Protein AF-A0A8C1W8T4-F1 (afdb_monomer_lite)

Structure (mmCIF, N/CA/C/O backbone):
data_AF-A0A8C1W8T4-F1
#
_entry.id   AF-A0A8C1W8T4-F1
#
loop_
_atom_site.group_PDB
_atom_site.id
_atom_site.type_symbol
_atom_site.label_atom_id
_atom_site.label_alt_id
_atom_site.label_comp_id
_atom_site.label_asym_id
_atom_site.label_entity_id
_atom_site.label_seq_id
_atom_site.pdbx_PDB_ins_code
_atom_site.Cartn_x
_atom_site.Cartn_y
_atom_site.Cartn_z
_atom_site.occupancy
_atom_site.B_iso_or_equiv
_atom_site.auth_seq_id
_atom_site.auth_comp_id
_atom_site.auth_asym_id
_atom_site.auth_atom_id
_atom_site.pdbx_PDB_model_num
ATOM 1 N N . MET A 1 1 ? -32.985 -10.947 -55.799 1.00 46.34 1 MET A N 1
ATOM 2 C CA . MET A 1 1 ? -34.000 -11.661 -55.004 1.00 46.34 1 MET A CA 1
ATOM 3 C C . MET A 1 1 ? -33.885 -11.128 -53.588 1.00 46.34 1 MET A C 1
ATOM 5 O O . MET A 1 1 ? -32.904 -11.414 -52.925 1.00 46.34 1 MET A O 1
ATOM 9 N N . ASP A 1 2 ? -34.834 -10.281 -53.221 1.00 43.06 2 ASP A N 1
ATOM 10 C CA . ASP A 1 2 ? -35.191 -9.809 -51.872 1.00 43.06 2 ASP A CA 1
ATOM 11 C C . ASP A 1 2 ? -36.658 -10.269 -51.664 1.00 43.06 2 ASP A C 1
ATOM 13 O O . ASP A 1 2 ? -37.291 -10.599 -52.678 1.00 43.06 2 ASP A O 1
ATOM 17 N N . PRO A 1 3 ? -37.314 -10.162 -50.489 1.00 59.97 3 PRO A N 1
ATOM 18 C CA . PRO A 1 3 ? -36.844 -10.064 -49.095 1.00 59.97 3 PRO A CA 1
ATOM 19 C C . PRO A 1 3 ? -37.759 -10.844 -48.092 1.00 59.97 3 PRO A C 1
ATOM 21 O O . PRO A 1 3 ? -38.778 -11.418 -48.469 1.00 59.97 3 PRO A O 1
ATOM 24 N N . ALA A 1 4 ? -37.466 -10.788 -46.787 1.00 46.53 4 ALA A N 1
ATOM 25 C CA . ALA A 1 4 ? -38.447 -10.913 -45.685 1.00 46.53 4 ALA A CA 1
ATOM 26 C C . ALA A 1 4 ? -37.853 -10.161 -44.472 1.00 46.53 4 ALA A C 1
ATOM 28 O O . ALA A 1 4 ? -36.770 -10.526 -44.031 1.00 46.53 4 ALA A O 1
ATOM 29 N N . VAL A 1 5 ? -38.303 -8.994 -43.987 1.00 43.84 5 VAL A N 1
ATOM 30 C CA . VAL A 1 5 ? -39.619 -8.401 -43.639 1.00 43.84 5 VAL A CA 1
ATOM 31 C C . VAL A 1 5 ? -40.316 -9.061 -42.446 1.00 43.84 5 VAL A C 1
ATOM 33 O O . VAL A 1 5 ? -40.803 -10.176 -42.573 1.00 43.84 5 VAL A O 1
ATOM 36 N N . LEU A 1 6 ? -40.381 -8.297 -41.341 1.00 46.84 6 LEU A N 1
ATOM 37 C CA . LEU A 1 6 ? -41.438 -8.122 -40.310 1.00 46.84 6 LEU A CA 1
ATOM 38 C C . LEU A 1 6 ? -40.795 -7.205 -39.229 1.00 46.84 6 LEU A C 1
ATOM 40 O O . LEU A 1 6 ? -39.814 -7.616 -38.622 1.00 46.84 6 LEU A O 1
ATOM 44 N N . ARG A 1 7 ? -41.052 -5.889 -39.059 1.00 43.66 7 ARG A N 1
ATOM 45 C CA . ARG A 1 7 ? -42.281 -5.118 -38.716 1.00 43.66 7 ARG A CA 1
ATOM 46 C C . ARG A 1 7 ? -43.106 -5.851 -37.640 1.00 43.66 7 ARG A C 1
ATOM 48 O O . ARG A 1 7 ? -43.425 -7.006 -37.856 1.00 43.66 7 ARG A O 1
ATOM 55 N N . GLU A 1 8 ? -43.395 -5.300 -36.453 1.00 37.44 8 GLU A N 1
ATOM 56 C CA . GLU A 1 8 ? -44.171 -4.074 -36.185 1.00 37.44 8 GLU A CA 1
ATOM 57 C C . GLU A 1 8 ? -43.892 -3.410 -34.799 1.00 37.44 8 GLU A C 1
ATOM 59 O O . GLU A 1 8 ? -43.547 -4.070 -33.826 1.00 37.44 8 GLU A O 1
ATOM 64 N N . SER A 1 9 ? -44.067 -2.080 -34.727 1.00 46.44 9 SER A N 1
ATOM 65 C CA . SER A 1 9 ? -44.488 -1.270 -33.544 1.00 46.44 9 SER A CA 1
ATOM 66 C C . SER A 1 9 ? -46.032 -1.060 -33.638 1.00 46.44 9 SER A C 1
ATOM 68 O O . SER A 1 9 ? -46.541 -1.525 -34.658 1.00 46.44 9 SER A O 1
ATOM 70 N N . PRO A 1 10 ? -46.817 -0.315 -32.798 1.00 57.62 10 PRO A N 1
ATOM 71 C CA . PRO A 1 10 ? -46.488 0.726 -31.793 1.00 57.62 10 PRO A CA 1
ATOM 72 C C . PRO A 1 10 ? -47.501 0.877 -30.595 1.00 57.62 10 PRO A C 1
ATOM 74 O O . PRO A 1 10 ? -48.349 0.022 -30.375 1.00 57.62 10 PRO A O 1
ATOM 77 N N . ALA A 1 11 ? -47.448 2.043 -29.913 1.00 33.28 11 ALA A N 1
ATOM 78 C CA . ALA A 1 11 ? -48.466 2.698 -29.049 1.00 33.28 11 ALA A CA 1
ATOM 79 C C . ALA A 1 11 ? -48.670 2.128 -27.620 1.00 33.28 11 ALA A C 1
ATOM 81 O O . ALA A 1 11 ? -48.612 0.930 -27.411 1.00 33.28 11 ALA A O 1
ATOM 82 N N . GLY A 1 12 ? -48.920 2.908 -26.562 1.00 29.83 12 GLY A N 1
ATOM 83 C CA . GLY A 1 12 ? -49.198 4.335 -26.430 1.00 29.83 12 GLY A CA 1
ATOM 84 C C . GLY A 1 12 ? -49.444 4.727 -24.963 1.00 29.83 12 GLY A C 1
ATOM 85 O O . GLY A 1 12 ? -49.798 3.889 -24.146 1.00 29.83 12 GLY A O 1
ATOM 86 N N . SER A 1 13 ? -49.303 6.030 -24.706 1.00 32.97 13 SER A N 1
ATOM 87 C CA . SER A 1 13 ? -50.244 6.861 -23.935 1.00 32.97 13 SER A CA 1
ATOM 88 C C . SER A 1 13 ? -50.459 6.630 -22.430 1.00 32.97 13 SER A C 1
ATOM 90 O O . SER A 1 13 ? -50.951 5.594 -22.007 1.00 32.97 13 SER A O 1
ATOM 92 N N . GLY A 1 14 ? -50.260 7.696 -21.638 1.00 32.50 14 GLY A N 1
ATOM 93 C CA . GLY A 1 14 ? -50.864 7.804 -20.303 1.00 32.50 14 GLY A CA 1
ATOM 94 C C . GLY A 1 14 ? -50.114 8.657 -19.277 1.00 32.50 14 GLY A C 1
ATOM 95 O O . GLY A 1 14 ? -49.726 8.151 -18.235 1.00 32.50 14 GLY A O 1
ATOM 96 N N . ALA A 1 15 ? -49.937 9.950 -19.542 1.00 35.34 15 ALA A N 1
ATOM 97 C CA . ALA A 1 15 ? -50.142 10.970 -18.501 1.00 35.34 15 ALA A CA 1
ATOM 98 C C . ALA A 1 15 ? -51.658 11.325 -18.528 1.00 35.34 15 ALA A C 1
ATOM 100 O O . ALA A 1 15 ? -52.262 11.018 -19.564 1.00 35.34 15 ALA A O 1
ATOM 101 N N . PRO A 1 16 ? -52.295 11.989 -17.529 1.00 48.47 16 PRO A N 1
ATOM 102 C CA . PRO A 1 16 ? -51.682 13.002 -16.653 1.00 48.47 16 PRO A CA 1
ATOM 103 C C . PRO A 1 16 ? -52.294 13.169 -15.227 1.00 48.47 16 PRO A C 1
ATOM 105 O O . PRO A 1 16 ? -53.235 12.472 -14.868 1.00 48.47 16 PRO A O 1
ATOM 108 N N . SER A 1 17 ? -51.800 14.196 -14.504 1.00 33.75 17 SER A N 1
ATOM 109 C CA . SER A 1 17 ? -52.578 15.108 -13.623 1.00 33.75 17 SER A CA 1
ATOM 110 C C . SER A 1 17 ? -53.066 14.549 -12.255 1.00 33.75 17 SER A C 1
ATOM 112 O O . SER A 1 17 ? -53.464 13.401 -12.176 1.00 33.75 17 SER A O 1
ATOM 114 N N . VAL A 1 18 ? -53.115 15.259 -11.114 1.00 37.44 18 VAL A N 1
ATOM 115 C CA . VAL A 1 18 ? -53.114 16.707 -10.815 1.00 37.44 18 VAL A CA 1
ATOM 116 C C . VAL A 1 18 ? -53.224 16.923 -9.279 1.00 37.44 18 VAL A C 1
ATOM 118 O O . VAL A 1 18 ? -53.833 16.085 -8.621 1.00 37.44 18 VAL A O 1
ATOM 121 N N . GLU A 1 19 ? -52.667 18.048 -8.787 1.00 32.69 19 GLU A N 1
ATOM 122 C CA . GLU A 1 19 ? -53.112 18.901 -7.640 1.00 32.69 19 GLU A CA 1
ATOM 123 C C . GLU A 1 19 ? -53.108 18.350 -6.189 1.00 32.69 19 GLU A C 1
ATOM 125 O O . GLU A 1 19 ? -53.295 17.165 -5.965 1.00 32.69 19 GLU A O 1
ATOM 130 N N . GLU A 1 20 ? -52.931 19.113 -5.099 1.00 32.41 20 GLU A N 1
ATOM 131 C CA . GLU A 1 20 ? -52.580 20.514 -4.767 1.00 32.41 20 GLU A CA 1
ATOM 132 C C . GLU A 1 20 ? -52.575 20.627 -3.214 1.00 32.41 20 GLU A C 1
ATOM 134 O O . GLU A 1 20 ? -53.206 19.802 -2.561 1.00 32.41 20 GLU A O 1
ATOM 139 N N . SER A 1 21 ? -51.964 21.692 -2.661 1.00 30.47 21 SER A N 1
ATOM 140 C CA . SER A 1 21 ? -52.296 22.354 -1.368 1.00 30.47 21 SER A CA 1
ATOM 141 C C . SER A 1 21 ? -52.084 21.577 -0.053 1.00 30.47 21 SER A C 1
ATOM 143 O O . SER A 1 21 ? -52.338 20.390 0.042 1.00 30.47 21 SER A O 1
ATOM 145 N N . GLY A 1 22 ? -51.654 22.137 1.081 1.00 29.22 22 GLY A N 1
ATOM 146 C CA . GLY A 1 22 ? -51.240 23.464 1.555 1.00 29.22 22 GLY A CA 1
ATOM 147 C C . GLY A 1 22 ? -50.515 23.224 2.905 1.00 29.22 22 GLY A C 1
ATOM 148 O O . GLY A 1 22 ? -50.630 22.152 3.487 1.00 29.22 22 GLY A O 1
ATOM 149 N N . GLY A 1 23 ? -49.581 24.061 3.357 1.00 27.12 23 GLY A N 1
ATOM 150 C CA . GLY A 1 23 ? -49.892 25.225 4.190 1.00 27.12 23 GLY A CA 1
ATOM 151 C C . GLY A 1 23 ? -50.035 24.872 5.683 1.00 27.12 23 GLY A C 1
ATOM 152 O O . GLY A 1 23 ? -51.114 24.475 6.095 1.00 27.12 23 GLY A O 1
ATOM 153 N N . ASN A 1 24 ? -48.964 25.020 6.480 1.00 32.16 24 ASN A N 1
ATOM 154 C CA . ASN A 1 24 ? -48.936 25.827 7.718 1.00 32.16 24 ASN A CA 1
ATOM 155 C C . ASN A 1 24 ? -47.624 25.668 8.511 1.00 32.16 24 ASN A C 1
ATOM 157 O O . ASN A 1 24 ? -47.056 24.584 8.614 1.00 32.16 24 ASN A O 1
ATOM 161 N N . GLN A 1 25 ? -47.158 26.807 9.031 1.00 33.59 25 GLN A N 1
ATOM 162 C CA . GLN A 1 25 ? -46.046 26.978 9.970 1.00 33.59 25 GLN A CA 1
ATOM 163 C C . GLN A 1 25 ? -46.561 26.901 11.442 1.00 33.59 25 GLN A C 1
ATOM 165 O O . GLN A 1 25 ? -47.597 26.276 11.655 1.00 33.59 25 GLN A O 1
ATOM 170 N N . PRO A 1 26 ? -45.870 27.466 12.457 1.00 43.88 26 PRO A N 1
ATOM 171 C CA . PRO A 1 26 ? -45.251 26.740 13.565 1.00 43.88 26 PRO A CA 1
ATOM 172 C C . PRO A 1 26 ? -45.996 26.949 14.900 1.00 43.88 26 PRO A C 1
ATOM 174 O O . PRO A 1 26 ? -46.814 27.855 15.016 1.00 43.88 26 PRO A O 1
ATOM 177 N N . GLU A 1 27 ? -45.660 26.181 15.937 1.00 34.34 27 GLU A N 1
ATOM 178 C CA . GLU A 1 27 ? -46.008 26.557 17.314 1.00 34.34 27 GLU A CA 1
ATOM 179 C C . GLU A 1 27 ? -44.753 26.672 18.183 1.00 34.34 27 GLU A C 1
ATOM 181 O O . GLU A 1 27 ? -43.947 25.749 18.299 1.00 34.34 27 GLU A O 1
ATOM 186 N N . GLU A 1 28 ? -44.619 27.861 18.759 1.00 33.81 28 GLU A N 1
ATOM 187 C CA . GLU A 1 28 ? -43.736 28.278 19.838 1.00 33.81 28 GLU A CA 1
ATOM 188 C C . GLU A 1 28 ? -44.673 28.718 20.969 1.00 33.81 28 GLU A C 1
ATOM 190 O O . GLU A 1 28 ? -45.468 29.629 20.745 1.00 33.81 28 GLU A O 1
ATOM 195 N N . VAL A 1 29 ? -44.612 28.097 22.155 1.00 35.44 29 VAL A N 1
ATOM 196 C CA . VAL A 1 29 ? -45.291 28.599 23.366 1.00 35.44 29 VAL A CA 1
ATOM 197 C C . VAL A 1 29 ? -44.501 28.191 24.633 1.00 35.44 29 VAL A C 1
ATOM 199 O O . VAL A 1 29 ?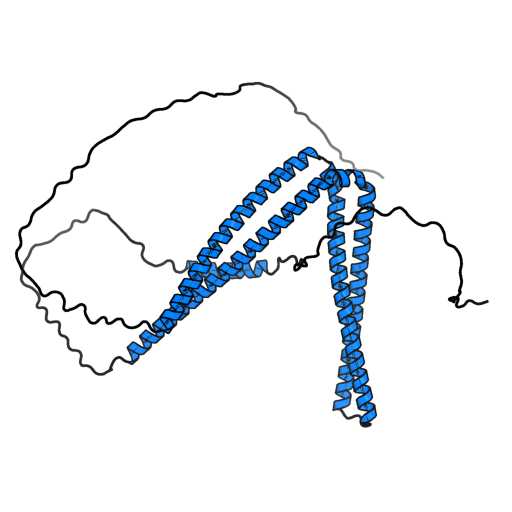 -44.425 27.011 24.958 1.00 35.44 29 VAL A O 1
ATOM 202 N N . THR A 1 30 ? -43.844 29.195 25.240 1.00 33.69 30 THR A N 1
ATOM 203 C CA . THR A 1 30 ? -43.673 29.570 26.680 1.00 33.69 30 THR A CA 1
ATOM 204 C C . THR A 1 30 ? -43.493 28.481 27.761 1.00 33.69 30 THR A C 1
ATOM 206 O O . THR A 1 30 ? -44.261 27.531 27.822 1.00 33.69 30 THR A O 1
ATOM 209 N N . ASP A 1 31 ? -42.449 28.513 28.603 1.00 31.59 31 ASP A N 1
ATOM 210 C CA . ASP A 1 31 ? -42.246 29.327 29.836 1.00 31.59 31 ASP A CA 1
ATOM 211 C C . ASP A 1 31 ? -43.171 28.952 31.025 1.00 31.59 31 ASP A C 1
ATOM 213 O O . ASP A 1 31 ? -44.390 29.045 30.906 1.00 31.59 31 ASP A O 1
ATOM 217 N N . ASP A 1 32 ? -42.554 28.513 32.137 1.00 29.84 32 ASP A N 1
ATOM 218 C CA . ASP A 1 32 ? -42.757 28.975 33.535 1.00 29.84 32 ASP A CA 1
ATOM 219 C C . ASP A 1 32 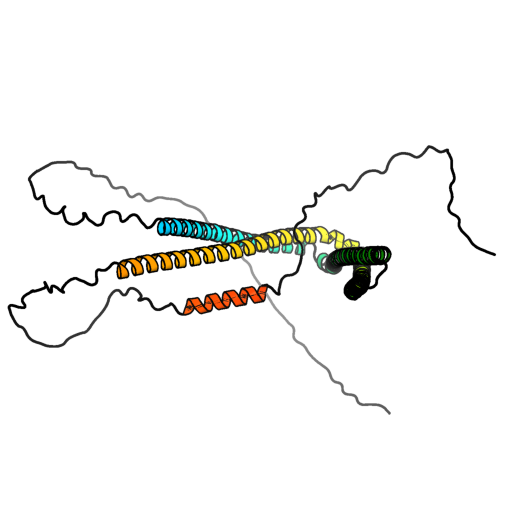? -42.671 27.863 34.619 1.00 29.84 32 ASP A C 1
ATOM 221 O O . ASP A 1 32 ? -43.515 26.980 34.740 1.00 29.84 32 ASP A O 1
ATOM 225 N N . SER A 1 33 ? -41.557 27.919 35.357 1.00 32.81 33 SER A N 1
ATOM 226 C CA . SER A 1 33 ? -41.331 27.909 36.817 1.00 32.81 33 SER A CA 1
ATOM 227 C C . SER A 1 33 ? -42.228 27.184 37.860 1.00 32.81 33 SER A C 1
ATOM 229 O O . SER A 1 33 ? -43.451 27.231 37.823 1.00 32.81 33 SER A O 1
ATOM 231 N N . ARG A 1 34 ? -41.526 26.777 38.945 1.00 36.44 34 ARG A N 1
ATOM 232 C CA . ARG A 1 34 ? -41.894 26.626 40.389 1.00 36.44 34 ARG A CA 1
ATOM 233 C C . ARG A 1 34 ? -42.265 25.230 40.914 1.00 36.44 34 ARG A C 1
ATOM 235 O O . ARG A 1 34 ? -43.229 24.624 40.474 1.00 36.44 34 ARG A O 1
ATOM 242 N N . GLU A 1 35 ? -41.372 24.617 41.703 1.00 33.03 35 GLU A N 1
ATOM 243 C CA . GLU A 1 35 ? -41.177 24.710 43.178 1.00 33.03 35 GLU A CA 1
ATOM 244 C C . GLU A 1 35 ? -42.270 23.977 43.978 1.00 33.03 35 GLU A C 1
ATOM 246 O O . GLU A 1 35 ? -43.438 24.364 43.943 1.00 33.03 35 GLU A O 1
ATOM 251 N N . ALA A 1 36 ? -41.871 22.944 44.728 1.00 36.81 36 ALA A N 1
ATOM 252 C CA . ALA A 1 36 ? -42.649 22.370 45.824 1.00 36.81 36 ALA A CA 1
ATOM 253 C C . ALA A 1 36 ? -41.709 21.745 46.870 1.00 36.81 36 ALA A C 1
ATOM 255 O O . ALA A 1 36 ? -41.039 20.743 46.610 1.00 36.81 36 ALA A O 1
ATOM 256 N N . ASP A 1 37 ? -41.694 22.394 48.032 1.00 32.06 37 ASP A N 1
ATOM 257 C CA . ASP A 1 37 ? -41.006 22.063 49.275 1.00 32.06 37 ASP A CA 1
ATOM 258 C C . ASP A 1 37 ? -41.416 20.712 49.887 1.00 32.06 37 ASP A C 1
ATOM 260 O O . ASP A 1 37 ? -42.531 20.219 49.698 1.00 32.06 37 ASP A O 1
ATOM 264 N N . GLY A 1 38 ? -40.518 20.162 50.708 1.00 35.00 38 GLY A N 1
ATOM 265 C CA . GLY A 1 38 ? -40.764 19.009 51.571 1.00 35.00 38 GLY A CA 1
ATOM 266 C C . GLY A 1 38 ? -39.680 18.866 52.639 1.00 35.00 38 GLY A C 1
ATOM 267 O O . GLY A 1 38 ? -38.783 18.038 52.505 1.00 35.00 38 GLY A O 1
ATOM 268 N N . GLU A 1 39 ? -39.758 19.707 53.671 1.00 31.84 39 GLU A N 1
ATOM 269 C CA . GLU A 1 39 ? -39.018 19.605 54.936 1.00 31.84 39 GLU A CA 1
ATOM 270 C C . GLU A 1 39 ? -39.489 18.403 55.778 1.00 31.84 39 GLU A C 1
ATOM 272 O O . GLU A 1 39 ? -40.686 18.125 55.817 1.00 31.84 39 GLU A O 1
ATOM 277 N N . SER A 1 40 ? -38.562 17.756 56.499 1.00 37.16 40 SER A N 1
ATOM 278 C CA . SER A 1 40 ? -38.702 17.314 57.908 1.00 37.16 40 SER A CA 1
ATOM 279 C C . SER A 1 40 ? -37.498 16.421 58.260 1.00 37.16 40 SER A C 1
ATOM 281 O O . SER A 1 40 ? -37.337 15.362 57.659 1.00 37.16 40 SER A O 1
ATOM 283 N N . GLU A 1 41 ? -36.486 16.892 58.985 1.00 32.84 41 GLU A N 1
ATOM 284 C CA . GLU A 1 41 ? -36.374 17.141 60.436 1.00 32.84 41 GLU A CA 1
ATOM 285 C C . GLU A 1 41 ? -35.641 15.987 61.146 1.00 32.84 41 GLU A C 1
ATOM 287 O O . GLU A 1 41 ? -35.991 14.811 61.063 1.00 32.84 41 GLU A O 1
ATOM 292 N N . GLU A 1 42 ? -34.550 16.382 61.788 1.00 30.11 42 GLU A N 1
ATOM 293 C CA . GLU A 1 42 ? -33.535 15.591 62.466 1.00 30.11 42 GLU A CA 1
ATOM 294 C C . GLU A 1 42 ? -33.995 15.272 63.895 1.00 30.11 42 GLU A C 1
ATOM 296 O O . GLU A 1 42 ? -34.643 16.094 64.537 1.00 30.11 42 GLU A O 1
ATOM 301 N N . THR A 1 43 ? -33.629 14.112 64.444 1.00 33.66 43 THR A N 1
ATOM 302 C CA . THR A 1 43 ? -33.648 13.901 65.902 1.00 33.66 43 THR A CA 1
ATOM 303 C C . THR A 1 43 ? -32.505 12.984 66.332 1.00 33.66 43 THR A C 1
ATOM 305 O O . THR A 1 43 ? -32.511 11.780 66.086 1.00 33.66 43 THR A O 1
ATOM 308 N N . GLU A 1 44 ? -31.518 13.584 66.997 1.00 34.06 44 GLU A N 1
ATOM 309 C CA . GLU A 1 44 ? -30.524 12.919 67.840 1.00 34.06 44 GLU A CA 1
ATOM 310 C C . GLU A 1 44 ? -31.122 12.606 69.224 1.00 34.06 44 GLU A C 1
ATOM 312 O O . GLU A 1 44 ? -31.890 13.400 69.771 1.00 34.06 44 GLU A O 1
ATOM 317 N N . MET A 1 45 ? -30.712 11.494 69.846 1.00 33.47 45 MET A N 1
ATOM 318 C CA . MET A 1 45 ? -30.762 11.344 71.306 1.00 33.47 45 MET A CA 1
ATOM 319 C C . MET A 1 45 ? -29.703 10.347 71.808 1.00 33.47 45 MET A C 1
ATOM 321 O O . MET A 1 45 ? -29.650 9.196 71.376 1.00 33.47 45 MET A O 1
ATOM 325 N N . GLU A 1 46 ? -28.864 10.815 72.735 1.00 32.59 46 GLU A N 1
ATOM 326 C CA . GLU A 1 46 ? -27.808 10.079 73.442 1.00 32.59 46 GLU A CA 1
ATOM 327 C C . GLU A 1 46 ? -28.319 9.180 74.597 1.00 32.59 46 GLU A C 1
ATOM 329 O O . GLU A 1 46 ? -29.201 9.573 75.356 1.00 32.59 46 GLU A O 1
ATOM 334 N N . GLY A 1 47 ? -27.637 8.038 74.801 1.00 31.39 47 GLY A N 1
ATOM 335 C CA . GLY A 1 47 ? -26.913 7.691 76.047 1.00 31.39 47 GLY A CA 1
ATOM 336 C C . GLY A 1 47 ? -27.619 6.995 77.236 1.00 31.39 47 GLY A C 1
ATOM 337 O O . GLY A 1 47 ? -28.328 7.652 77.992 1.00 31.39 47 GLY A O 1
ATOM 338 N N . LYS A 1 48 ? -27.268 5.716 77.518 1.00 32.94 48 LYS A N 1
ATOM 339 C CA . LYS A 1 48 ? -26.444 5.241 78.680 1.00 32.94 48 LYS A CA 1
ATOM 340 C C . LYS A 1 48 ? -26.616 3.749 79.070 1.00 32.94 48 LYS A C 1
ATOM 342 O O . LYS A 1 48 ? -27.705 3.305 79.411 1.00 32.94 48 LYS A O 1
ATOM 347 N N . ASP A 1 49 ? -25.471 3.057 79.076 1.00 29.69 49 ASP A N 1
ATOM 348 C CA . ASP A 1 49 ? -24.911 1.978 79.924 1.00 29.69 49 ASP A CA 1
ATOM 349 C C . ASP A 1 49 ? -25.773 1.007 80.766 1.00 29.69 49 ASP A C 1
ATOM 351 O O . ASP A 1 49 ? -26.483 1.398 81.692 1.00 29.69 49 ASP A O 1
ATOM 355 N N . SER A 1 50 ? -25.488 -0.299 80.603 1.00 32.78 50 SER A N 1
ATOM 356 C CA . SER A 1 50 ? -25.416 -1.279 81.706 1.00 32.78 50 SER A CA 1
ATOM 357 C C . SER A 1 50 ? -24.561 -2.504 81.319 1.00 32.78 50 SER A C 1
ATOM 359 O O . SER A 1 50 ? -24.870 -3.223 80.371 1.00 32.78 50 SER A O 1
ATOM 361 N N . GLU A 1 51 ? -23.461 -2.726 82.044 1.00 32.75 51 GLU A N 1
ATOM 362 C CA . GLU A 1 51 ? -22.543 -3.871 81.932 1.00 32.75 51 GLU A CA 1
ATOM 363 C C . GLU A 1 51 ? -23.178 -5.190 82.431 1.00 32.75 51 GLU A C 1
ATOM 365 O O . GLU A 1 51 ? -23.968 -5.146 83.372 1.00 32.75 51 GLU A O 1
ATOM 370 N N . ARG A 1 52 ? -22.753 -6.364 81.903 1.00 30.00 52 ARG A N 1
ATOM 371 C CA . ARG A 1 52 ? -22.150 -7.487 82.685 1.00 30.00 52 ARG A CA 1
ATOM 372 C C . ARG A 1 52 ? -21.911 -8.796 81.881 1.00 30.00 52 ARG A C 1
ATOM 374 O O . ARG A 1 52 ? -22.820 -9.579 81.659 1.00 30.00 52 ARG A O 1
ATOM 381 N N . SER A 1 53 ? -20.621 -9.059 81.625 1.00 30.38 53 SER A N 1
ATOM 382 C CA . SER A 1 53 ? -19.856 -10.330 81.742 1.00 30.38 53 SER A CA 1
ATOM 383 C C . SER A 1 53 ? -20.083 -11.579 80.852 1.00 30.38 53 SER A C 1
ATOM 385 O O . SER A 1 53 ? -21.053 -12.307 81.004 1.00 30.38 53 SER A O 1
ATOM 387 N N . LYS A 1 54 ? -18.970 -11.936 80.177 1.00 30.16 54 LYS A N 1
ATOM 388 C CA . LYS A 1 54 ? -18.325 -13.263 79.991 1.00 30.16 54 LYS A CA 1
ATOM 389 C C . LYS A 1 54 ? -19.067 -14.392 79.251 1.00 30.16 54 LYS A C 1
ATOM 391 O O . LYS A 1 54 ? -19.822 -15.147 79.849 1.00 30.16 54 LYS A O 1
ATOM 396 N N . SER A 1 55 ? -18.583 -14.683 78.045 1.00 30.66 55 SER A N 1
ATOM 397 C CA . SER A 1 55 ? -17.977 -15.989 77.733 1.00 30.66 55 SER A CA 1
ATOM 398 C C . SER A 1 55 ? -16.863 -15.781 76.699 1.00 30.66 55 SER A C 1
ATOM 400 O O . SER A 1 55 ? -17.088 -15.266 75.612 1.00 30.66 55 SER A O 1
ATOM 402 N N . GLN A 1 56 ? -15.637 -16.055 77.139 1.00 37.53 56 GLN A N 1
ATOM 403 C CA . GLN A 1 56 ? -14.497 -16.378 76.284 1.00 37.53 56 GLN A CA 1
ATOM 404 C C . GLN A 1 56 ? -14.662 -17.854 75.879 1.00 37.53 56 GLN A C 1
ATOM 406 O O . GLN A 1 56 ? -15.383 -18.565 76.579 1.00 37.53 56 GLN A O 1
ATOM 411 N N . ASP A 1 57 ? -13.986 -18.273 74.808 1.00 37.16 57 ASP A N 1
ATOM 412 C CA . ASP A 1 57 ? -13.860 -19.655 74.295 1.00 37.16 57 ASP A CA 1
ATOM 413 C C . ASP A 1 57 ? -14.660 -19.975 73.014 1.00 37.16 57 ASP A C 1
ATOM 415 O O . ASP A 1 57 ? -15.407 -20.939 72.975 1.00 37.16 57 ASP A O 1
ATOM 419 N N . GLU A 1 58 ? -14.451 -19.209 71.938 1.00 40.47 58 GLU A N 1
ATOM 420 C CA . GLU A 1 58 ? -14.683 -19.654 70.542 1.00 40.47 58 GLU A CA 1
ATOM 421 C C . GLU A 1 58 ? -13.615 -19.028 69.609 1.00 40.47 58 GLU A C 1
ATOM 423 O O . GLU A 1 58 ? -13.912 -18.563 68.514 1.00 40.47 58 GLU A O 1
ATOM 428 N N . ASP A 1 59 ? -12.358 -18.951 70.066 1.00 37.53 59 ASP A N 1
ATOM 429 C CA . ASP A 1 59 ? -11.239 -18.358 69.304 1.00 37.53 59 ASP A CA 1
ATOM 430 C C . ASP A 1 59 ? -10.058 -19.333 69.156 1.00 37.53 59 ASP A C 1
ATOM 432 O O . ASP A 1 59 ? -8.896 -18.969 69.273 1.00 37.53 59 ASP A O 1
ATOM 436 N N . SER A 1 60 ? -10.334 -20.633 68.996 1.00 46.44 60 SER A N 1
ATOM 437 C CA . SER A 1 60 ? -9.259 -21.639 68.957 1.00 46.44 60 SER A CA 1
ATOM 438 C C . SER A 1 60 ? -9.521 -22.820 68.023 1.00 46.44 60 SER A C 1
ATOM 440 O O . SER A 1 60 ? -9.170 -23.948 68.343 1.00 46.44 60 SER A O 1
ATOM 442 N N . LEU A 1 61 ? -10.132 -22.584 66.855 1.00 42.00 61 LEU A N 1
ATOM 443 C CA . LEU A 1 61 ? -10.145 -23.562 65.749 1.00 42.00 61 LEU A CA 1
ATOM 444 C C . LEU A 1 61 ? -10.085 -22.919 64.350 1.00 42.00 61 LEU A C 1
ATOM 446 O O . LEU A 1 61 ? -10.440 -23.558 63.362 1.00 42.00 61 LEU A O 1
ATOM 450 N N . HIS A 1 62 ? -9.611 -21.675 64.242 1.00 39.62 62 HIS A N 1
ATOM 451 C CA . HIS A 1 62 ? -9.357 -21.029 62.948 1.00 39.62 62 HIS A CA 1
ATOM 452 C C . HIS A 1 62 ? -7.902 -20.577 62.782 1.00 39.62 62 HIS A C 1
ATOM 454 O O . HIS A 1 62 ? -7.611 -19.668 62.013 1.00 39.62 62 HIS A O 1
ATOM 460 N N . GLU A 1 63 ? -6.982 -21.244 63.476 1.00 48.06 63 GLU A N 1
ATOM 461 C CA . GLU A 1 63 ? -5.557 -20.928 63.452 1.00 48.06 63 GLU A CA 1
ATOM 462 C C . GLU A 1 63 ? -4.733 -22.180 63.141 1.00 48.06 63 GLU A C 1
ATOM 464 O O . GLU A 1 63 ? -4.005 -22.681 63.983 1.00 48.06 63 GLU A O 1
ATOM 469 N N . GLU A 1 64 ? -4.921 -22.722 61.931 1.00 40.84 64 GLU A N 1
ATOM 470 C CA . GLU A 1 64 ? -3.870 -23.419 61.162 1.00 40.84 64 GLU A CA 1
ATOM 471 C C . GLU A 1 64 ? -4.292 -23.635 59.691 1.00 40.84 64 GLU A C 1
ATOM 473 O O . GLU A 1 64 ? -4.112 -24.692 59.098 1.00 40.84 64 GLU A O 1
ATOM 478 N N . LEU A 1 65 ? -4.881 -22.613 59.066 1.00 40.41 65 LEU A N 1
ATOM 479 C CA . LEU A 1 65 ? -4.623 -22.372 57.646 1.00 40.41 65 LEU A CA 1
ATOM 480 C C . LEU A 1 65 ? -3.621 -21.232 57.637 1.00 40.41 65 LEU A C 1
ATOM 482 O O . LEU A 1 65 ? -3.964 -20.082 57.373 1.00 40.41 65 LEU A O 1
ATOM 486 N N . THR A 1 66 ? -2.400 -21.562 58.062 1.00 34.28 66 THR A N 1
ATOM 487 C CA . THR A 1 66 ? -1.233 -20.723 57.816 1.00 34.28 66 THR A CA 1
ATOM 488 C C . THR A 1 66 ? -1.329 -20.236 56.386 1.00 34.28 66 THR A C 1
ATOM 490 O O . THR A 1 66 ? -1.639 -21.043 55.510 1.00 34.28 66 THR A O 1
ATOM 493 N N . GLU A 1 67 ? -1.105 -18.942 56.192 1.00 43.31 67 GLU A N 1
ATOM 494 C CA . GLU A 1 67 ? -0.723 -18.320 54.933 1.00 43.31 67 GLU A CA 1
ATOM 495 C C . GLU A 1 67 ? 0.214 -19.272 54.171 1.00 43.31 67 GLU A C 1
ATOM 497 O O . GLU A 1 67 ? 1.428 -19.250 54.359 1.00 43.31 67 GLU A O 1
ATOM 502 N N . GLU A 1 68 ? -0.351 -20.203 53.394 1.00 54.09 68 GLU A N 1
ATOM 503 C CA . GLU A 1 68 ? 0.416 -21.111 52.558 1.00 54.09 68 GLU A CA 1
ATOM 504 C C . GLU A 1 68 ? 0.894 -20.189 51.449 1.00 54.09 68 GLU A C 1
ATOM 506 O O . GLU A 1 68 ? 0.134 -19.852 50.540 1.00 54.09 68 GLU A O 1
ATOM 511 N N . GLU A 1 69 ? 2.089 -19.640 51.668 1.00 60.06 69 GLU A N 1
ATOM 512 C CA . GLU A 1 69 ? 2.793 -18.728 50.783 1.00 60.06 69 GLU A CA 1
ATOM 513 C C . GLU A 1 69 ? 2.578 -19.230 49.356 1.00 60.06 69 GLU A C 1
ATOM 515 O O . GLU A 1 69 ? 3.003 -20.338 49.013 1.00 60.06 69 GLU A O 1
ATOM 520 N N . LEU A 1 70 ? 1.790 -18.476 48.575 1.00 62.75 70 LEU A N 1
ATOM 521 C CA . LEU A 1 70 ? 1.439 -18.848 47.207 1.00 62.75 70 LEU A CA 1
ATOM 522 C C . LEU A 1 70 ? 2.735 -19.220 46.491 1.00 62.75 70 LEU A C 1
ATOM 524 O O . LEU A 1 70 ? 3.705 -18.464 46.579 1.00 62.75 70 LEU A O 1
ATOM 528 N N . ASP A 1 71 ? 2.755 -20.371 45.803 1.00 75.56 71 ASP A N 1
ATOM 529 C CA . ASP A 1 71 ? 3.920 -20.779 45.011 1.00 75.56 71 ASP A CA 1
ATOM 530 C C . ASP A 1 71 ? 4.375 -19.553 44.197 1.00 75.56 71 ASP A C 1
ATOM 532 O O . ASP A 1 71 ? 3.548 -18.961 43.492 1.00 75.56 71 ASP A O 1
ATOM 536 N N . PRO A 1 72 ? 5.645 -19.118 44.304 1.00 83.38 72 PRO A N 1
ATOM 537 C CA . PRO A 1 72 ? 6.108 -17.881 43.676 1.00 83.38 72 PRO A CA 1
ATOM 538 C C . PRO A 1 72 ? 5.855 -17.859 42.160 1.00 83.38 72 PRO A C 1
ATOM 540 O O . PRO A 1 72 ? 5.717 -16.789 41.571 1.00 83.38 72 PRO A O 1
ATOM 543 N N . ARG A 1 73 ? 5.719 -19.034 41.528 1.00 86.31 73 ARG A N 1
ATOM 544 C CA . ARG A 1 73 ? 5.328 -19.177 40.119 1.00 86.31 73 ARG A CA 1
ATOM 545 C C . ARG A 1 73 ? 3.860 -18.818 39.869 1.00 86.31 73 ARG A C 1
ATOM 547 O O . ARG A 1 73 ? 3.548 -18.244 38.833 1.00 86.31 73 ARG A O 1
ATOM 554 N N . ILE A 1 74 ? 2.955 -19.129 40.801 1.00 89.44 74 ILE A N 1
ATOM 555 C CA . ILE A 1 74 ? 1.540 -18.727 40.726 1.00 89.44 74 ILE A CA 1
ATOM 556 C C . ILE A 1 74 ? 1.434 -17.209 40.830 1.00 89.44 74 ILE A C 1
ATOM 558 O O . ILE A 1 74 ? 0.711 -16.600 40.047 1.00 89.44 74 ILE A O 1
ATOM 562 N N . GLN A 1 75 ? 2.174 -16.602 41.760 1.00 90.12 75 GLN A N 1
ATOM 563 C CA . GLN A 1 75 ? 2.180 -15.151 41.936 1.00 90.12 75 GLN A CA 1
ATOM 564 C C . GLN A 1 75 ? 2.619 -14.433 40.648 1.00 90.12 75 GLN A C 1
ATOM 566 O O . GLN A 1 75 ? 1.932 -13.523 40.187 1.00 90.12 75 GLN A O 1
ATOM 571 N N . GLU A 1 76 ? 3.703 -14.895 40.017 1.00 89.88 76 GLU A N 1
ATOM 572 C CA . GLU A 1 76 ? 4.191 -14.329 38.754 1.00 89.88 76 GLU A CA 1
ATOM 573 C C . GLU A 1 76 ? 3.172 -14.479 37.607 1.00 89.88 76 GLU A C 1
ATOM 575 O O . GLU A 1 76 ? 2.931 -13.535 36.852 1.00 89.88 76 GLU A O 1
ATOM 580 N N . GLU A 1 77 ? 2.535 -15.645 37.462 1.00 93.06 77 GLU A N 1
ATOM 581 C CA . GLU A 1 77 ? 1.529 -15.839 36.411 1.00 93.06 77 GLU A CA 1
ATOM 582 C C . GLU A 1 77 ? 0.232 -15.051 36.685 1.00 93.06 77 GLU A C 1
ATOM 584 O O . GLU A 1 77 ? -0.405 -14.584 35.741 1.00 93.06 77 GLU A O 1
ATOM 589 N N . LEU A 1 78 ? -0.151 -14.823 37.947 1.00 94.31 78 LEU A N 1
ATOM 590 C CA . LEU A 1 78 ? -1.282 -13.952 38.299 1.00 94.31 78 LEU A CA 1
ATOM 591 C C . LEU A 1 78 ? -0.998 -12.477 37.993 1.00 94.31 78 LEU A C 1
ATOM 593 O O . LEU A 1 78 ? -1.882 -11.774 37.499 1.00 94.31 78 LEU A O 1
ATOM 597 N N . GLU A 1 79 ? 0.225 -12.007 38.233 1.00 94.00 79 GLU A N 1
ATOM 598 C CA . GLU A 1 79 ? 0.648 -10.658 37.842 1.00 94.00 79 GLU A CA 1
ATOM 599 C C . GLU A 1 79 ? 0.569 -10.485 36.321 1.00 94.00 79 GLU A C 1
ATOM 601 O O . GLU A 1 79 ? -0.092 -9.563 35.841 1.00 94.00 79 GLU A O 1
ATOM 606 N N . ARG A 1 80 ? 1.104 -11.442 35.549 1.00 93.31 80 ARG A N 1
ATOM 607 C CA . ARG A 1 80 ? 0.992 -11.444 34.078 1.00 93.31 80 ARG A CA 1
ATOM 608 C C . ARG A 1 80 ? -0.457 -11.495 33.590 1.00 93.31 80 ARG A C 1
ATOM 610 O O . ARG A 1 80 ? -0.792 -10.882 32.575 1.00 93.31 80 ARG A O 1
ATOM 617 N N . LEU A 1 81 ? -1.327 -12.231 34.283 1.00 96.44 81 LEU A N 1
ATOM 618 C CA . LEU A 1 81 ? -2.754 -12.308 33.969 1.00 96.44 81 LEU A CA 1
ATOM 619 C C . LEU A 1 81 ? -3.434 -10.945 34.160 1.00 96.44 81 LEU A C 1
ATOM 621 O O . LEU A 1 81 ? -4.199 -10.509 33.294 1.00 96.44 81 LEU A O 1
ATOM 625 N N . ASN A 1 82 ? -3.151 -10.280 35.281 1.00 95.81 82 ASN A N 1
ATOM 626 C CA . ASN A 1 82 ? -3.689 -8.961 35.598 1.00 95.81 82 ASN A CA 1
ATOM 627 C C . ASN A 1 82 ? -3.202 -7.915 34.592 1.00 95.81 82 ASN A C 1
ATOM 629 O O . ASN A 1 82 ? -4.027 -7.196 34.032 1.00 95.81 82 ASN A O 1
ATOM 633 N N . GLU A 1 83 ? -1.906 -7.906 34.269 1.00 95.25 83 GLU A N 1
ATOM 634 C CA . GLU A 1 83 ? -1.338 -7.044 33.227 1.00 95.25 83 GLU A CA 1
ATOM 635 C C . GLU A 1 83 ? -2.032 -7.260 31.875 1.00 95.25 83 GLU A C 1
ATOM 637 O O . GLU A 1 83 ? -2.503 -6.307 31.252 1.00 95.25 83 GLU A O 1
ATOM 642 N N . ALA A 1 84 ? -2.175 -8.514 31.432 1.00 95.56 84 ALA A N 1
ATOM 643 C CA . ALA A 1 84 ? -2.854 -8.827 30.176 1.00 95.56 84 ALA A CA 1
ATOM 644 C C . ALA A 1 84 ? -4.333 -8.393 30.187 1.00 95.56 84 ALA A C 1
ATOM 646 O O . ALA A 1 84 ? -4.844 -7.920 29.171 1.00 95.56 84 ALA A O 1
ATOM 647 N N . SER A 1 85 ? -5.021 -8.521 31.324 1.00 97.38 85 SER A N 1
ATOM 648 C CA . SER A 1 85 ? -6.410 -8.079 31.504 1.00 97.38 85 SER A CA 1
ATOM 649 C C . SER A 1 85 ? -6.544 -6.554 31.421 1.00 97.38 85 SER A C 1
ATOM 651 O O . SER A 1 85 ? -7.389 -6.036 30.685 1.00 97.38 85 SER A O 1
ATOM 653 N N . GLU A 1 86 ? -5.675 -5.814 32.113 1.00 96.94 86 GLU A N 1
ATOM 654 C CA . GLU A 1 86 ? -5.620 -4.351 32.047 1.00 96.94 86 GLU A CA 1
ATOM 655 C C . GLU A 1 86 ? -5.310 -3.860 30.629 1.00 96.94 86 GLU A C 1
ATOM 657 O O . GLU A 1 86 ? -5.965 -2.939 30.126 1.00 96.94 86 GLU A O 1
ATOM 662 N N . GLU A 1 87 ? -4.360 -4.506 29.949 1.00 96.25 87 GLU A N 1
ATOM 663 C CA . GLU A 1 87 ? -4.028 -4.217 28.557 1.00 96.25 87 GLU A CA 1
ATOM 664 C C . GLU A 1 87 ? -5.223 -4.442 27.622 1.00 96.25 87 GLU A C 1
ATOM 666 O O . GLU A 1 87 ? -5.495 -3.589 26.770 1.00 96.25 87 GLU A O 1
ATOM 671 N N . ILE A 1 88 ? -5.958 -5.550 27.779 1.00 97.81 88 ILE A N 1
ATOM 672 C CA . ILE A 1 88 ? -7.174 -5.827 27.001 1.00 97.81 88 ILE A CA 1
ATOM 673 C C . ILE A 1 88 ? -8.200 -4.716 27.226 1.00 97.81 88 ILE A C 1
ATOM 675 O O . ILE A 1 88 ? -8.637 -4.103 26.253 1.00 97.81 88 ILE A O 1
ATOM 679 N N . ASN A 1 89 ? -8.527 -4.402 28.481 1.00 97.88 89 ASN A N 1
ATOM 680 C CA . ASN A 1 89 ? -9.531 -3.390 28.820 1.00 97.88 89 ASN A CA 1
ATOM 681 C C . ASN A 1 89 ? -9.173 -2.015 28.240 1.00 97.88 89 ASN A C 1
ATOM 683 O O . ASN A 1 89 ? -10.010 -1.342 27.630 1.00 97.88 89 ASN A O 1
ATOM 687 N N . LYS A 1 90 ? -7.905 -1.609 28.375 1.00 98.00 90 LYS A N 1
ATOM 688 C CA . LYS A 1 90 ? -7.404 -0.344 27.833 1.00 98.00 90 LYS A CA 1
ATOM 689 C C . LYS A 1 90 ? -7.521 -0.293 26.312 1.00 98.00 90 LYS A C 1
ATOM 691 O O . LYS A 1 90 ? -8.022 0.692 25.767 1.00 98.00 90 LYS A O 1
ATOM 696 N N . MET A 1 91 ? -7.056 -1.333 25.621 1.00 98.06 91 MET A N 1
ATOM 697 C CA . MET A 1 91 ? -7.086 -1.364 24.159 1.00 98.06 91 MET A CA 1
ATOM 698 C C . MET A 1 91 ? -8.511 -1.483 23.613 1.00 98.06 91 MET A C 1
ATOM 700 O O . MET A 1 91 ? -8.803 -0.904 22.570 1.00 98.06 91 MET A O 1
ATOM 704 N N . GLU A 1 92 ? -9.411 -2.192 24.296 1.00 98.06 92 GLU A N 1
ATOM 705 C CA . GLU A 1 92 ? -10.823 -2.289 23.909 1.00 98.06 92 GLU A CA 1
ATOM 706 C C . GLU A 1 92 ? -11.547 -0.945 24.035 1.00 98.06 92 GLU A C 1
ATOM 708 O O . GLU A 1 92 ? -12.303 -0.567 23.131 1.00 98.06 92 GLU A O 1
ATOM 713 N N . LEU A 1 93 ? -11.267 -0.188 25.100 1.00 98.25 93 LEU A N 1
ATOM 714 C CA . LEU A 1 93 ? -11.780 1.170 25.263 1.00 98.25 93 LEU A CA 1
ATOM 715 C C . LEU A 1 93 ? -11.280 2.090 24.137 1.00 98.25 93 LEU A C 1
ATOM 717 O O . LEU A 1 93 ? -12.085 2.754 23.479 1.00 98.25 93 LEU A O 1
ATOM 721 N N . GLU A 1 94 ? -9.971 2.073 23.863 1.00 98.06 94 GLU A N 1
ATOM 722 C CA . GLU A 1 94 ? -9.363 2.849 22.774 1.00 98.06 94 GLU A CA 1
ATOM 723 C C . GLU A 1 94 ? -9.950 2.449 21.409 1.00 98.06 94 GLU A C 1
ATOM 725 O O . GLU A 1 94 ? -10.314 3.303 20.599 1.00 98.06 94 GLU A O 1
ATOM 730 N N . LEU A 1 95 ? -10.127 1.150 21.153 1.00 98.50 95 LEU A N 1
ATOM 731 C CA . LEU A 1 95 ? -10.730 0.644 19.921 1.00 98.50 95 LEU A CA 1
ATOM 732 C C . LEU A 1 95 ? -12.150 1.185 19.731 1.00 98.50 95 LEU A C 1
ATOM 734 O O . LEU A 1 95 ? -12.518 1.586 18.621 1.00 98.50 95 LEU A O 1
ATOM 738 N N . GLN A 1 96 ? -12.953 1.216 20.794 1.00 98.31 96 GLN A N 1
ATOM 739 C CA . GLN A 1 96 ? -14.307 1.747 20.718 1.00 98.31 96 GLN A CA 1
ATOM 740 C C . GLN A 1 96 ? -14.317 3.260 20.469 1.00 98.31 96 GLN A C 1
ATOM 742 O O . GLN A 1 96 ? -15.107 3.739 19.644 1.00 98.31 96 GLN A O 1
ATOM 747 N N . GLU A 1 97 ? -13.411 4.008 21.101 1.00 98.25 97 GLU A N 1
ATOM 748 C CA . GLU A 1 97 ? -13.229 5.436 20.841 1.00 98.25 97 GLU A CA 1
ATOM 749 C C . GLU A 1 97 ? -12.852 5.683 19.372 1.00 98.25 97 GLU A C 1
ATOM 751 O O . GLU A 1 97 ? -13.541 6.434 18.671 1.00 98.25 97 GLU A O 1
ATOM 756 N N . VAL A 1 98 ? -11.832 4.991 18.851 1.00 98.19 98 VAL A N 1
ATOM 757 C CA . VAL A 1 98 ? -11.377 5.140 17.460 1.00 98.19 98 VAL A CA 1
ATOM 758 C C . VAL A 1 98 ? -12.482 4.756 16.472 1.00 98.19 98 VAL A C 1
ATOM 760 O O . VAL A 1 98 ? -12.692 5.475 15.490 1.00 98.19 98 VAL A O 1
ATOM 763 N N . ARG A 1 99 ? -13.242 3.682 16.733 1.00 98.25 99 ARG A N 1
ATOM 764 C CA . ARG A 1 99 ? -14.405 3.282 15.918 1.00 98.25 99 ARG A CA 1
ATOM 765 C C . ARG A 1 99 ? -15.503 4.342 15.930 1.00 98.25 99 ARG A C 1
ATOM 767 O O . ARG A 1 99 ? -16.080 4.636 14.880 1.00 98.25 99 ARG A O 1
ATOM 774 N N . SER A 1 100 ? -15.798 4.930 17.090 1.00 98.44 100 SER A N 1
ATOM 775 C CA . SER A 1 100 ? -16.781 6.014 17.202 1.00 98.44 100 SER A CA 1
ATOM 776 C C . SER A 1 100 ? -16.340 7.254 16.416 1.00 98.44 100 SER A C 1
ATOM 778 O O . SER A 1 100 ? -17.124 7.810 15.642 1.00 98.44 100 SER A O 1
ATOM 780 N N . SER A 1 101 ? -15.058 7.614 16.515 1.00 98.06 101 SER A N 1
ATOM 781 C CA . SER A 1 101 ? -14.462 8.734 15.792 1.00 98.06 101 SER A CA 1
ATOM 782 C C . SER A 1 101 ? -14.467 8.492 14.280 1.00 98.06 101 SER A C 1
ATOM 784 O O . SER A 1 101 ? -14.896 9.365 13.528 1.00 98.06 101 SER A O 1
ATOM 786 N N . HIS A 1 102 ? -14.120 7.282 13.824 1.00 98.19 102 HIS A N 1
ATOM 787 C CA . HIS A 1 102 ? -14.200 6.889 12.413 1.00 98.19 102 HIS A CA 1
ATOM 788 C C . HIS A 1 102 ? -15.625 7.041 11.860 1.00 98.19 102 HIS A C 1
ATOM 790 O O . HIS A 1 102 ? -15.813 7.641 10.803 1.00 98.19 102 HIS A O 1
ATOM 796 N N . ARG A 1 103 ? -16.652 6.567 12.588 1.00 98.44 103 ARG A N 1
ATOM 797 C CA . ARG A 1 103 ? -18.062 6.754 12.188 1.00 98.44 103 ARG A CA 1
ATOM 798 C C . ARG A 1 103 ? -18.442 8.234 12.102 1.00 98.44 103 ARG A C 1
ATOM 800 O O . ARG A 1 103 ? -19.092 8.639 11.139 1.00 98.44 103 ARG A O 1
ATOM 807 N N . ARG A 1 104 ? -18.020 9.050 13.074 1.00 98.31 104 ARG A N 1
ATOM 808 C CA . ARG A 1 104 ? -18.270 10.500 13.080 1.00 98.31 104 ARG A CA 1
ATOM 809 C C . ARG A 1 104 ? -17.636 11.185 11.867 1.00 98.31 104 ARG A C 1
ATOM 811 O O . ARG A 1 104 ? -18.334 11.900 11.152 1.00 98.31 104 ARG A O 1
ATOM 818 N N . ILE A 1 105 ? -16.355 10.922 11.606 1.00 97.75 105 ILE A N 1
ATOM 819 C CA . ILE A 1 105 ? -15.610 11.488 10.470 1.00 97.75 105 ILE A CA 1
ATOM 820 C C . ILE A 1 105 ? -16.223 11.030 9.145 1.00 97.75 105 ILE A C 1
ATOM 822 O O . ILE A 1 105 ? -16.364 11.831 8.223 1.00 97.75 105 ILE A O 1
ATOM 826 N N . MET A 1 106 ? -16.647 9.767 9.048 1.00 97.44 106 MET A N 1
ATOM 827 C CA . MET A 1 106 ? -17.324 9.245 7.862 1.00 97.44 106 MET A CA 1
ATOM 828 C C . MET A 1 106 ? -18.598 10.044 7.565 1.00 97.44 106 MET A C 1
ATOM 830 O O . MET A 1 106 ? -18.754 10.559 6.457 1.00 97.44 106 MET A O 1
ATOM 834 N N . ASN A 1 107 ? -19.466 10.230 8.560 1.00 98.31 107 ASN A N 1
ATOM 835 C CA . ASN A 1 107 ? -20.699 11.006 8.403 1.00 98.31 107 ASN A CA 1
ATOM 836 C C . ASN A 1 107 ? -20.415 12.468 8.035 1.00 98.31 107 ASN A C 1
ATOM 838 O O . 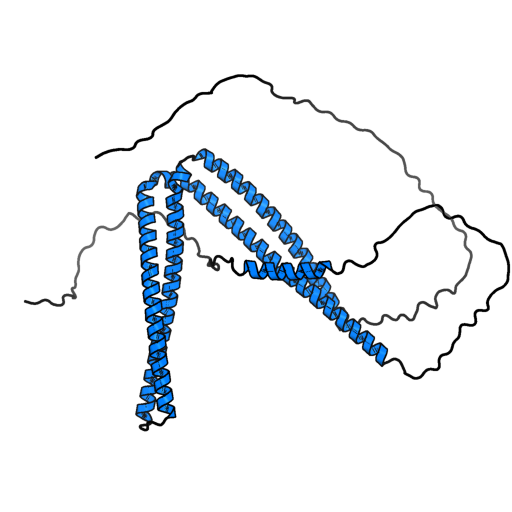ASN A 1 107 ? -21.012 13.010 7.103 1.00 98.31 107 ASN A O 1
ATOM 842 N N . GLU A 1 108 ? -19.462 13.095 8.723 1.00 97.69 108 GLU A N 1
ATOM 843 C CA . GLU A 1 108 ? -19.031 14.464 8.443 1.00 97.69 108 GLU A CA 1
ATOM 844 C C . GLU A 1 108 ? -18.509 14.616 7.004 1.00 97.69 108 GLU A C 1
ATOM 846 O O . GLU A 1 108 ? -18.868 15.570 6.306 1.00 97.69 108 GLU A O 1
ATOM 851 N N . SER A 1 109 ? -17.711 13.651 6.533 1.00 97.94 109 SER A N 1
ATOM 852 C CA . SER A 1 109 ? -17.152 13.648 5.181 1.00 97.94 109 SER A CA 1
ATOM 853 C C . SER A 1 109 ? -18.247 13.587 4.118 1.00 97.94 109 SER A C 1
ATOM 855 O O . SER A 1 109 ? -18.218 14.363 3.162 1.00 97.94 109 SER A O 1
ATOM 857 N N . VAL A 1 110 ? -19.261 12.736 4.309 1.00 97.69 110 VAL A N 1
ATOM 858 C CA . VAL A 1 110 ? -20.391 12.601 3.384 1.00 97.69 110 VAL A CA 1
ATOM 859 C C . VAL A 1 110 ? -21.168 13.913 3.301 1.00 97.69 110 VAL A C 1
ATOM 861 O O . VAL A 1 110 ? -21.454 14.381 2.197 1.00 97.69 110 VAL A O 1
ATOM 864 N N . LEU A 1 111 ? -21.461 14.549 4.440 1.00 97.62 111 LEU A N 1
ATOM 865 C CA . LEU A 1 111 ? -22.186 15.823 4.483 1.00 97.62 111 LEU A CA 1
ATOM 866 C C . LEU A 1 111 ? -21.405 16.951 3.797 1.00 97.62 111 LEU A C 1
ATOM 868 O O . LEU A 1 111 ? -21.939 17.630 2.914 1.00 97.62 111 LEU A O 1
ATOM 872 N N . LYS A 1 112 ? -20.124 17.125 4.143 1.00 97.44 112 LYS A N 1
ATOM 873 C CA . LYS A 1 112 ? -19.272 18.174 3.563 1.00 97.44 112 LYS A CA 1
ATOM 874 C C . LYS A 1 112 ? -19.034 17.966 2.066 1.00 97.44 112 LYS A C 1
ATOM 876 O O . LYS A 1 112 ? -19.089 18.927 1.296 1.00 97.44 112 LYS A O 1
ATOM 881 N N . LEU A 1 113 ? -18.823 16.724 1.627 1.00 96.94 113 LEU A N 1
ATOM 882 C CA . LEU A 1 113 ? -18.683 16.405 0.205 1.00 96.94 113 LEU A CA 1
ATOM 883 C C . LEU A 1 113 ? -19.995 16.599 -0.555 1.00 96.94 113 LEU A C 1
ATOM 885 O O . LEU A 1 113 ? -19.955 17.076 -1.688 1.00 96.94 113 LEU A O 1
ATOM 889 N N . LYS A 1 114 ? -21.152 16.295 0.045 1.00 97.00 114 LYS A N 1
ATOM 890 C CA . LYS A 1 114 ? -22.466 16.551 -0.564 1.00 97.00 114 LYS A CA 1
ATOM 891 C C . LYS A 1 114 ? -22.713 18.048 -0.754 1.00 97.00 114 LYS A C 1
ATOM 893 O O . LYS A 1 114 ? -23.103 18.444 -1.848 1.00 97.00 114 LYS A O 1
ATOM 898 N N . ALA A 1 115 ? -22.401 18.871 0.248 1.00 96.62 115 ALA A N 1
ATOM 899 C CA . ALA A 1 115 ? -22.501 20.329 0.150 1.00 96.62 115 ALA A CA 1
ATOM 900 C C . ALA A 1 115 ? -21.591 20.902 -0.955 1.00 96.62 115 ALA A C 1
ATOM 902 O O . ALA A 1 115 ? -22.017 21.723 -1.768 1.00 96.62 115 ALA A O 1
ATOM 903 N N . LYS A 1 116 ? -20.344 20.417 -1.052 1.00 94.81 116 LYS A N 1
ATOM 904 C CA . LYS A 1 116 ? -19.443 20.805 -2.150 1.00 94.81 116 LYS A CA 1
ATOM 905 C C . LYS A 1 116 ? -19.900 20.280 -3.510 1.00 94.81 116 LYS A C 1
ATOM 907 O O . LYS A 1 116 ? -19.722 20.960 -4.516 1.00 94.81 116 LYS A O 1
ATOM 912 N N . SER A 1 117 ? -20.514 19.100 -3.549 1.00 96.31 117 SER A N 1
ATOM 913 C CA . SER A 1 117 ? -21.077 18.529 -4.771 1.00 96.31 117 SER A CA 1
ATOM 914 C C . SER A 1 117 ? -22.223 19.378 -5.321 1.00 96.31 117 SER A C 1
ATOM 916 O O . SER A 1 117 ? -22.235 19.686 -6.513 1.00 96.31 117 SER A O 1
ATOM 918 N N . SER A 1 118 ? -23.131 19.848 -4.458 1.00 96.00 118 SER A N 1
ATOM 919 C CA . SER A 1 118 ? -24.225 20.732 -4.873 1.00 96.00 118 SER A CA 1
ATOM 920 C C . SER A 1 118 ? -23.744 22.110 -5.344 1.00 96.00 118 SER A C 1
ATOM 922 O O . SER A 1 118 ? -24.317 22.653 -6.282 1.00 96.00 118 SER A O 1
ATOM 924 N N . GLU A 1 119 ? -22.672 22.658 -4.757 1.00 95.19 119 GLU A N 1
ATOM 925 C CA . GLU A 1 119 ? -22.061 23.934 -5.184 1.00 95.19 119 GLU A CA 1
ATOM 926 C C . GLU A 1 119 ? -21.440 23.844 -6.593 1.00 95.19 119 GLU A C 1
ATOM 928 O O . GLU A 1 119 ? -21.508 24.774 -7.401 1.00 95.19 119 GLU A O 1
ATOM 933 N N . LEU A 1 120 ? -20.805 22.713 -6.902 1.00 94.00 120 LEU A N 1
ATOM 934 C CA . LEU A 1 120 ? -19.977 22.548 -8.097 1.00 94.00 120 LEU A CA 1
ATOM 935 C C . LEU A 1 120 ? -20.736 21.925 -9.282 1.00 94.00 120 LEU A C 1
ATOM 937 O O . LEU A 1 120 ? -20.458 22.263 -10.442 1.00 94.00 120 LEU A O 1
ATOM 941 N N . GLY A 1 121 ? -21.711 21.057 -9.008 1.00 93.12 121 GLY A N 1
ATOM 942 C CA . GLY A 1 121 ? -22.546 20.398 -10.007 1.00 93.12 121 GLY A CA 1
ATOM 943 C C . GLY A 1 121 ? -21.750 19.493 -10.955 1.00 93.12 121 GLY A C 1
ATOM 944 O O . GLY A 1 121 ? -20.855 18.750 -10.553 1.00 93.12 121 GLY A O 1
ATOM 945 N N . SER A 1 122 ? -22.050 19.565 -12.256 1.00 94.06 122 SER A N 1
ATOM 946 C CA . SER A 1 122 ? -21.511 18.634 -13.266 1.00 94.06 122 SER A CA 1
ATOM 947 C C . SER A 1 122 ? -20.000 18.734 -13.531 1.00 94.06 122 SER A C 1
ATOM 949 O O . SER A 1 122 ? -19.455 17.893 -14.250 1.00 94.06 122 SER A O 1
ATOM 951 N N . CYS A 1 123 ? -19.289 19.735 -12.992 1.00 95.06 123 CYS A N 1
ATOM 952 C CA . CYS A 1 123 ? -17.843 19.837 -13.214 1.00 95.06 123 CYS A CA 1
ATOM 953 C C . CYS A 1 123 ? -17.049 18.729 -12.505 1.00 95.06 123 CYS A C 1
ATOM 955 O O . CYS A 1 123 ? -15.992 18.357 -13.010 1.00 95.06 123 CYS A O 1
ATOM 957 N N . ILE A 1 124 ? -17.570 18.166 -11.406 1.00 96.19 124 ILE A N 1
ATOM 958 C CA . ILE A 1 124 ? -16.944 17.043 -10.690 1.00 96.19 124 ILE A CA 1
ATOM 959 C C . ILE A 1 124 ? -16.919 15.800 -11.585 1.00 96.19 124 ILE A C 1
ATOM 961 O O . ILE A 1 124 ? -15.857 15.216 -11.800 1.00 96.19 124 ILE A O 1
ATOM 965 N N . GLU A 1 125 ? -18.061 15.450 -12.180 1.00 95.88 125 GLU A N 1
ATOM 966 C CA . GLU A 1 125 ? -18.174 14.297 -13.081 1.00 95.88 125 GLU A CA 1
ATOM 967 C C . GLU A 1 125 ? -17.312 14.460 -14.331 1.00 95.88 125 GLU A C 1
ATOM 969 O O . GLU A 1 125 ? -16.590 13.545 -14.722 1.00 95.88 125 GLU A O 1
ATOM 974 N N . LYS A 1 126 ? -17.291 15.666 -14.909 1.00 96.62 126 LYS A N 1
ATOM 975 C CA . LYS A 1 126 ? -16.448 15.967 -16.073 1.00 96.62 126 LYS A CA 1
ATOM 976 C C . LYS A 1 126 ? -14.953 15.890 -15.764 1.00 96.62 126 LYS A C 1
ATOM 978 O O . LYS A 1 126 ? -14.180 15.585 -16.662 1.00 96.62 126 LYS A O 1
ATOM 983 N N . ALA A 1 127 ? -14.530 16.186 -14.535 1.00 97.25 127 ALA A N 1
ATOM 984 C CA . ALA A 1 127 ? -13.125 16.126 -14.134 1.00 97.25 127 ALA A CA 1
ATOM 985 C C . ALA A 1 127 ? -12.683 14.730 -13.656 1.00 97.25 127 ALA A C 1
ATOM 987 O O . ALA A 1 127 ? -11.481 14.462 -13.601 1.00 97.25 127 ALA A O 1
ATOM 988 N N . ARG A 1 128 ? -13.619 13.825 -13.338 1.00 96.38 128 ARG A N 1
ATOM 989 C CA . ARG A 1 128 ? -13.337 12.481 -12.808 1.00 96.38 128 ARG A CA 1
ATOM 990 C C . ARG A 1 128 ? -12.336 11.673 -13.657 1.00 96.38 128 ARG A C 1
ATOM 992 O O . ARG A 1 128 ? -11.369 11.186 -13.066 1.00 96.38 128 ARG A O 1
ATOM 999 N N . PRO A 1 129 ? -12.447 11.602 -15.004 1.00 97.88 129 PRO A N 1
ATOM 1000 C CA . PRO A 1 129 ? -11.496 10.843 -15.821 1.00 97.88 129 PRO A CA 1
ATOM 1001 C C . PRO A 1 129 ? -10.046 11.312 -15.659 1.00 97.88 129 PRO A C 1
ATOM 1003 O O . PRO A 1 129 ? -9.128 10.494 -15.684 1.00 97.88 129 PRO A O 1
ATOM 1006 N N . TYR A 1 130 ? -9.825 12.616 -15.453 1.00 98.19 130 TYR A N 1
ATOM 1007 C CA . TYR A 1 130 ? -8.491 13.172 -15.223 1.00 98.19 130 TYR A CA 1
ATOM 1008 C C . TYR A 1 130 ? -7.896 12.694 -13.892 1.00 98.19 130 TYR A C 1
ATOM 1010 O O . TYR A 1 130 ? -6.754 12.239 -13.863 1.00 98.19 130 TYR A O 1
ATOM 1018 N N . TYR A 1 131 ? -8.656 12.760 -12.794 1.00 97.62 131 TYR A N 1
ATOM 1019 C CA . TYR A 1 131 ? -8.166 12.322 -11.482 1.00 97.62 131 TYR A CA 1
ATOM 1020 C C . TYR A 1 131 ? -7.946 10.805 -11.424 1.00 97.62 131 TYR A C 1
ATOM 1022 O O . TYR A 1 131 ? -6.968 10.353 -10.828 1.00 97.62 131 TYR A O 1
ATOM 1030 N N . GLU A 1 132 ? -8.791 10.019 -12.093 1.00 97.12 132 GLU A N 1
ATOM 1031 C CA . GLU A 1 132 ? -8.594 8.574 -12.234 1.00 97.12 132 GLU A CA 1
ATOM 1032 C C . GLU A 1 132 ? -7.353 8.234 -13.063 1.00 97.12 132 GLU A C 1
ATOM 1034 O O . GLU A 1 132 ? -6.547 7.403 -12.642 1.00 97.12 132 GLU A O 1
ATOM 1039 N N . ALA A 1 133 ? -7.158 8.892 -14.211 1.00 97.88 133 ALA A N 1
ATOM 1040 C CA . ALA A 1 133 ? -5.955 8.719 -15.022 1.00 97.88 133 ALA A CA 1
ATOM 1041 C C . ALA A 1 133 ? -4.697 9.125 -14.243 1.00 97.88 133 ALA A C 1
ATOM 1043 O O . ALA A 1 133 ? -3.693 8.421 -14.291 1.00 97.88 133 ALA A O 1
ATOM 1044 N N . ARG A 1 134 ? -4.764 10.210 -13.459 1.00 97.88 134 ARG A N 1
ATOM 1045 C CA . ARG A 1 134 ? -3.654 10.669 -12.614 1.00 97.88 134 ARG A CA 1
ATOM 1046 C C . ARG A 1 134 ? -3.306 9.661 -11.519 1.00 97.88 134 ARG A C 1
ATOM 1048 O O . ARG A 1 134 ? -2.125 9.452 -11.255 1.00 97.88 134 ARG A O 1
ATOM 1055 N N . ARG A 1 135 ? -4.305 9.018 -10.902 1.00 96.88 135 ARG A N 1
ATOM 1056 C CA . ARG A 1 135 ? -4.084 7.916 -9.951 1.00 96.88 135 ARG A CA 1
ATOM 1057 C C . ARG A 1 135 ? -3.397 6.730 -10.636 1.00 96.88 135 ARG A C 1
ATOM 1059 O O . ARG A 1 135 ? -2.371 6.276 -10.143 1.00 96.88 135 ARG A O 1
ATOM 1066 N N . LYS A 1 136 ? -3.902 6.292 -11.795 1.00 97.31 136 LYS A N 1
ATOM 1067 C CA . LYS A 1 136 ? -3.316 5.184 -12.574 1.00 97.31 136 LYS A CA 1
ATOM 1068 C C . LYS A 1 136 ? -1.880 5.468 -13.024 1.00 97.31 136 LYS A C 1
ATOM 1070 O O . LYS A 1 136 ? -1.041 4.581 -12.952 1.00 97.31 136 LYS A O 1
ATOM 1075 N N . ALA A 1 137 ? -1.578 6.698 -13.443 1.00 98.31 137 ALA A N 1
ATOM 1076 C CA . ALA A 1 137 ? -0.216 7.098 -13.795 1.00 98.31 137 ALA A CA 1
ATOM 1077 C C . ALA A 1 137 ? 0.728 7.019 -12.585 1.00 98.31 137 ALA A C 1
ATOM 1079 O O . ALA A 1 137 ? 1.831 6.500 -12.703 1.00 98.31 137 ALA A O 1
ATOM 1080 N N . LYS A 1 138 ? 0.273 7.450 -11.398 1.00 97.88 138 LYS A N 1
ATOM 1081 C CA . LYS A 1 138 ? 1.053 7.320 -10.157 1.00 97.88 138 LYS A CA 1
ATOM 1082 C C . LYS A 1 138 ? 1.311 5.853 -9.787 1.00 97.88 138 LYS A C 1
ATOM 1084 O O . LYS A 1 138 ? 2.413 5.527 -9.360 1.00 97.88 138 LYS A O 1
ATOM 1089 N N . GLU A 1 139 ? 0.325 4.976 -9.963 1.00 97.31 139 GLU A N 1
ATOM 1090 C CA . GLU A 1 139 ? 0.478 3.527 -9.748 1.00 97.31 139 GLU A CA 1
ATOM 1091 C C . GLU A 1 139 ? 1.480 2.911 -10.733 1.00 97.31 139 GLU A C 1
ATOM 1093 O O . GLU A 1 139 ? 2.410 2.228 -10.310 1.00 97.31 139 GLU A O 1
ATOM 1098 N N . ALA A 1 140 ? 1.363 3.227 -12.026 1.00 97.56 140 ALA A N 1
ATOM 1099 C CA . ALA A 1 140 ? 2.303 2.769 -13.050 1.00 97.56 140 ALA A CA 1
ATOM 1100 C C . ALA A 1 140 ? 3.734 3.288 -12.805 1.00 97.56 140 ALA A C 1
ATOM 1102 O O . ALA A 1 140 ? 4.706 2.564 -13.026 1.00 97.56 140 ALA A O 1
ATOM 1103 N N . GLN A 1 141 ? 3.879 4.512 -12.289 1.00 98.12 141 GLN A N 1
ATOM 1104 C CA . GLN A 1 141 ? 5.172 5.070 -11.892 1.00 98.12 141 GLN A CA 1
ATOM 1105 C C . GLN A 1 141 ? 5.789 4.292 -10.722 1.00 98.12 141 GLN A C 1
ATOM 1107 O O . GLN A 1 141 ? 6.982 3.996 -10.741 1.00 98.12 141 GLN A O 1
ATOM 1112 N N . GLN A 1 142 ? 4.992 3.931 -9.712 1.00 98.31 142 GLN A N 1
ATOM 1113 C CA . GLN A 1 142 ? 5.454 3.123 -8.577 1.00 98.31 142 GLN A CA 1
ATOM 1114 C C . GLN A 1 142 ? 5.839 1.702 -9.005 1.00 98.31 142 GLN A C 1
ATOM 1116 O O . GLN A 1 142 ? 6.867 1.188 -8.565 1.00 98.31 142 GLN A O 1
ATOM 1121 N N . GLU A 1 143 ? 5.059 1.082 -9.894 1.00 97.69 143 GLU A N 1
ATOM 1122 C CA . GLU A 1 143 ? 5.388 -0.214 -10.499 1.00 97.69 143 GLU A CA 1
ATOM 1123 C C . GLU A 1 143 ? 6.707 -0.133 -11.282 1.00 97.69 143 GLU A C 1
ATOM 1125 O O . GLU A 1 143 ? 7.575 -0.990 -11.122 1.00 97.69 143 GLU A O 1
ATOM 1130 N N . THR A 1 144 ? 6.903 0.948 -12.042 1.00 98.19 144 THR A N 1
ATOM 1131 C CA . THR A 1 144 ? 8.145 1.206 -12.783 1.00 98.19 144 THR A CA 1
ATOM 1132 C C . THR A 1 144 ? 9.341 1.350 -11.852 1.00 98.19 144 THR A C 1
ATOM 1134 O O . THR A 1 144 ? 10.352 0.690 -12.064 1.00 98.19 144 THR A O 1
ATOM 1137 N N . GLN A 1 145 ? 9.222 2.130 -10.773 1.00 98.25 145 GLN A N 1
ATOM 1138 C CA . GLN A 1 145 ? 10.281 2.253 -9.764 1.00 98.25 145 GLN A CA 1
ATOM 1139 C C . GLN A 1 145 ? 10.611 0.901 -9.119 1.00 98.25 145 GLN A C 1
ATOM 1141 O O . GLN A 1 145 ? 11.780 0.566 -8.943 1.00 98.25 145 GLN A O 1
ATOM 1146 N N . LYS A 1 146 ? 9.598 0.089 -8.796 1.00 98.12 146 LYS A N 1
ATOM 1147 C CA . LYS A 1 146 ? 9.801 -1.252 -8.233 1.00 98.12 146 LYS A CA 1
ATOM 1148 C C . LYS A 1 146 ? 10.515 -2.186 -9.217 1.00 98.12 146 LYS A C 1
ATOM 1150 O O . LYS A 1 146 ? 11.420 -2.920 -8.811 1.00 98.12 146 LYS A O 1
ATOM 1155 N N . ALA A 1 147 ? 10.124 -2.169 -10.490 1.00 97.94 147 ALA A N 1
ATOM 1156 C CA . ALA A 1 147 ? 10.768 -2.966 -11.530 1.00 97.94 147 ALA A CA 1
ATOM 1157 C C . ALA A 1 147 ? 12.205 -2.497 -11.795 1.00 97.94 147 ALA A C 1
ATOM 1159 O O . ALA A 1 147 ? 13.091 -3.336 -11.923 1.00 97.94 147 ALA A O 1
ATOM 1160 N N . ALA A 1 148 ? 12.456 -1.183 -11.781 1.00 98.31 148 ALA A N 1
ATOM 1161 C CA . ALA A 1 148 ? 13.793 -0.606 -11.902 1.00 98.31 148 ALA A CA 1
ATOM 1162 C C . ALA A 1 148 ? 14.718 -1.094 -10.778 1.00 98.31 148 ALA A C 1
ATOM 1164 O O . ALA A 1 148 ? 15.778 -1.641 -11.058 1.00 98.31 148 ALA A O 1
ATOM 1165 N N . LEU A 1 149 ? 14.276 -1.019 -9.515 1.00 98.31 149 LEU A N 1
ATOM 1166 C CA . LEU A 1 149 ? 15.042 -1.538 -8.371 1.00 98.31 149 LEU A CA 1
ATOM 1167 C C . LEU A 1 149 ? 15.296 -3.052 -8.467 1.00 98.31 149 LEU A C 1
ATOM 1169 O O . LEU A 1 149 ? 16.335 -3.548 -8.031 1.00 98.31 149 LEU A O 1
ATOM 1173 N N . SER A 1 150 ? 14.344 -3.802 -9.026 1.00 97.69 150 SER A N 1
ATOM 1174 C CA . SER A 1 150 ? 14.492 -5.248 -9.235 1.00 97.69 150 SER A CA 1
ATOM 1175 C C . SER A 1 150 ? 15.520 -5.549 -10.330 1.00 97.69 150 SER A C 1
ATOM 1177 O O . SER A 1 150 ? 16.365 -6.423 -10.145 1.00 97.69 150 SER A O 1
ATOM 1179 N N . PHE A 1 151 ? 15.499 -4.787 -11.426 1.00 98.38 151 PHE A N 1
ATOM 1180 C CA . PHE A 1 151 ? 16.497 -4.859 -12.491 1.00 98.38 151 PHE A CA 1
ATOM 1181 C C . PHE A 1 151 ? 17.892 -4.465 -11.991 1.00 98.38 151 PHE A C 1
ATOM 1183 O O . PHE A 1 151 ? 18.842 -5.205 -12.216 1.00 98.38 151 PHE A O 1
ATOM 1190 N N . GLU A 1 152 ? 18.025 -3.374 -11.232 1.00 98.19 152 GLU A N 1
ATOM 1191 C CA . GLU A 1 152 ? 19.293 -2.969 -10.607 1.00 98.19 152 GLU A CA 1
ATOM 1192 C C . GLU A 1 152 ? 19.867 -4.078 -9.716 1.00 98.19 152 GLU A C 1
ATOM 1194 O O . GLU A 1 152 ? 21.058 -4.396 -9.791 1.00 98.19 152 GLU A O 1
ATOM 1199 N N . ARG A 1 153 ? 19.013 -4.729 -8.916 1.00 98.19 153 ARG A N 1
ATOM 1200 C CA . ARG A 1 153 ? 19.415 -5.889 -8.114 1.00 98.19 153 ARG A CA 1
ATOM 1201 C C . ARG A 1 153 ? 19.888 -7.046 -8.998 1.00 98.19 153 ARG A C 1
ATOM 1203 O O . ARG A 1 153 ? 20.926 -7.629 -8.700 1.00 98.19 153 ARG A O 1
ATOM 1210 N N . ALA A 1 154 ? 19.171 -7.373 -10.073 1.00 97.94 154 ALA A N 1
ATOM 1211 C CA . ALA A 1 154 ? 19.558 -8.438 -11.001 1.00 97.94 154 ALA A CA 1
ATOM 1212 C C . ALA A 1 154 ? 20.887 -8.143 -11.717 1.00 97.94 154 ALA A C 1
ATOM 1214 O O . ALA A 1 154 ? 21.737 -9.024 -11.824 1.00 97.94 154 ALA A O 1
ATOM 1215 N N . VAL A 1 155 ? 21.117 -6.891 -12.121 1.00 98.25 155 VAL A N 1
ATOM 1216 C CA . VAL A 1 155 ? 22.395 -6.428 -12.685 1.00 98.25 155 VAL A CA 1
ATOM 1217 C C . VAL A 1 155 ? 23.530 -6.593 -11.673 1.00 98.25 155 VAL A C 1
ATOM 1219 O O . VAL A 1 155 ? 24.585 -7.124 -12.018 1.00 98.25 155 VAL A O 1
ATOM 1222 N N . SER A 1 156 ? 23.314 -6.189 -10.418 1.00 98.06 156 SER A N 1
ATOM 1223 C CA . SER A 1 156 ? 24.304 -6.353 -9.347 1.00 98.06 156 SER A CA 1
ATOM 1224 C C . SER A 1 156 ? 24.632 -7.830 -9.095 1.00 98.06 156 SER A C 1
ATOM 1226 O O . SER A 1 156 ? 25.808 -8.189 -9.019 1.00 98.06 156 SER A O 1
ATOM 1228 N N . MET A 1 157 ? 23.618 -8.703 -9.056 1.00 96.81 157 MET A N 1
ATOM 1229 C CA . MET A 1 157 ? 23.804 -10.153 -8.914 1.00 96.81 157 MET A CA 1
ATOM 1230 C C . MET A 1 157 ? 24.572 -10.758 -10.095 1.00 96.81 157 MET A C 1
ATOM 1232 O O . MET A 1 157 ? 25.478 -11.561 -9.879 1.00 96.81 157 MET A O 1
ATOM 1236 N N . HIS A 1 158 ? 24.264 -10.354 -11.330 1.00 97.62 158 HIS A N 1
ATOM 1237 C CA . HIS A 1 158 ? 25.006 -10.794 -12.511 1.00 97.62 158 HIS A CA 1
ATOM 1238 C C . HIS A 1 158 ? 26.475 -10.351 -12.456 1.00 97.62 158 HIS A C 1
ATOM 1240 O O . HIS A 1 158 ? 27.367 -11.162 -12.695 1.00 97.62 158 HIS A O 1
ATOM 1246 N N . SER A 1 159 ? 26.748 -9.101 -12.064 1.00 97.25 159 SER A N 1
ATOM 1247 C CA . SER A 1 159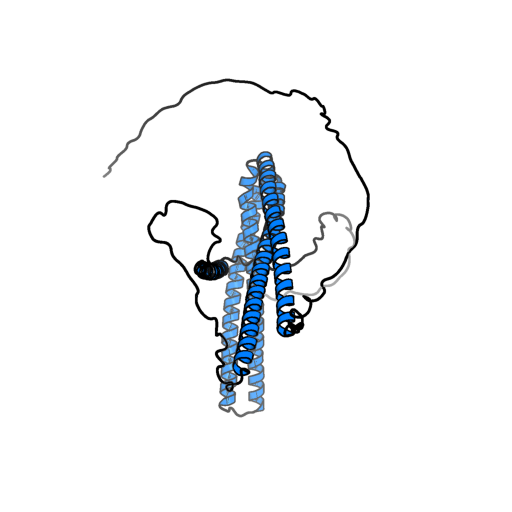 ? 28.121 -8.607 -11.892 1.00 97.25 159 SER A CA 1
ATOM 1248 C C . SER A 1 159 ? 28.896 -9.412 -10.846 1.00 97.25 159 SER A C 1
ATOM 1250 O O . SER A 1 159 ? 30.045 -9.771 -11.090 1.00 97.25 159 SER A O 1
ATOM 1252 N N . ALA A 1 160 ? 28.273 -9.735 -9.709 1.00 96.50 160 ALA A N 1
ATOM 1253 C CA . ALA A 1 160 ? 28.886 -10.576 -8.684 1.00 96.50 160 ALA A CA 1
ATOM 1254 C C . ALA A 1 160 ? 29.157 -12.000 -9.198 1.00 96.50 160 ALA A C 1
ATOM 1256 O O . ALA A 1 160 ? 30.222 -12.557 -8.945 1.00 96.50 160 ALA A O 1
ATOM 1257 N N . ALA A 1 161 ? 28.231 -12.577 -9.972 1.00 95.50 161 ALA A N 1
ATOM 1258 C CA . ALA A 1 161 ? 28.429 -13.885 -10.589 1.00 95.50 161 ALA A CA 1
ATOM 1259 C C . ALA A 1 161 ? 29.599 -13.895 -11.582 1.00 95.50 161 ALA A C 1
ATOM 1261 O O . ALA A 1 161 ? 30.380 -14.845 -11.595 1.00 95.50 161 ALA A O 1
ATOM 1262 N N . ARG A 1 162 ? 29.764 -12.830 -12.378 1.00 95.62 162 ARG A N 1
ATOM 1263 C CA . ARG A 1 162 ? 30.917 -12.694 -13.280 1.00 95.62 162 ARG A CA 1
ATOM 1264 C C . ARG A 1 162 ? 32.238 -12.628 -12.522 1.00 95.62 162 ARG A C 1
ATOM 1266 O O . ARG A 1 162 ? 33.202 -13.247 -12.959 1.00 95.62 162 ARG A O 1
ATOM 1273 N N . GLU A 1 163 ? 32.270 -11.930 -11.390 1.00 94.62 163 GLU A N 1
ATOM 1274 C CA . GLU A 1 163 ? 33.466 -11.872 -10.545 1.00 94.62 163 GLU A CA 1
ATOM 1275 C C . GLU A 1 163 ? 33.816 -13.252 -9.966 1.00 94.62 163 GLU A C 1
ATOM 1277 O O . GLU A 1 163 ? 34.984 -13.626 -9.933 1.00 94.62 163 GLU A O 1
ATOM 1282 N N . MET A 1 164 ? 32.817 -14.067 -9.597 1.00 89.69 164 MET A N 1
ATOM 1283 C CA . MET A 1 164 ? 33.063 -15.449 -9.157 1.00 89.69 164 MET A CA 1
ATOM 1284 C C . MET A 1 164 ? 33.740 -16.297 -10.242 1.00 89.69 164 MET A C 1
ATOM 1286 O O . MET A 1 164 ? 34.660 -17.053 -9.932 1.00 89.69 164 MET A O 1
ATOM 1290 N N . VAL A 1 165 ? 33.321 -16.162 -11.507 1.00 90.06 165 VAL A N 1
ATOM 1291 C CA . VAL A 1 165 ? 34.001 -16.826 -12.633 1.00 90.06 165 VAL A CA 1
ATOM 1292 C C . VAL A 1 165 ? 35.423 -16.295 -12.786 1.00 90.06 165 VAL A C 1
ATOM 1294 O O . VAL A 1 165 ? 36.348 -17.092 -12.898 1.00 90.06 165 VAL A O 1
ATOM 1297 N N . HIS A 1 166 ? 35.617 -14.977 -12.710 1.00 91.06 166 HIS A N 1
ATOM 1298 C CA . HIS A 1 166 ? 36.941 -14.371 -12.828 1.00 91.06 166 HIS A CA 1
ATOM 1299 C C . HIS A 1 166 ? 37.924 -14.892 -11.766 1.00 91.06 166 HIS A C 1
ATOM 1301 O O . HIS A 1 166 ? 39.050 -15.272 -12.089 1.00 91.06 166 HIS A O 1
ATOM 1307 N N . VAL A 1 167 ? 37.491 -14.983 -10.505 1.00 90.25 167 VAL A N 1
ATOM 1308 C CA . VAL A 1 167 ? 38.298 -15.542 -9.409 1.00 90.25 167 VAL A CA 1
ATOM 1309 C C . VAL A 1 167 ? 38.575 -17.035 -9.622 1.00 90.25 167 VAL A C 1
ATOM 1311 O O . VAL A 1 167 ? 39.704 -17.484 -9.409 1.00 90.25 167 VAL A O 1
ATOM 1314 N N . ALA A 1 168 ? 37.585 -17.808 -10.079 1.00 86.56 168 ALA A N 1
ATOM 1315 C CA . ALA A 1 168 ? 37.770 -19.227 -10.389 1.00 86.56 168 ALA A CA 1
ATOM 1316 C C . ALA A 1 168 ? 38.790 -19.444 -11.526 1.00 86.56 168 ALA A C 1
ATOM 1318 O O . ALA A 1 168 ? 39.651 -20.320 -11.428 1.00 86.56 168 ALA A O 1
ATOM 1319 N N . GLU A 1 169 ? 38.751 -18.613 -12.571 1.00 84.88 169 GLU A N 1
ATOM 1320 C CA . GLU A 1 169 ? 39.714 -18.628 -13.679 1.00 84.88 169 GLU A CA 1
ATOM 1321 C C . GLU A 1 169 ? 41.134 -18.283 -13.207 1.00 84.88 169 GLU A C 1
ATOM 1323 O O . GLU A 1 169 ? 42.090 -18.984 -13.552 1.00 84.88 169 GLU A O 1
ATOM 1328 N N . GLN A 1 170 ? 41.289 -17.254 -12.368 1.00 87.00 170 GLN A N 1
ATOM 1329 C CA . GLN A 1 170 ? 42.582 -16.914 -11.766 1.00 87.00 170 GLN A CA 1
ATOM 1330 C C . GLN A 1 170 ? 43.141 -18.081 -10.937 1.00 87.00 170 GLN A C 1
ATOM 1332 O O . GLN A 1 170 ? 44.311 -18.444 -11.094 1.00 87.00 170 GLN A O 1
ATOM 1337 N N . GLY A 1 171 ? 42.306 -18.722 -10.112 1.00 82.38 171 GLY A N 1
ATOM 1338 C CA . GLY A 1 171 ? 42.686 -19.906 -9.337 1.00 82.38 171 GLY A CA 1
ATOM 1339 C C . GLY A 1 171 ? 43.189 -21.055 -10.217 1.00 82.38 171 GLY A C 1
ATOM 1340 O O . GLY A 1 171 ? 44.238 -21.641 -9.937 1.00 82.38 171 GLY A O 1
ATOM 1341 N N . LEU A 1 172 ? 42.516 -21.314 -11.342 1.00 78.69 172 LEU A N 1
ATOM 1342 C CA . LEU A 1 172 ? 42.922 -22.342 -12.303 1.00 78.69 172 LEU A CA 1
ATOM 1343 C C . LEU A 1 172 ? 44.279 -22.031 -12.960 1.00 78.69 172 LEU A C 1
ATOM 1345 O O . LEU A 1 172 ? 45.120 -22.924 -13.103 1.00 78.69 172 LEU A O 1
ATOM 1349 N N . THR A 1 173 ? 44.537 -20.765 -13.312 1.00 78.31 173 THR A N 1
ATOM 1350 C CA . THR A 1 173 ? 45.839 -20.356 -13.877 1.00 78.31 173 THR A CA 1
ATOM 1351 C C . THR A 1 173 ? 47.002 -20.502 -12.889 1.00 78.31 173 THR A C 1
ATOM 1353 O O . THR A 1 173 ? 48.139 -20.731 -13.313 1.00 78.31 173 THR A O 1
ATOM 1356 N N . ALA A 1 174 ? 46.727 -20.425 -11.582 1.00 78.50 174 ALA A N 1
ATOM 1357 C CA . ALA A 1 174 ? 47.719 -20.601 -10.525 1.00 78.50 174 ALA A CA 1
ATOM 1358 C C . ALA A 1 174 ? 48.031 -22.082 -10.238 1.00 78.50 174 ALA A C 1
ATOM 1360 O O . ALA A 1 174 ? 49.198 -22.433 -10.060 1.00 78.50 174 ALA A O 1
ATOM 1361 N N . VAL A 1 175 ? 47.013 -22.951 -10.220 1.00 75.06 175 VAL A N 1
ATOM 1362 C CA . VAL A 1 175 ? 47.150 -24.378 -9.863 1.00 75.06 175 VAL A CA 1
ATOM 1363 C C . VAL A 1 175 ? 47.666 -25.231 -11.037 1.00 75.06 175 VAL A C 1
ATOM 1365 O O . VAL A 1 175 ? 48.336 -26.235 -10.807 1.00 75.06 175 VAL A O 1
ATOM 1368 N N . LYS A 1 176 ? 47.441 -24.816 -12.299 1.00 69.69 176 LYS A N 1
ATOM 1369 C CA . LYS A 1 176 ? 47.922 -25.467 -13.548 1.00 69.69 176 LYS A CA 1
ATOM 1370 C C . LYS A 1 176 ? 47.538 -26.949 -13.733 1.00 69.69 176 LYS A C 1
ATOM 1372 O O . LYS A 1 176 ? 47.957 -27.559 -14.717 1.00 69.69 176 LYS A O 1
ATOM 1377 N N . THR A 1 177 ? 46.724 -27.520 -12.847 1.00 71.44 177 THR A N 1
ATOM 1378 C CA . THR A 1 177 ? 46.149 -28.865 -12.954 1.00 71.44 177 THR A CA 1
ATOM 1379 C C . THR A 1 177 ? 44.628 -28.779 -12.871 1.00 71.44 177 THR A C 1
ATOM 1381 O O . THR A 1 177 ? 44.074 -28.131 -11.985 1.00 71.44 177 THR A O 1
ATOM 1384 N N . LEU A 1 178 ? 43.940 -29.413 -13.822 1.00 75.12 178 LEU A N 1
ATOM 1385 C CA . LEU A 1 178 ? 42.480 -29.473 -13.850 1.00 75.12 178 LEU A CA 1
ATOM 1386 C C . LEU A 1 178 ? 42.024 -30.757 -13.143 1.00 75.12 178 LEU A C 1
ATOM 1388 O O . LEU A 1 178 ? 41.873 -31.801 -13.772 1.00 75.12 178 LEU A O 1
ATOM 1392 N N . ASP A 1 179 ? 41.878 -30.685 -11.823 1.00 83.31 179 ASP A N 1
ATOM 1393 C CA . ASP A 1 179 ? 41.293 -31.758 -11.010 1.00 83.31 179 ASP A CA 1
ATOM 1394 C C . ASP A 1 179 ? 39.747 -31.742 -11.118 1.00 83.31 179 ASP A C 1
ATOM 1396 O O . ASP A 1 179 ? 39.175 -30.660 -11.305 1.00 83.31 179 ASP A O 1
ATOM 1400 N N . PRO A 1 180 ? 39.032 -32.882 -10.993 1.00 87.75 180 PRO A N 1
ATOM 1401 C CA . PRO A 1 180 ? 37.573 -32.930 -11.128 1.00 87.75 180 PRO A CA 1
ATOM 1402 C C . PRO A 1 180 ? 36.819 -31.964 -10.202 1.00 87.75 180 PRO A C 1
ATOM 1404 O O . PRO A 1 180 ? 35.819 -31.380 -10.614 1.00 87.75 180 PRO A O 1
ATOM 1407 N N . THR A 1 181 ? 37.336 -31.710 -8.997 1.00 85.50 181 THR A N 1
ATOM 1408 C CA . THR A 1 181 ? 36.735 -30.764 -8.037 1.00 85.50 181 THR A CA 1
ATOM 1409 C C . THR A 1 181 ? 36.761 -29.311 -8.533 1.00 85.50 181 THR A C 1
ATOM 1411 O O . THR A 1 181 ? 35.802 -28.556 -8.355 1.00 85.50 181 THR A O 1
ATOM 1414 N N . TRP A 1 182 ? 37.831 -28.913 -9.224 1.00 83.00 182 TRP A N 1
ATOM 1415 C CA . TRP A 1 182 ? 37.968 -27.584 -9.825 1.00 83.00 182 TRP A CA 1
ATOM 1416 C C . TRP A 1 182 ? 37.116 -27.428 -11.084 1.00 83.00 182 TRP A C 1
ATOM 1418 O O . TRP A 1 182 ? 36.543 -26.363 -11.319 1.00 83.00 182 TRP A O 1
ATOM 1428 N N . GLN A 1 183 ? 36.985 -28.496 -11.872 1.00 86.69 183 GLN A N 1
ATOM 1429 C CA . GLN A 1 183 ? 36.079 -28.525 -13.018 1.00 86.69 183 GLN A CA 1
ATOM 1430 C C . GLN A 1 183 ? 34.620 -28.326 -12.576 1.00 86.69 183 GLN A C 1
ATOM 1432 O O . GLN A 1 183 ? 33.888 -27.552 -13.193 1.00 86.69 183 GLN A O 1
ATOM 1437 N N . GLU A 1 184 ? 34.199 -28.972 -11.487 1.00 88.75 184 GLU A N 1
ATOM 1438 C CA . GLU A 1 184 ? 32.870 -28.778 -10.898 1.00 88.75 184 GLU A CA 1
ATOM 1439 C C . GLU A 1 184 ? 32.653 -27.337 -10.407 1.00 88.75 184 GLU A C 1
ATOM 1441 O O . GLU A 1 184 ? 31.605 -26.750 -10.690 1.00 88.75 184 GLU A O 1
ATOM 1446 N N . MET A 1 185 ? 33.652 -26.728 -9.756 1.00 87.62 185 MET A N 1
ATOM 1447 C CA . MET A 1 185 ? 33.592 -25.330 -9.307 1.00 87.62 185 MET A CA 1
ATOM 1448 C C . MET A 1 185 ? 33.396 -24.351 -10.473 1.00 87.62 185 MET A C 1
ATOM 1450 O O . MET A 1 185 ? 32.533 -23.473 -10.409 1.00 87.62 185 MET A O 1
ATOM 1454 N N . LEU A 1 186 ? 34.158 -24.512 -11.559 1.00 87.44 186 LEU A N 1
ATOM 1455 C CA . LEU A 1 186 ? 34.050 -23.649 -12.737 1.00 87.44 186 LEU A CA 1
ATOM 1456 C C . LEU A 1 186 ? 32.712 -23.843 -13.461 1.00 87.44 186 LEU A C 1
ATOM 1458 O O . LEU A 1 186 ? 32.082 -22.868 -13.878 1.00 87.44 186 LEU A O 1
ATOM 1462 N N . ASN A 1 187 ? 32.243 -25.088 -13.564 1.00 91.06 187 ASN A N 1
ATOM 1463 C CA . ASN A 1 187 ? 30.931 -25.400 -14.127 1.00 91.06 187 ASN A CA 1
ATOM 1464 C C . ASN A 1 187 ? 29.805 -24.758 -13.306 1.00 91.06 187 ASN A C 1
ATOM 1466 O O . ASN A 1 187 ? 28.885 -24.174 -13.881 1.00 91.06 187 ASN A O 1
ATOM 1470 N N . HIS A 1 188 ? 29.895 -24.800 -11.973 1.00 91.62 188 HIS A N 1
ATOM 1471 C CA . HIS A 1 188 ? 28.932 -24.148 -11.090 1.00 91.62 188 HIS A CA 1
ATOM 1472 C C . HIS A 1 188 ? 28.946 -22.621 -11.250 1.00 91.62 188 HIS A C 1
ATOM 1474 O O . HIS A 1 188 ? 27.889 -22.019 -11.444 1.00 91.62 188 HIS A O 1
ATOM 1480 N N . ALA A 1 189 ? 30.128 -21.997 -11.244 1.00 91.06 189 ALA A N 1
ATOM 1481 C CA . ALA A 1 189 ? 30.269 -20.555 -11.451 1.00 91.06 189 ALA A CA 1
ATOM 1482 C C . ALA A 1 189 ? 29.712 -20.118 -12.820 1.00 91.06 189 ALA A C 1
ATOM 1484 O O . ALA A 1 189 ? 28.951 -19.153 -12.907 1.00 91.06 189 ALA A O 1
ATOM 1485 N N . THR A 1 190 ? 30.000 -20.882 -13.878 1.00 92.38 190 THR A N 1
ATOM 1486 C CA . THR A 1 190 ? 29.489 -20.637 -15.239 1.00 92.38 190 THR A CA 1
ATOM 1487 C C . THR A 1 190 ? 27.969 -20.786 -15.308 1.00 92.38 190 THR A C 1
ATOM 1489 O O . THR A 1 190 ? 27.280 -19.927 -15.860 1.00 92.38 190 THR A O 1
ATOM 1492 N N . SER A 1 191 ? 27.418 -21.839 -14.694 1.00 94.69 191 SER A N 1
ATOM 1493 C CA . SER A 1 191 ? 25.968 -22.025 -14.586 1.00 94.69 191 SER A CA 1
ATOM 1494 C C . SER A 1 191 ? 25.310 -20.859 -13.844 1.00 94.69 191 SER A C 1
ATOM 1496 O O . SER A 1 191 ? 24.252 -20.390 -14.263 1.00 94.69 191 SER A O 1
ATOM 1498 N N . LYS A 1 192 ? 25.944 -20.351 -12.777 1.00 95.00 192 LYS A N 1
ATOM 1499 C CA . LYS A 1 192 ? 25.426 -19.229 -11.986 1.00 95.00 192 LYS A CA 1
ATOM 1500 C C . LYS A 1 192 ? 25.438 -17.910 -12.757 1.00 95.00 192 LYS A C 1
ATOM 1502 O O . LYS A 1 192 ? 24.500 -17.127 -12.624 1.00 95.00 192 LYS A O 1
ATOM 1507 N N . VAL A 1 193 ? 26.455 -17.671 -13.587 1.00 96.88 193 VAL A N 1
ATOM 1508 C CA . VAL A 1 193 ? 26.490 -16.508 -14.490 1.00 96.88 193 VAL A CA 1
ATOM 1509 C C . VAL A 1 193 ? 25.360 -16.571 -15.511 1.00 96.88 193 VAL A C 1
ATOM 1511 O O . VAL A 1 193 ? 24.693 -15.558 -15.716 1.00 96.88 193 VAL A O 1
ATOM 1514 N N . ASN A 1 194 ? 25.112 -17.741 -16.104 1.00 96.44 194 ASN A N 1
ATOM 1515 C CA . ASN A 1 194 ? 24.022 -17.922 -17.065 1.00 96.44 194 ASN A CA 1
ATOM 1516 C C . ASN A 1 194 ? 22.645 -17.693 -16.420 1.00 96.44 194 ASN A C 1
ATOM 1518 O O . ASN A 1 194 ? 21.829 -16.965 -16.980 1.00 96.44 194 ASN A O 1
ATOM 1522 N N . GLU A 1 195 ? 22.405 -18.246 -15.227 1.00 96.62 195 GLU A N 1
ATOM 1523 C CA . GLU A 1 195 ? 21.167 -18.026 -14.462 1.00 96.62 195 GLU A CA 1
ATOM 1524 C C . GLU A 1 195 ? 20.969 -16.538 -14.125 1.00 96.62 195 GLU A C 1
ATOM 1526 O O . GLU A 1 195 ? 19.895 -15.974 -14.345 1.00 96.62 195 GLU A O 1
ATOM 1531 N N . ALA A 1 196 ? 22.018 -15.873 -13.629 1.00 97.19 196 ALA A N 1
ATOM 1532 C CA . ALA A 1 196 ? 21.957 -14.458 -13.278 1.00 97.19 196 ALA A CA 1
ATOM 1533 C C . ALA A 1 196 ? 21.761 -13.555 -14.509 1.00 97.19 196 ALA A C 1
ATOM 1535 O O . ALA A 1 196 ? 21.066 -12.544 -14.423 1.00 97.19 196 ALA A O 1
ATOM 1536 N N . GLU A 1 197 ? 22.342 -13.917 -15.656 1.00 97.44 197 GLU A N 1
ATOM 1537 C CA . GLU A 1 197 ? 22.126 -13.216 -16.925 1.00 97.44 197 GLU A CA 1
ATOM 1538 C C . GLU A 1 197 ? 20.690 -13.386 -17.429 1.00 97.44 197 GLU A C 1
ATOM 1540 O O . GLU A 1 197 ? 20.064 -12.419 -17.864 1.00 97.44 197 GLU A O 1
ATOM 1545 N N . GLU A 1 198 ? 20.127 -14.591 -17.332 1.00 97.62 198 GLU A N 1
ATOM 1546 C CA . GLU A 1 198 ? 18.736 -14.828 -17.709 1.00 97.62 198 GLU A CA 1
ATOM 1547 C C . GLU A 1 198 ? 17.777 -13.978 -16.859 1.00 97.62 198 GLU A C 1
ATOM 1549 O O . GLU A 1 198 ? 16.867 -13.338 -17.398 1.00 97.62 198 GLU A O 1
ATOM 1554 N N . GLU A 1 199 ? 18.010 -13.906 -15.546 1.00 96.94 199 GLU A N 1
ATOM 1555 C CA . GLU A 1 199 ? 17.215 -13.086 -14.629 1.00 96.94 199 GLU A CA 1
ATOM 1556 C C . GLU A 1 199 ? 17.398 -11.578 -14.879 1.00 96.94 199 GLU A C 1
ATOM 1558 O O . GLU A 1 199 ? 16.427 -10.813 -14.858 1.00 96.94 199 GLU A O 1
ATOM 1563 N N . ARG A 1 200 ? 18.616 -11.133 -15.217 1.00 98.25 200 ARG A N 1
ATOM 1564 C CA . ARG A 1 200 ? 18.882 -9.758 -15.672 1.00 98.25 200 ARG A CA 1
ATOM 1565 C C . ARG A 1 200 ? 18.059 -9.424 -16.917 1.00 98.25 200 ARG A C 1
ATOM 1567 O O . ARG A 1 200 ? 17.380 -8.402 -16.948 1.00 98.25 200 ARG A O 1
ATOM 1574 N N . MET A 1 201 ? 18.051 -10.304 -17.917 1.00 98.12 201 MET A N 1
ATOM 1575 C CA . MET A 1 201 ? 17.287 -10.099 -19.152 1.00 98.12 201 MET A CA 1
ATOM 1576 C C . MET A 1 201 ? 15.768 -10.143 -18.919 1.00 98.12 201 MET A C 1
ATOM 1578 O O . MET A 1 201 ? 15.013 -9.435 -19.587 1.00 98.12 201 MET A O 1
ATOM 1582 N N . LYS A 1 202 ? 15.272 -10.983 -18.002 1.00 97.94 202 LYS A N 1
ATOM 1583 C CA . LYS A 1 202 ? 13.845 -11.016 -17.622 1.00 97.94 202 LYS A CA 1
ATOM 1584 C C . LYS A 1 202 ? 13.424 -9.714 -16.942 1.00 97.94 202 LYS A C 1
ATOM 1586 O O . LYS A 1 202 ? 12.453 -9.091 -17.374 1.00 97.94 202 LYS A O 1
ATOM 1591 N N . SER A 1 203 ? 14.179 -9.285 -15.934 1.00 97.69 203 SER A N 1
ATOM 1592 C CA . SER A 1 203 ? 13.909 -8.047 -15.196 1.00 97.69 203 SER A CA 1
ATOM 1593 C C . SER A 1 203 ? 14.044 -6.794 -16.071 1.00 97.69 203 SER A C 1
ATOM 1595 O O . SER A 1 203 ? 13.239 -5.876 -15.932 1.00 97.69 203 SER A O 1
ATOM 1597 N N . GLU A 1 204 ? 14.965 -6.778 -17.040 1.00 98.25 204 GLU A N 1
ATOM 1598 C CA . GLU A 1 204 ? 15.088 -5.701 -18.032 1.00 98.25 204 GLU A CA 1
ATOM 1599 C C . GLU A 1 204 ? 13.840 -5.575 -18.914 1.00 98.25 204 GLU A C 1
ATOM 1601 O O . GLU A 1 204 ? 13.283 -4.484 -19.062 1.00 98.25 204 GLU A O 1
ATOM 1606 N N . ARG A 1 205 ? 13.372 -6.695 -19.484 1.00 98.31 205 ARG A N 1
ATOM 1607 C CA . ARG A 1 205 ? 12.162 -6.705 -20.321 1.00 98.31 205 ARG A CA 1
ATOM 1608 C C . ARG A 1 205 ? 10.948 -6.231 -19.536 1.00 98.31 205 ARG A C 1
ATOM 1610 O O . ARG A 1 205 ? 10.153 -5.453 -20.060 1.00 98.31 205 ARG A O 1
ATOM 1617 N N . GLU A 1 206 ? 10.817 -6.673 -18.288 1.00 97.75 206 GLU A N 1
ATOM 1618 C CA . GLU A 1 206 ? 9.719 -6.252 -17.425 1.00 97.75 206 GLU A CA 1
ATOM 1619 C C . GLU A 1 206 ? 9.801 -4.758 -17.099 1.00 97.75 206 GLU A C 1
ATOM 1621 O O . GLU A 1 206 ? 8.807 -4.052 -17.269 1.00 97.75 206 GLU A O 1
ATOM 1626 N N . HIS A 1 207 ? 10.983 -4.250 -16.731 1.00 98.56 207 HIS A N 1
ATOM 1627 C CA . HIS A 1 207 ? 11.217 -2.823 -16.504 1.00 98.56 207 HIS A CA 1
ATOM 1628 C C . HIS A 1 207 ? 10.857 -1.978 -17.738 1.00 98.56 207 HIS A C 1
ATOM 1630 O O . HIS A 1 207 ? 10.144 -0.979 -17.616 1.00 98.56 207 HIS A O 1
ATOM 1636 N N . MET A 1 208 ? 11.266 -2.403 -18.936 1.00 98.25 208 MET A N 1
ATOM 1637 C CA . MET A 1 208 ? 10.906 -1.735 -20.191 1.00 98.25 208 MET A CA 1
ATOM 1638 C C . MET A 1 208 ? 9.387 -1.728 -20.411 1.00 98.25 208 MET A C 1
ATOM 1640 O O . MET A 1 208 ? 8.791 -0.690 -20.708 1.00 98.25 208 MET A O 1
ATOM 1644 N N . ARG A 1 209 ? 8.736 -2.878 -20.201 1.00 98.38 209 ARG A N 1
ATOM 1645 C CA . ARG A 1 209 ? 7.290 -3.044 -20.369 1.00 98.38 209 ARG A CA 1
ATOM 1646 C C . ARG A 1 209 ? 6.494 -2.150 -19.417 1.00 98.38 209 ARG A C 1
ATOM 1648 O O . ARG A 1 209 ? 5.479 -1.586 -19.824 1.00 98.38 209 ARG A O 1
ATOM 1655 N N . VAL A 1 210 ? 6.877 -2.054 -18.141 1.00 98.19 210 VAL A N 1
ATOM 1656 C CA . VAL A 1 210 ? 6.177 -1.182 -17.175 1.00 98.19 210 VAL A CA 1
ATOM 1657 C C . VAL A 1 210 ? 6.460 0.293 -17.437 1.00 98.19 210 VAL A C 1
ATOM 1659 O O . VAL A 1 210 ? 5.537 1.100 -17.354 1.00 98.19 210 VAL A O 1
ATOM 1662 N N . THR A 1 211 ? 7.679 0.630 -17.868 1.00 98.44 211 THR A N 1
ATOM 1663 C CA . THR A 1 211 ? 8.048 1.998 -18.257 1.00 98.44 211 THR A CA 1
ATOM 1664 C C . THR A 1 211 ? 7.175 2.493 -19.404 1.00 98.44 211 THR A C 1
ATOM 1666 O O . THR A 1 211 ? 6.643 3.600 -19.335 1.00 98.44 211 THR A O 1
ATOM 1669 N N . GLN A 1 212 ? 6.951 1.662 -20.426 1.00 98.50 212 GLN A N 1
ATOM 1670 C CA . GLN A 1 212 ? 6.053 2.004 -21.527 1.00 98.50 212 GLN A CA 1
ATOM 1671 C C . GLN A 1 212 ? 4.623 2.277 -21.030 1.00 98.50 212 GLN A C 1
ATOM 1673 O O . GLN A 1 212 ? 4.037 3.304 -21.369 1.00 98.50 212 GLN A O 1
ATOM 1678 N N . ARG A 1 213 ? 4.074 1.413 -20.164 1.00 98.12 213 ARG A N 1
ATOM 1679 C CA . ARG A 1 213 ? 2.738 1.631 -19.575 1.00 98.12 213 ARG A CA 1
ATOM 1680 C C . ARG A 1 213 ? 2.668 2.921 -18.755 1.00 98.12 213 ARG A C 1
ATOM 1682 O O . ARG A 1 213 ? 1.645 3.604 -18.782 1.00 98.12 213 ARG A O 1
ATOM 1689 N N . CYS A 1 214 ? 3.740 3.270 -18.043 1.00 98.31 214 CYS A N 1
ATOM 1690 C CA . CYS A 1 214 ? 3.841 4.534 -17.317 1.00 98.31 214 CYS A CA 1
ATOM 1691 C C . CYS A 1 214 ? 3.786 5.731 -18.274 1.00 98.31 214 CYS A C 1
ATOM 1693 O O . CYS A 1 214 ? 2.983 6.638 -18.066 1.00 98.31 214 CYS A O 1
ATOM 1695 N N . GLN A 1 215 ? 4.566 5.701 -19.359 1.00 98.44 215 GLN A N 1
ATOM 1696 C CA . GLN A 1 215 ? 4.569 6.754 -20.381 1.00 98.44 215 GLN A CA 1
ATOM 1697 C C . GLN A 1 215 ? 3.187 6.929 -21.029 1.00 98.44 215 GLN A C 1
ATOM 1699 O O . GLN A 1 215 ? 2.706 8.053 -21.172 1.00 98.44 215 GLN A O 1
ATOM 1704 N N . GLU A 1 216 ? 2.512 5.831 -21.372 1.00 98.38 216 GLU A N 1
ATOM 1705 C CA . GLU A 1 216 ? 1.151 5.852 -21.925 1.00 98.38 216 GLU A CA 1
ATOM 1706 C C . GLU A 1 216 ? 0.137 6.449 -20.932 1.00 98.38 216 GLU A C 1
ATOM 1708 O O . GLU A 1 216 ? -0.699 7.283 -21.300 1.00 98.38 216 GLU A O 1
ATOM 1713 N N . ALA A 1 217 ? 0.223 6.069 -19.653 1.00 98.06 217 ALA A N 1
ATOM 1714 C CA . ALA A 1 217 ? -0.639 6.607 -18.606 1.00 98.06 217 ALA A CA 1
ATOM 1715 C C . ALA A 1 217 ? -0.402 8.112 -18.381 1.00 98.06 217 ALA A C 1
ATOM 1717 O O . ALA A 1 217 ? -1.365 8.875 -18.270 1.00 98.06 217 ALA A O 1
ATOM 1718 N N . GLU A 1 218 ? 0.854 8.562 -18.363 1.00 98.12 218 GLU A N 1
ATOM 1719 C CA . GLU A 1 218 ? 1.217 9.979 -18.256 1.00 98.12 218 GLU A CA 1
ATOM 1720 C C . GLU A 1 218 ? 0.748 10.791 -19.469 1.00 98.12 218 GLU A C 1
ATOM 1722 O O . GLU A 1 218 ? 0.190 11.881 -19.303 1.00 98.12 218 GLU A O 1
ATOM 1727 N N . ALA A 1 219 ? 0.894 10.255 -20.684 1.00 98.44 219 ALA A N 1
ATOM 1728 C CA . ALA A 1 219 ? 0.393 10.888 -21.902 1.00 98.44 219 ALA A CA 1
ATOM 1729 C C . ALA A 1 219 ? -1.128 11.105 -21.834 1.00 98.44 219 ALA A C 1
ATOM 1731 O O . ALA A 1 219 ? -1.617 12.205 -22.111 1.00 98.44 219 ALA A O 1
ATOM 1732 N N . ARG A 1 220 ? -1.876 10.100 -21.358 1.00 98.25 220 ARG A N 1
ATOM 1733 C CA . ARG A 1 220 ? -3.327 10.206 -21.145 1.00 98.25 220 ARG A CA 1
ATOM 1734 C C . ARG A 1 220 ? -3.691 11.267 -20.104 1.00 98.25 220 ARG A C 1
ATOM 1736 O O . ARG A 1 220 ? -4.675 11.988 -20.273 1.00 98.25 220 ARG A O 1
ATOM 1743 N N . VAL A 1 221 ? -2.903 11.408 -19.035 1.00 98.38 221 VAL A N 1
ATOM 1744 C CA . VAL A 1 221 ? -3.093 12.488 -18.050 1.00 98.38 221 VAL A CA 1
ATOM 1745 C C . VAL A 1 221 ? -2.916 13.855 -18.704 1.00 98.38 221 VAL A C 1
ATOM 1747 O O . VAL A 1 221 ? -3.744 14.739 -18.482 1.00 98.38 221 VAL A O 1
ATOM 1750 N N . GLN A 1 222 ? -1.882 14.036 -19.530 1.00 98.31 222 GLN A N 1
ATOM 1751 C CA . GLN A 1 222 ? -1.638 15.300 -20.229 1.00 98.31 222 GLN A CA 1
ATOM 1752 C C . GLN A 1 222 ? -2.757 15.640 -21.222 1.00 98.31 222 GLN A C 1
ATOM 1754 O O . GLN A 1 222 ? -3.177 16.797 -21.307 1.00 98.31 222 GLN A O 1
ATOM 1759 N N . GLU A 1 223 ? -3.264 14.652 -21.956 1.00 98.38 223 GLU A N 1
ATOM 1760 C CA . GLU A 1 223 ? -4.397 14.811 -22.872 1.00 98.38 223 GLU A CA 1
ATOM 1761 C C . GLU A 1 223 ? -5.667 15.265 -22.131 1.00 98.38 223 GLU A C 1
ATOM 1763 O O . GLU A 1 223 ? -6.294 16.270 -22.491 1.00 98.38 223 GLU A O 1
ATOM 1768 N N . LEU A 1 224 ? -6.013 14.576 -21.041 1.00 97.81 224 LEU A N 1
ATOM 1769 C CA . LEU A 1 224 ? -7.166 14.915 -20.204 1.00 97.81 224 LEU A CA 1
ATOM 1770 C C . LEU A 1 224 ? -6.993 16.273 -19.513 1.00 97.81 224 LEU A C 1
ATOM 1772 O O . LEU A 1 224 ? -7.948 17.036 -19.394 1.00 97.81 224 LEU A O 1
ATOM 1776 N N . GLN A 1 225 ? -5.772 16.627 -19.109 1.00 97.31 225 GLN A N 1
ATOM 1777 C CA . GLN A 1 225 ? -5.475 17.934 -18.525 1.00 97.31 225 GLN A CA 1
ATOM 1778 C C . GLN A 1 225 ? -5.724 19.076 -19.515 1.00 97.31 225 GLN A C 1
ATOM 1780 O O . GLN A 1 225 ? -6.252 20.123 -19.130 1.00 97.31 225 GLN A O 1
ATOM 1785 N N . LYS A 1 226 ? -5.350 18.886 -20.786 1.00 97.62 226 LYS A N 1
ATOM 1786 C CA . LYS A 1 226 ? -5.567 19.875 -21.850 1.00 97.62 226 LYS A CA 1
ATOM 1787 C C . LYS A 1 226 ? -7.056 20.027 -22.167 1.00 97.62 226 LYS A C 1
ATOM 1789 O O . LYS A 1 226 ? -7.552 21.151 -22.203 1.00 97.62 226 LYS A O 1
ATOM 1794 N N . SER A 1 227 ? -7.770 18.916 -22.341 1.00 97.62 227 SER A N 1
ATOM 1795 C CA . SER A 1 227 ? -9.189 18.911 -22.731 1.00 97.62 227 SER A CA 1
ATOM 1796 C C . SER A 1 227 ? -10.148 19.321 -21.602 1.00 97.62 227 SER A C 1
ATOM 1798 O O . SER A 1 227 ? -11.154 19.979 -21.863 1.00 97.62 227 SER A O 1
ATOM 1800 N N . LEU A 1 228 ? -9.834 19.013 -20.336 1.00 96.94 228 LEU A N 1
ATOM 1801 C CA . LEU A 1 228 ? -10.730 19.222 -19.185 1.00 96.94 228 LEU A CA 1
ATOM 1802 C C . LEU A 1 228 ? -10.303 20.372 -18.255 1.00 96.94 228 LEU A C 1
ATOM 1804 O O . LEU A 1 228 ? -10.829 20.499 -17.146 1.00 96.94 228 LEU A O 1
ATOM 1808 N N . LYS A 1 229 ? -9.383 21.245 -18.693 1.00 97.19 229 LYS A N 1
ATOM 1809 C CA . LYS A 1 229 ? -8.734 22.290 -17.871 1.00 97.19 229 LYS A CA 1
ATOM 1810 C C . LYS A 1 229 ? -9.693 23.079 -16.968 1.00 97.19 229 LYS A C 1
ATOM 1812 O O . LYS A 1 229 ? -9.437 23.221 -15.776 1.00 97.19 229 LYS A O 1
ATOM 1817 N N . ARG A 1 230 ? -10.801 23.596 -17.516 1.00 96.94 230 ARG A N 1
ATOM 1818 C CA . ARG A 1 230 ? -11.775 24.409 -16.753 1.00 96.94 230 ARG A CA 1
ATOM 1819 C C . ARG A 1 230 ? -12.485 23.595 -15.668 1.00 96.94 230 ARG A C 1
ATOM 1821 O O . ARG A 1 230 ? -12.610 24.071 -14.543 1.00 96.94 230 ARG A O 1
ATOM 1828 N N . SER A 1 231 ? -12.918 22.377 -15.999 1.00 97.25 231 SER A N 1
ATOM 1829 C CA . SER A 1 231 ? -13.588 21.478 -15.055 1.00 97.25 231 SER A CA 1
ATOM 1830 C C . SER A 1 231 ? -12.654 21.099 -13.910 1.00 97.25 231 SER A C 1
ATOM 1832 O O . SER A 1 231 ? -13.062 21.215 -12.763 1.00 97.25 231 SER A O 1
ATOM 1834 N N . ILE A 1 232 ? -11.393 20.763 -14.216 1.00 97.00 232 ILE A N 1
ATOM 1835 C CA . ILE A 1 232 ? -10.364 20.411 -13.223 1.00 97.00 232 ILE A CA 1
ATOM 1836 C C . ILE A 1 232 ? -10.135 21.557 -12.233 1.00 97.00 232 ILE A C 1
ATOM 1838 O O . ILE A 1 232 ? -10.130 21.333 -11.026 1.00 97.00 232 ILE A O 1
ATOM 1842 N N . ILE A 1 233 ? -9.965 22.789 -12.729 1.00 96.94 233 ILE A N 1
ATOM 1843 C CA . ILE A 1 233 ? -9.735 23.960 -11.869 1.00 96.94 233 ILE A CA 1
ATOM 1844 C C . ILE A 1 233 ? -10.935 24.186 -10.945 1.00 96.94 233 ILE A C 1
ATOM 1846 O O . ILE A 1 233 ? -10.752 24.358 -9.743 1.00 96.94 233 ILE A O 1
ATOM 1850 N N . LYS A 1 234 ? -12.160 24.139 -11.487 1.00 96.50 234 LYS A N 1
ATOM 1851 C CA . LYS A 1 234 ? -13.383 24.367 -10.709 1.00 96.50 234 LYS A CA 1
ATOM 1852 C C . LYS A 1 234 ? -13.623 23.263 -9.671 1.00 96.50 234 LYS A C 1
ATOM 1854 O O . LYS A 1 234 ? -14.024 23.564 -8.555 1.00 96.50 234 LYS A O 1
ATOM 1859 N N . SER A 1 235 ? -13.366 21.999 -10.011 1.00 97.06 235 SER A N 1
ATOM 1860 C CA . SER A 1 235 ? -13.589 20.857 -9.114 1.00 97.06 235 SER A CA 1
ATOM 1861 C C . SER A 1 235 ? -12.453 20.607 -8.116 1.00 97.06 235 SER A C 1
ATOM 1863 O O . SER A 1 235 ? -12.566 19.706 -7.288 1.00 97.06 235 SER A O 1
ATOM 1865 N N . LYS A 1 236 ? -11.340 21.348 -8.201 1.00 96.50 236 LYS A N 1
ATOM 1866 C CA . LYS A 1 236 ? -10.116 21.085 -7.428 1.00 96.50 236 LYS A CA 1
ATOM 1867 C C . LYS A 1 236 ? -10.369 20.997 -5.920 1.00 96.50 236 LYS A C 1
ATOM 1869 O O . LYS A 1 236 ? -9.932 20.034 -5.297 1.00 96.50 236 LYS A O 1
ATOM 1874 N N . SER A 1 237 ? -11.128 21.944 -5.367 1.00 96.50 237 SER A N 1
ATOM 1875 C CA . SER A 1 237 ? -11.444 22.006 -3.933 1.00 96.50 237 SER A CA 1
ATOM 1876 C C . SER A 1 237 ? -12.217 20.779 -3.431 1.00 96.50 237 SER A C 1
ATOM 1878 O O . SER A 1 237 ? -11.983 20.324 -2.316 1.00 96.50 237 SER A O 1
ATOM 1880 N N . TYR A 1 238 ? -13.092 20.196 -4.258 1.00 97.56 238 TYR A N 1
ATOM 1881 C CA . TYR A 1 238 ? -13.814 18.967 -3.921 1.00 97.56 238 TYR A CA 1
ATOM 1882 C C . TYR A 1 238 ? -12.877 17.759 -3.833 1.00 97.56 238 TYR A C 1
ATOM 1884 O O . TYR A 1 238 ? -12.934 17.009 -2.862 1.00 97.56 238 TYR A O 1
ATOM 1892 N N . PHE A 1 239 ? -11.997 17.573 -4.822 1.00 97.12 239 PHE A N 1
ATOM 1893 C CA . PHE A 1 239 ? -11.072 16.435 -4.827 1.00 97.12 239 PHE A CA 1
ATOM 1894 C C . PHE A 1 239 ? -9.997 16.548 -3.739 1.00 97.12 239 PHE A C 1
ATOM 1896 O O . PHE A 1 239 ? -9.603 15.526 -3.186 1.00 97.12 239 PHE A O 1
ATOM 1903 N N . GLU A 1 240 ? -9.554 17.761 -3.396 1.00 96.44 240 GLU A N 1
ATOM 1904 C CA . GLU A 1 240 ? -8.644 17.990 -2.264 1.00 96.44 240 GLU A CA 1
ATOM 1905 C C . GLU A 1 240 ? -9.309 17.663 -0.926 1.00 96.44 240 GLU A C 1
ATOM 1907 O O . GLU A 1 240 ? -8.727 16.940 -0.121 1.00 96.44 240 GLU A O 1
ATOM 1912 N N . LEU A 1 241 ? -10.549 18.115 -0.712 1.00 97.06 241 LEU A N 1
ATOM 1913 C CA . LEU A 1 241 ? -11.306 17.783 0.495 1.00 97.06 241 LEU A CA 1
ATOM 1914 C C . LEU A 1 241 ? -11.586 16.276 0.594 1.00 97.06 241 LEU A C 1
ATOM 1916 O O . LEU A 1 241 ? -11.444 15.684 1.661 1.00 97.06 241 LEU A O 1
ATOM 1920 N N . LYS A 1 242 ? -11.939 15.636 -0.528 1.00 97.00 242 LYS A N 1
ATOM 1921 C CA . LYS A 1 242 ? -12.139 14.184 -0.595 1.00 97.00 242 LYS A CA 1
ATOM 1922 C C . LYS A 1 242 ? -10.861 13.425 -0.239 1.00 97.00 242 LYS A C 1
ATOM 1924 O O . LYS A 1 242 ? -10.940 12.439 0.483 1.00 97.00 242 LYS A O 1
ATOM 1929 N N . ALA A 1 243 ? -9.707 13.877 -0.732 1.00 96.56 243 ALA A N 1
ATOM 1930 C CA . ALA A 1 243 ? -8.420 13.274 -0.401 1.00 96.56 243 ALA A CA 1
ATOM 1931 C C . ALA A 1 243 ? -8.106 13.403 1.096 1.00 96.56 243 ALA A C 1
ATOM 1933 O O . ALA A 1 243 ? -7.785 12.403 1.719 1.00 96.56 243 ALA A O 1
ATOM 1934 N N . GLN A 1 244 ? -8.305 14.585 1.691 1.00 97.50 244 GLN A N 1
ATOM 1935 C CA . GLN A 1 244 ? -8.088 14.798 3.128 1.00 97.50 244 GLN A CA 1
ATOM 1936 C C . GLN A 1 244 ? -8.939 13.860 3.992 1.00 97.50 244 GLN A C 1
ATOM 1938 O O . GLN A 1 244 ? -8.418 13.229 4.906 1.00 97.50 244 GLN A O 1
ATOM 1943 N N . PHE A 1 245 ? -10.236 13.726 3.690 1.00 98.06 245 PHE A N 1
ATOM 1944 C CA . PHE A 1 245 ? -11.087 12.786 4.422 1.00 98.06 245 PHE A CA 1
ATOM 1945 C C . PHE A 1 245 ? -10.674 11.335 4.206 1.00 98.06 245 PHE A C 1
ATOM 1947 O O . PHE A 1 245 ? -10.676 10.568 5.160 1.00 98.06 245 PHE A O 1
ATOM 1954 N N . ASN A 1 246 ? -10.306 10.960 2.981 1.00 97.25 246 ASN A N 1
ATOM 1955 C CA . ASN A 1 246 ? -9.840 9.609 2.696 1.00 97.25 246 ASN A CA 1
ATOM 1956 C C . ASN A 1 246 ? -8.562 9.274 3.478 1.00 97.25 246 ASN A C 1
ATOM 1958 O O . ASN A 1 246 ? -8.472 8.186 4.030 1.00 97.25 246 ASN A O 1
ATOM 1962 N N . ASP A 1 247 ? -7.611 10.206 3.566 1.00 97.44 247 ASP A N 1
ATOM 1963 C CA . ASP A 1 247 ? -6.368 10.021 4.323 1.00 97.44 247 ASP A CA 1
ATOM 1964 C C . ASP A 1 247 ? -6.657 9.811 5.820 1.00 97.44 247 ASP A C 1
ATOM 1966 O O . ASP A 1 247 ? -6.152 8.864 6.420 1.00 97.44 247 ASP A O 1
ATOM 1970 N N . ILE A 1 248 ? -7.535 10.633 6.409 1.00 97.38 248 ILE A N 1
ATOM 1971 C CA . ILE A 1 248 ? -7.939 10.501 7.819 1.00 97.38 248 ILE A CA 1
ATOM 1972 C C . ILE A 1 248 ? -8.687 9.179 8.057 1.00 97.38 248 ILE A C 1
ATOM 1974 O O . ILE A 1 248 ? -8.441 8.491 9.047 1.00 97.38 248 ILE A O 1
ATOM 1978 N N . LEU A 1 249 ? -9.606 8.803 7.165 1.00 97.88 249 LEU A N 1
ATOM 1979 C CA . LEU A 1 249 ? -10.371 7.560 7.293 1.00 97.88 249 LEU A CA 1
ATOM 1980 C C . LEU A 1 249 ? -9.468 6.327 7.185 1.00 97.88 249 LEU A C 1
ATOM 1982 O O . LEU A 1 249 ? -9.604 5.414 7.996 1.00 97.88 249 LEU A O 1
ATOM 1986 N N . GLU A 1 250 ? -8.520 6.311 6.245 1.00 97.88 250 GLU A N 1
ATOM 1987 C CA . GLU A 1 250 ? -7.546 5.221 6.120 1.00 97.88 250 GLU A CA 1
ATOM 1988 C C . GLU A 1 250 ? -6.598 5.154 7.329 1.00 97.88 250 GLU A C 1
ATOM 1990 O O . GLU A 1 250 ? -6.265 4.056 7.782 1.00 97.88 250 GLU A O 1
ATOM 1995 N N . GLU A 1 251 ? -6.221 6.291 7.924 1.00 97.50 251 GLU A N 1
ATOM 1996 C CA . GLU A 1 251 ? -5.459 6.317 9.178 1.00 97.50 251 GLU A CA 1
ATOM 1997 C C . GLU A 1 251 ? -6.259 5.691 10.331 1.00 97.50 251 GLU A C 1
ATOM 1999 O O . GLU A 1 251 ? -5.762 4.803 11.025 1.00 97.50 251 GLU A O 1
ATOM 2004 N N . HIS A 1 252 ? -7.515 6.104 10.519 1.00 97.12 252 HIS A N 1
ATOM 2005 C CA . HIS A 1 252 ? -8.390 5.537 11.547 1.00 97.12 252 HIS A CA 1
ATOM 2006 C C . HIS A 1 252 ? -8.646 4.043 11.325 1.00 97.12 252 HIS A C 1
ATOM 2008 O O . HIS A 1 252 ? -8.584 3.266 12.274 1.00 97.12 252 HIS A O 1
ATOM 2014 N N . LYS A 1 253 ? -8.882 3.621 10.081 1.00 97.94 253 LYS A N 1
ATOM 2015 C CA . LYS A 1 253 ? -9.035 2.209 9.715 1.00 97.94 253 LYS A CA 1
ATOM 2016 C C . LYS A 1 253 ? -7.775 1.406 10.037 1.00 97.94 253 LYS A C 1
ATOM 2018 O O . LYS A 1 253 ? -7.876 0.326 10.609 1.00 97.94 253 LYS A O 1
ATOM 2023 N N . SER A 1 254 ? -6.596 1.946 9.736 1.00 98.19 254 SER A N 1
ATOM 2024 C CA . SER A 1 254 ? -5.317 1.309 10.071 1.00 98.19 254 SER A CA 1
ATOM 2025 C C . SER A 1 254 ? -5.125 1.177 11.585 1.00 98.19 254 SER A C 1
ATOM 2027 O O . SER A 1 254 ? -4.694 0.128 12.054 1.00 98.19 254 SER A O 1
ATOM 2029 N N . LYS A 1 255 ? -5.496 2.205 12.363 1.00 97.94 255 LYS A N 1
ATOM 2030 C CA . LYS A 1 255 ? -5.472 2.159 13.837 1.00 97.94 255 LYS A CA 1
ATOM 2031 C C . LYS A 1 255 ? -6.432 1.111 14.398 1.00 97.94 255 LYS A C 1
ATOM 2033 O O . LYS A 1 255 ? -6.046 0.377 15.298 1.00 97.94 255 LYS A O 1
ATOM 2038 N N . ILE A 1 256 ? -7.645 1.013 13.848 1.00 98.50 256 ILE A N 1
ATOM 2039 C CA . ILE A 1 256 ? -8.630 -0.014 14.223 1.00 98.50 256 ILE A CA 1
ATOM 2040 C C . ILE A 1 256 ? -8.043 -1.410 14.008 1.00 98.50 256 ILE A C 1
ATOM 2042 O O . ILE A 1 256 ? -8.017 -2.192 14.952 1.00 98.50 256 ILE A O 1
ATOM 2046 N N . LEU A 1 257 ? -7.504 -1.690 12.816 1.00 98.31 257 LEU A N 1
ATOM 2047 C CA . LEU A 1 257 ? -6.902 -2.992 12.503 1.00 98.31 257 LEU A CA 1
ATOM 2048 C C . LEU A 1 257 ? -5.724 -3.323 13.433 1.00 98.31 257 LEU A C 1
ATOM 2050 O O . LEU A 1 257 ? -5.608 -4.451 13.903 1.00 98.31 257 LEU A O 1
ATOM 2054 N N . LEU A 1 258 ? -4.871 -2.339 13.735 1.00 98.06 258 LEU A N 1
ATOM 2055 C CA . LEU A 1 258 ? -3.744 -2.523 14.652 1.00 98.06 258 LEU A CA 1
ATOM 2056 C C . LEU A 1 258 ? -4.210 -2.812 16.087 1.00 98.06 258 LEU A C 1
ATOM 2058 O O . LEU A 1 258 ? -3.641 -3.672 16.755 1.00 98.06 258 LEU A O 1
ATOM 2062 N N . LEU A 1 259 ? -5.228 -2.101 16.579 1.00 98.06 259 LEU A N 1
ATOM 2063 C CA . LEU A 1 259 ? -5.791 -2.337 17.910 1.00 98.06 259 LEU A CA 1
ATOM 2064 C C . LEU A 1 259 ? -6.472 -3.706 17.988 1.00 98.06 259 LEU A C 1
ATOM 2066 O O . LEU A 1 259 ? -6.262 -4.424 18.958 1.00 98.06 259 LEU A O 1
ATOM 2070 N N . GLU A 1 260 ? -7.215 -4.108 16.957 1.00 98.25 260 GLU A N 1
ATOM 2071 C CA . GLU A 1 260 ? -7.821 -5.443 16.862 1.00 98.25 260 GLU A CA 1
ATOM 2072 C C . GLU A 1 260 ? -6.764 -6.557 16.889 1.00 98.25 260 GLU A C 1
ATOM 2074 O O . GLU A 1 260 ? -6.916 -7.537 17.625 1.00 98.25 260 GLU A O 1
ATOM 2079 N N . GLU A 1 261 ? -5.664 -6.395 16.147 1.00 98.19 261 GLU A N 1
ATOM 2080 C CA . GLU A 1 261 ? -4.530 -7.325 16.169 1.00 98.19 261 GLU A CA 1
ATOM 2081 C C . GLU A 1 261 ? -3.895 -7.399 17.566 1.00 98.19 261 GLU A C 1
ATOM 2083 O O . GLU A 1 261 ? -3.660 -8.489 18.093 1.00 98.19 261 GLU A O 1
ATOM 2088 N N . ARG A 1 262 ? -3.660 -6.248 18.207 1.00 97.69 262 ARG A N 1
ATOM 2089 C CA . ARG A 1 262 ? -3.064 -6.187 19.549 1.00 97.69 262 ARG A CA 1
ATOM 2090 C C . ARG A 1 262 ? -3.968 -6.780 20.626 1.00 97.69 262 ARG A C 1
ATOM 2092 O O . ARG A 1 262 ? -3.470 -7.530 21.459 1.00 97.69 262 ARG A O 1
ATOM 2099 N N . ILE A 1 263 ? -5.273 -6.510 20.589 1.00 9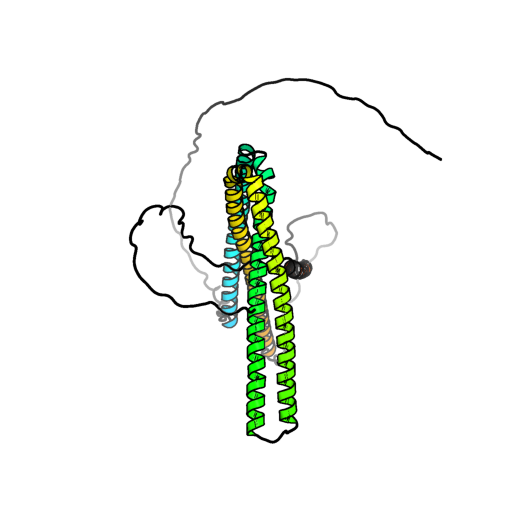8.38 263 ILE A N 1
ATOM 2100 C CA . ILE A 1 263 ? -6.258 -7.123 21.493 1.00 98.38 263 ILE A CA 1
ATOM 2101 C C . ILE A 1 263 ? -6.276 -8.634 21.291 1.00 98.38 263 ILE A C 1
ATOM 2103 O O . ILE A 1 263 ? -6.246 -9.380 22.264 1.00 98.38 263 ILE A O 1
ATOM 2107 N N . SER A 1 264 ? -6.272 -9.102 20.039 1.00 98.00 264 SER A N 1
ATOM 2108 C CA . SER A 1 264 ? -6.219 -10.537 19.738 1.00 98.00 264 SER A CA 1
ATOM 2109 C C . SER A 1 264 ? -4.959 -11.178 20.323 1.00 98.00 264 SER A C 1
ATOM 2111 O O . SER A 1 264 ? -5.037 -12.236 20.944 1.00 98.00 264 SER A O 1
ATOM 2113 N N . LYS A 1 265 ? -3.803 -10.513 20.201 1.00 97.25 265 LYS A N 1
ATOM 2114 C CA . LYS A 1 265 ? -2.542 -10.963 20.803 1.00 97.25 265 LYS A CA 1
ATOM 2115 C C . LYS A 1 265 ? -2.591 -10.971 22.336 1.00 97.25 265 LYS A C 1
ATOM 2117 O O . LYS A 1 265 ? -2.166 -11.952 22.935 1.00 97.25 265 LYS A O 1
ATOM 2122 N N . ALA A 1 266 ? -3.128 -9.931 22.971 1.00 97.12 266 ALA A N 1
ATOM 2123 C CA . ALA A 1 266 ? -3.249 -9.873 24.428 1.00 97.12 266 ALA A CA 1
ATOM 2124 C C . ALA A 1 266 ? -4.223 -10.934 24.967 1.00 97.12 266 ALA A C 1
ATOM 2126 O O . ALA A 1 266 ? -3.916 -11.598 25.950 1.00 97.12 266 ALA A O 1
ATOM 2127 N N . LYS A 1 267 ? -5.336 -11.196 24.269 1.00 97.50 267 LYS A N 1
ATOM 2128 C CA . LYS A 1 267 ? -6.259 -12.301 24.589 1.00 97.50 267 LYS A CA 1
ATOM 2129 C C . LYS A 1 267 ? -5.596 -13.670 24.454 1.00 97.50 267 LYS A C 1
ATOM 2131 O O . LYS A 1 267 ? -5.829 -14.545 25.284 1.00 97.50 267 LYS A O 1
ATOM 2136 N N . LEU A 1 268 ? -4.751 -13.858 23.436 1.00 97.25 268 LEU A N 1
ATOM 2137 C CA . LEU A 1 268 ? -3.947 -15.074 23.305 1.00 97.25 268 LEU A CA 1
ATOM 2138 C C . LEU A 1 268 ? -2.983 -15.229 24.484 1.00 97.25 268 LEU A C 1
ATOM 2140 O O . LEU A 1 268 ? -2.948 -16.309 25.070 1.00 97.25 268 LEU A O 1
ATOM 2144 N N . ASN A 1 269 ? -2.275 -14.164 24.868 1.00 96.06 269 ASN A N 1
ATOM 2145 C CA . ASN A 1 269 ? -1.390 -14.167 26.035 1.00 96.06 269 ASN A CA 1
ATOM 2146 C C . ASN A 1 269 ? -2.159 -14.498 27.322 1.00 96.06 269 ASN A C 1
ATOM 2148 O O . ASN A 1 269 ? -1.788 -15.445 28.002 1.00 96.06 269 ASN A O 1
ATOM 2152 N N . TYR A 1 270 ? -3.280 -13.820 27.585 1.00 97.69 270 TYR A N 1
ATOM 2153 C CA . TYR A 1 270 ? -4.166 -14.094 28.721 1.00 97.69 270 TYR A CA 1
ATOM 2154 C C . TYR A 1 270 ? -4.596 -15.570 28.765 1.00 97.69 270 TYR A C 1
ATOM 2156 O O . TYR A 1 270 ? -4.466 -16.237 29.788 1.00 97.69 270 TYR A O 1
ATOM 2164 N N . SER A 1 271 ? -5.023 -16.127 27.624 1.00 97.62 271 SER A N 1
ATOM 2165 C CA . SER A 1 271 ? -5.397 -17.545 27.531 1.00 97.62 271 SER A CA 1
ATOM 2166 C C . SER A 1 271 ? -4.220 -18.506 27.736 1.00 97.62 271 SER A C 1
ATOM 2168 O O . SER A 1 271 ? -4.424 -19.628 28.189 1.00 97.62 271 SER A O 1
ATOM 2170 N N . SER A 1 272 ? -3.000 -18.094 27.379 1.00 96.62 272 SER A N 1
ATOM 2171 C CA . SER A 1 272 ? -1.785 -18.883 27.591 1.00 96.62 272 SER A CA 1
ATOM 2172 C C . SER A 1 272 ? -1.399 -18.894 29.065 1.00 96.62 272 SER A C 1
ATOM 2174 O O . SER A 1 272 ? -1.110 -19.958 29.598 1.00 96.62 272 SER A O 1
ATOM 2176 N N . THR A 1 273 ? -1.454 -17.736 29.726 1.00 95.75 273 THR A N 1
ATOM 2177 C CA . THR A 1 273 ? -1.193 -17.586 31.162 1.00 95.75 273 THR A CA 1
ATOM 2178 C C . THR A 1 273 ? -2.192 -18.380 31.999 1.00 95.75 273 THR A C 1
ATOM 2180 O O . THR A 1 273 ? -1.785 -19.078 32.920 1.00 95.75 273 THR A O 1
ATOM 2183 N N . LEU A 1 274 ? -3.481 -18.381 31.632 1.00 96.44 274 LEU A N 1
ATOM 2184 C CA . LEU A 1 274 ? -4.471 -19.248 32.284 1.00 96.44 274 LEU A CA 1
ATOM 2185 C C . LEU A 1 274 ? -4.103 -20.734 32.190 1.00 96.44 274 LEU A C 1
ATOM 2187 O O . LEU A 1 274 ? -4.154 -21.431 33.195 1.00 96.44 274 LEU A O 1
ATOM 2191 N N . ARG A 1 275 ? -3.662 -21.215 31.020 1.00 95.88 275 ARG A N 1
ATOM 2192 C CA . ARG A 1 275 ? -3.209 -22.611 30.875 1.00 95.88 275 ARG A CA 1
ATOM 2193 C C . ARG A 1 275 ? -1.939 -22.906 31.665 1.00 95.88 275 ARG A C 1
ATOM 2195 O O . ARG A 1 275 ? -1.776 -24.016 32.152 1.00 95.88 275 ARG A O 1
ATOM 2202 N N . HIS A 1 276 ? -1.028 -21.941 31.778 1.00 94.88 276 HIS A N 1
ATOM 2203 C CA . HIS A 1 276 ? 0.161 -22.102 32.615 1.00 94.88 276 HIS A CA 1
ATOM 2204 C C . HIS A 1 276 ? -0.221 -22.208 34.096 1.00 94.88 276 HIS A C 1
ATOM 2206 O O . HIS A 1 276 ? 0.312 -23.064 34.792 1.00 94.88 276 HIS A O 1
ATOM 2212 N N . LEU A 1 277 ? -1.181 -21.404 34.565 1.00 94.94 277 LEU A N 1
ATOM 2213 C CA . LEU A 1 277 ? -1.728 -21.517 35.919 1.00 94.94 277 LEU A CA 1
ATOM 2214 C C . LEU A 1 277 ? -2.407 -22.873 36.153 1.00 94.94 277 LEU A C 1
ATOM 2216 O O . LEU A 1 277 ? -2.176 -23.489 37.190 1.00 94.94 277 LEU A O 1
ATOM 2220 N N . GLU A 1 278 ? -3.193 -23.359 35.187 1.00 94.38 278 GLU A N 1
ATOM 2221 C CA . GLU A 1 278 ? -3.774 -24.710 35.220 1.00 94.38 278 GLU A CA 1
ATOM 2222 C C . GLU A 1 278 ? -2.677 -25.778 35.341 1.00 94.38 278 GLU A C 1
ATOM 2224 O O . GLU A 1 278 ? -2.758 -26.636 36.215 1.00 94.38 278 GLU A O 1
ATOM 2229 N N . GLN A 1 279 ? -1.607 -25.681 34.546 1.00 94.25 279 GLN A N 1
ATOM 2230 C CA . GLN A 1 279 ? -0.481 -26.616 34.605 1.00 94.25 279 GLN A CA 1
ATOM 2231 C C . GLN A 1 279 ? 0.237 -26.580 35.963 1.00 94.25 279 GLN A C 1
ATOM 2233 O O . GLN A 1 279 ? 0.512 -27.631 36.537 1.00 94.25 279 GLN A O 1
ATOM 2238 N N . ILE A 1 280 ? 0.530 -25.389 36.499 1.00 91.19 280 ILE A N 1
ATOM 2239 C CA . ILE A 1 280 ? 1.163 -25.253 37.820 1.00 91.19 280 ILE A CA 1
ATOM 2240 C C . ILE A 1 280 ? 0.253 -25.850 38.901 1.00 91.19 280 ILE A C 1
ATOM 2242 O O . ILE A 1 280 ? 0.726 -26.554 39.792 1.00 91.19 280 ILE A O 1
ATOM 2246 N N . SER A 1 281 ? -1.058 -25.616 38.807 1.00 91.56 281 SER A N 1
ATOM 2247 C CA . SER A 1 281 ? -2.037 -26.203 39.721 1.00 91.56 281 SER A CA 1
ATOM 2248 C C . SER A 1 281 ? -2.030 -27.735 39.644 1.00 91.56 281 SER A C 1
ATOM 2250 O O . SER A 1 281 ? -1.930 -28.386 40.685 1.00 91.56 281 SER A O 1
ATOM 2252 N N . GLU A 1 282 ? -2.058 -28.320 38.442 1.00 92.44 282 GLU A N 1
ATOM 2253 C CA . GLU A 1 282 ? -1.961 -29.772 38.232 1.00 92.44 282 GLU A CA 1
ATOM 2254 C C . GLU A 1 282 ? -0.655 -30.357 38.797 1.00 92.44 282 GLU A C 1
ATOM 2256 O O . GLU A 1 282 ? -0.691 -31.395 39.458 1.00 92.44 282 GLU A O 1
ATOM 2261 N N . GLU A 1 283 ? 0.485 -29.685 38.603 1.00 90.31 283 GLU A N 1
ATOM 2262 C CA . GLU A 1 283 ? 1.785 -30.090 39.159 1.00 90.31 283 GLU A CA 1
ATOM 2263 C C . GLU A 1 283 ? 1.766 -30.123 40.694 1.00 90.31 283 GLU A C 1
ATOM 2265 O O . GLU A 1 283 ? 2.203 -31.104 41.301 1.00 90.31 283 GLU A O 1
ATOM 2270 N N . ILE A 1 284 ? 1.227 -29.078 41.333 1.00 87.81 284 ILE A N 1
ATOM 2271 C CA . ILE A 1 284 ? 1.115 -29.001 42.797 1.00 87.81 284 ILE A CA 1
ATOM 2272 C C . ILE A 1 284 ? 0.192 -30.107 43.323 1.00 87.81 284 ILE A C 1
ATOM 2274 O O . ILE A 1 284 ? 0.503 -30.751 44.328 1.00 87.81 284 ILE A O 1
ATOM 2278 N N . HIS A 1 285 ? -0.929 -30.369 42.646 1.00 87.44 285 HIS A N 1
ATOM 2279 C CA . HIS A 1 285 ? -1.836 -31.452 43.020 1.00 87.44 285 HIS A CA 1
ATOM 2280 C C . HIS A 1 285 ? -1.188 -32.834 42.859 1.00 87.44 285 HIS A C 1
ATOM 2282 O O . HIS A 1 285 ? -1.262 -33.637 43.788 1.00 87.44 285 HIS A O 1
ATOM 2288 N N . ALA A 1 286 ? -0.492 -33.091 41.749 1.00 90.06 286 ALA A N 1
ATOM 2289 C CA . ALA A 1 286 ? 0.218 -34.348 41.517 1.00 90.06 286 ALA A CA 1
ATOM 2290 C C . ALA A 1 286 ? 1.328 -34.591 42.556 1.00 90.06 286 ALA A C 1
ATOM 2292 O O . ALA A 1 286 ? 1.476 -35.709 43.054 1.00 90.06 286 ALA A O 1
ATOM 2293 N N . GLN A 1 287 ? 2.068 -33.544 42.940 1.00 84.88 287 GLN A N 1
ATOM 2294 C CA . GLN A 1 287 ? 3.083 -33.620 43.994 1.00 84.88 287 GLN A CA 1
ATOM 2295 C C . GLN A 1 287 ? 2.454 -33.987 45.349 1.00 84.88 287 GLN A C 1
ATOM 2297 O O . GLN A 1 287 ? 2.933 -34.889 46.035 1.00 84.88 287 GLN A O 1
ATOM 2302 N N . ARG A 1 288 ? 1.323 -33.363 45.704 1.00 84.06 288 ARG A N 1
ATOM 2303 C CA . ARG A 1 288 ? 0.573 -33.672 46.936 1.00 84.06 288 ARG A CA 1
ATOM 2304 C C . ARG A 1 288 ? -0.006 -35.096 46.939 1.00 84.06 288 ARG A C 1
ATOM 2306 O O . ARG A 1 288 ? -0.038 -35.733 47.990 1.00 84.06 288 ARG A O 1
ATOM 2313 N N . GLU A 1 289 ? -0.440 -35.621 45.791 1.00 81.12 289 GLU A N 1
ATOM 2314 C CA . GLU A 1 289 ? -0.875 -37.023 45.652 1.00 81.12 289 GLU A CA 1
ATOM 2315 C C . GLU A 1 289 ? 0.288 -38.019 45.793 1.00 81.12 289 GLU A C 1
ATOM 2317 O O . GLU A 1 289 ? 0.107 -39.113 46.334 1.00 81.12 289 GLU A O 1
ATOM 2322 N N . GLN A 1 290 ? 1.488 -37.646 45.343 1.00 76.38 290 GLN A N 1
ATOM 2323 C CA . GLN A 1 290 ? 2.701 -38.454 45.484 1.00 76.38 290 GLN A CA 1
ATOM 2324 C C . GLN A 1 290 ? 3.252 -38.453 46.921 1.00 76.38 290 GLN A C 1
ATOM 2326 O O . GLN A 1 290 ? 3.752 -39.486 47.376 1.00 76.38 290 GLN A O 1
ATOM 2331 N N . ASP A 1 291 ? 3.121 -37.332 47.635 1.00 69.12 291 ASP A N 1
ATOM 2332 C CA . ASP A 1 291 ? 3.576 -37.156 49.020 1.00 69.12 291 ASP A CA 1
ATOM 2333 C C . ASP A 1 291 ? 2.584 -37.704 50.067 1.00 69.12 291 ASP A C 1
ATOM 2335 O O . ASP A 1 291 ? 2.900 -37.743 51.261 1.00 69.12 291 ASP A O 1
ATOM 2339 N N . GLN A 1 292 ? 1.411 -38.212 49.656 1.00 64.44 292 GLN A N 1
ATOM 2340 C CA . GLN A 1 292 ? 0.557 -38.987 50.558 1.00 64.44 292 GLN A CA 1
ATOM 2341 C C . GLN A 1 292 ? 1.266 -40.286 50.995 1.00 64.44 292 GLN A C 1
ATOM 2343 O O . GLN A 1 292 ? 1.579 -41.148 50.163 1.00 64.44 292 GLN A O 1
ATOM 2348 N N . PRO A 1 293 ? 1.473 -40.514 52.306 1.00 55.03 293 PRO A N 1
ATOM 2349 C CA . PRO A 1 293 ? 2.088 -41.743 52.776 1.00 55.03 293 PRO A CA 1
ATOM 2350 C C . PRO A 1 293 ? 1.162 -42.935 52.498 1.00 55.03 293 PRO A C 1
ATOM 2352 O O . PRO A 1 293 ? 0.086 -43.056 53.078 1.00 55.03 293 PRO A O 1
ATOM 2355 N N . LYS A 1 294 ? 1.627 -43.897 51.689 1.00 57.44 294 LYS A N 1
ATOM 2356 C CA . LYS A 1 294 ? 0.982 -45.212 51.465 1.00 57.44 294 LYS A CA 1
ATOM 2357 C C . LYS A 1 294 ? 0.897 -46.111 52.717 1.00 57.44 294 LYS A C 1
ATOM 2359 O O . LYS A 1 294 ? 0.718 -47.314 52.579 1.00 57.44 294 LYS A O 1
ATOM 2364 N N . ASN A 1 295 ? 1.017 -45.576 53.931 1.00 50.88 295 ASN A N 1
ATOM 2365 C CA . ASN A 1 295 ? 0.952 -46.341 55.176 1.00 50.88 295 ASN A CA 1
ATOM 2366 C C . ASN A 1 295 ? 0.228 -45.555 56.277 1.00 50.88 295 ASN A C 1
ATOM 2368 O O . ASN A 1 295 ? 0.840 -44.815 57.042 1.00 50.88 295 ASN A O 1
ATOM 2372 N N . GLY A 1 296 ? -1.078 -45.787 56.398 1.00 43.69 296 GLY A N 1
ATOM 2373 C CA . GLY A 1 296 ? -1.881 -45.401 57.554 1.00 43.69 296 GLY A CA 1
ATOM 2374 C C . GLY A 1 296 ? -3.143 -46.268 57.616 1.00 43.69 296 GLY A C 1
ATOM 2375 O O . GLY A 1 296 ? -3.904 -46.263 56.650 1.00 43.69 296 GLY A O 1
ATOM 2376 N N . PRO A 1 297 ? -3.383 -47.053 58.685 1.00 47.81 297 PRO A N 1
ATOM 2377 C CA . PRO A 1 297 ? -4.574 -47.889 58.788 1.00 47.81 297 PRO A CA 1
ATOM 2378 C C . PRO A 1 297 ? -5.836 -47.027 58.781 1.00 47.81 297 PRO A C 1
ATOM 2380 O O . PRO A 1 297 ? -5.945 -46.073 59.553 1.00 47.81 297 PRO A O 1
ATOM 2383 N N . ILE A 1 298 ? -6.804 -47.409 57.950 1.00 54.31 298 ILE A N 1
ATOM 2384 C CA . ILE A 1 298 ? -8.167 -46.878 57.955 1.00 54.31 298 ILE A CA 1
ATOM 2385 C C . ILE A 1 298 ? -8.705 -46.969 59.392 1.00 54.31 298 ILE A C 1
ATOM 2387 O O . ILE A 1 298 ? -8.965 -48.061 59.896 1.00 54.31 298 ILE A O 1
ATOM 2391 N N . LYS A 1 299 ? -8.863 -45.822 60.060 1.00 48.31 299 LYS A N 1
ATOM 2392 C CA . LYS A 1 299 ? -9.619 -45.696 61.310 1.00 48.31 299 LYS A CA 1
ATOM 2393 C C . LYS A 1 299 ? -11.030 -45.217 60.952 1.00 48.31 299 LYS A C 1
ATOM 2395 O O . LYS A 1 299 ? -11.198 -44.037 60.649 1.00 48.31 299 LYS A O 1
ATOM 2400 N N . PRO A 1 300 ? -12.058 -46.082 60.980 1.00 44.94 300 PRO A N 1
ATOM 2401 C CA . PRO A 1 300 ? -13.438 -45.639 60.875 1.00 44.94 300 PRO A CA 1
ATOM 2402 C C . PRO A 1 300 ? -13.875 -45.116 62.250 1.00 44.94 300 PRO A C 1
ATOM 2404 O O . PRO A 1 300 ? -14.399 -45.856 63.078 1.00 44.94 300 PRO A O 1
ATOM 2407 N N . CYS A 1 301 ? -13.636 -43.835 62.520 1.00 43.78 301 CYS A N 1
ATOM 2408 C CA . CYS A 1 301 ? -14.209 -43.151 63.679 1.00 43.78 301 CYS A CA 1
ATOM 2409 C C . CYS A 1 301 ? -15.450 -42.382 63.225 1.00 43.78 301 CYS A C 1
ATOM 2411 O O . CYS A 1 301 ? -15.379 -41.218 62.850 1.00 43.78 301 CYS A O 1
ATOM 2413 N N . GLY A 1 302 ? -16.592 -43.065 63.238 1.00 44.50 302 GLY A N 1
ATOM 2414 C CA . GLY A 1 302 ? -17.886 -42.492 62.874 1.00 44.50 302 GLY A CA 1
ATOM 2415 C C . GLY A 1 302 ? -19.047 -43.261 63.491 1.00 44.50 302 GLY A C 1
ATOM 2416 O O . GLY A 1 302 ? -20.050 -43.499 62.830 1.00 44.50 302 GLY A O 1
ATOM 2417 N N . GLY A 1 303 ? -18.899 -43.693 64.746 1.00 41.91 303 GLY A N 1
ATOM 2418 C CA . GLY A 1 303 ? -19.998 -44.232 65.542 1.00 41.91 303 GLY A CA 1
ATOM 2419 C C . GLY A 1 303 ? -20.979 -43.122 65.912 1.00 41.91 303 GLY A C 1
ATOM 2420 O O . GLY A 1 303 ? -20.898 -42.563 67.001 1.00 41.91 303 GLY A O 1
ATOM 2421 N N . ARG A 1 304 ? -21.900 -42.792 65.004 1.00 49.50 304 ARG A N 1
ATOM 2422 C CA . ARG A 1 304 ? -23.162 -42.136 65.353 1.00 49.50 304 ARG A CA 1
ATOM 2423 C C . ARG A 1 304 ? -24.238 -43.209 65.418 1.00 49.50 304 ARG A C 1
ATOM 2425 O O . ARG A 1 304 ? -24.597 -43.806 64.409 1.00 49.50 304 ARG A O 1
ATOM 2432 N N . SER A 1 305 ? -24.715 -43.460 66.626 1.00 43.69 305 SER A N 1
ATOM 2433 C CA . SER A 1 305 ? -25.867 -44.304 66.925 1.00 43.69 305 SER A CA 1
ATOM 2434 C C . SER A 1 305 ? -27.117 -43.793 66.188 1.00 43.69 305 SER A C 1
ATOM 2436 O O . SER A 1 305 ? -27.426 -42.606 66.305 1.00 43.69 305 SER A O 1
ATOM 2438 N N . PRO A 1 306 ? -27.872 -44.643 65.476 1.00 47.09 306 PRO A N 1
ATOM 2439 C CA . PRO A 1 306 ? -29.249 -44.347 65.082 1.00 47.09 306 PRO A CA 1
ATOM 2440 C C . PRO A 1 306 ? -30.251 -45.072 66.014 1.00 47.09 306 PRO A C 1
ATOM 2442 O O . PRO A 1 306 ? -29.863 -45.993 66.733 1.00 47.09 306 PRO A O 1
ATOM 2445 N N . PRO A 1 307 ? -31.564 -44.816 65.912 1.00 49.84 307 PRO A N 1
ATOM 2446 C CA . PRO A 1 307 ? -32.318 -43.603 66.241 1.00 49.84 307 PRO A CA 1
ATOM 2447 C C . PRO A 1 307 ? -33.352 -43.897 67.362 1.00 49.84 307 PRO A C 1
ATOM 2449 O O . PRO A 1 307 ? -33.703 -45.051 67.600 1.00 49.84 307 PRO A O 1
ATOM 2452 N N . VAL A 1 308 ? -33.895 -42.883 68.044 1.00 47.81 308 VAL A N 1
ATOM 2453 C CA . VAL A 1 308 ? -35.010 -43.080 68.998 1.00 47.81 308 VAL A CA 1
ATOM 2454 C C . VAL A 1 308 ? -36.245 -42.339 68.505 1.00 47.81 308 VAL A C 1
ATOM 2456 O O . VAL A 1 308 ? -36.275 -41.122 68.627 1.00 47.81 308 VAL A O 1
ATOM 2459 N N . GLY A 1 309 ? -37.209 -43.123 67.993 1.00 40.28 309 GLY A N 1
ATOM 2460 C CA . GLY A 1 309 ? -38.668 -42.898 67.949 1.00 40.28 309 GLY A CA 1
ATOM 2461 C C . GLY A 1 309 ? -39.174 -41.623 67.259 1.00 40.28 309 GLY A C 1
ATOM 2462 O O . GLY A 1 309 ? -38.570 -40.572 67.328 1.00 40.28 309 GLY A O 1
ATOM 2463 N N . ALA A 1 310 ? -40.332 -41.566 66.624 1.00 42.78 310 ALA A N 1
ATOM 2464 C CA . ALA A 1 310 ? -41.471 -42.460 66.598 1.00 42.78 310 ALA A CA 1
ATOM 2465 C C . ALA A 1 310 ? -42.505 -41.769 65.686 1.00 42.78 310 ALA A C 1
ATOM 2467 O O . ALA A 1 310 ? -42.770 -40.582 65.848 1.00 42.78 310 ALA A O 1
ATOM 2468 N N . GLU A 1 311 ? -43.010 -42.535 64.720 1.00 39.53 311 GLU A N 1
ATOM 2469 C CA . GLU A 1 311 ? -44.294 -42.448 64.011 1.00 39.53 311 GLU A CA 1
ATOM 2470 C C . GLU A 1 311 ? -44.963 -41.090 63.678 1.00 39.53 311 GLU A C 1
ATOM 2472 O O . GLU A 1 311 ? -45.414 -40.353 64.546 1.00 39.53 311 GLU A O 1
ATOM 2477 N N . THR A 1 312 ? -45.289 -40.879 62.392 1.00 40.09 312 THR A N 1
ATOM 2478 C CA . THR A 1 312 ? -46.667 -41.102 61.884 1.00 40.09 312 THR A CA 1
ATOM 2479 C C . THR A 1 312 ? -46.783 -40.981 60.350 1.00 40.09 312 THR A C 1
ATOM 2481 O O . THR A 1 312 ? -46.478 -39.967 59.740 1.00 40.09 312 THR A O 1
ATOM 2484 N N . VAL A 1 313 ? -47.212 -42.100 59.761 1.00 37.91 313 VAL A N 1
ATOM 2485 C CA . VAL A 1 313 ? -48.069 -42.336 58.579 1.00 37.91 313 VAL A CA 1
ATOM 2486 C C . VAL A 1 313 ? -48.240 -41.284 57.457 1.00 37.91 313 VAL A C 1
ATOM 2488 O O . VAL A 1 313 ? -48.894 -40.263 57.601 1.00 37.91 313 VAL A O 1
ATOM 2491 N N . ASN A 1 314 ? -47.777 -41.708 56.275 1.00 33.59 314 ASN A N 1
ATOM 2492 C CA . ASN A 1 314 ? -48.474 -41.832 54.985 1.00 33.59 314 ASN A CA 1
ATOM 2493 C C . ASN A 1 314 ? -49.303 -40.691 54.348 1.00 33.59 314 ASN A C 1
ATOM 2495 O O . ASN A 1 314 ? -50.356 -40.289 54.829 1.00 33.59 314 ASN A O 1
ATOM 2499 N N . SER A 1 315 ? -48.923 -40.477 53.080 1.00 33.62 315 SER A N 1
ATOM 2500 C CA . SER A 1 315 ? -49.766 -40.309 51.883 1.00 33.62 315 SER A CA 1
ATOM 2501 C C . SER A 1 315 ? -49.935 -38.900 51.304 1.00 33.62 315 SER A C 1
ATOM 2503 O O . SER A 1 315 ? -50.824 -38.140 51.659 1.00 33.62 315 SER A O 1
ATOM 2505 N N . THR A 1 316 ? -49.107 -38.670 50.277 1.00 39.12 316 THR A N 1
ATOM 2506 C CA . THR A 1 316 ? -49.473 -38.174 48.936 1.00 39.12 316 THR A CA 1
ATOM 2507 C C . THR A 1 316 ? -50.272 -36.875 48.836 1.00 39.12 316 THR A C 1
ATOM 2509 O O . THR A 1 316 ? -51.500 -36.877 48.851 1.00 39.12 316 THR A O 1
ATOM 2512 N N . GLY A 1 317 ? -49.548 -35.799 48.535 1.00 34.28 317 GLY A N 1
ATOM 2513 C CA . GLY A 1 317 ? -50.067 -34.606 47.875 1.00 34.28 317 GLY A CA 1
ATOM 2514 C C . GLY A 1 317 ? -48.902 -33.702 47.481 1.00 34.28 317 GLY A C 1
ATOM 2515 O O . GLY A 1 317 ? -48.216 -33.176 48.351 1.00 34.28 317 GLY A O 1
ATOM 2516 N N . THR A 1 318 ? -48.629 -33.548 46.186 1.00 32.50 318 THR A N 1
ATOM 2517 C CA . THR A 1 318 ? -47.690 -32.529 45.697 1.00 32.50 318 THR A CA 1
ATOM 2518 C C . THR A 1 318 ? -48.332 -31.807 44.524 1.00 32.50 318 THR A C 1
ATOM 2520 O O . THR A 1 318 ? -48.338 -32.303 43.400 1.00 32.50 318 THR A O 1
ATOM 2523 N N . GLU A 1 319 ? -48.867 -30.628 44.825 1.00 37.94 319 GLU A N 1
ATOM 2524 C CA . GLU A 1 319 ? -49.128 -29.545 43.883 1.00 37.94 319 GLU A CA 1
ATOM 2525 C C . GLU A 1 319 ? -48.265 -28.343 44.304 1.00 37.94 319 GLU A C 1
ATOM 2527 O O . GLU A 1 319 ? -48.227 -28.020 45.489 1.00 37.94 319 GLU A O 1
ATOM 2532 N N . GLY A 1 320 ? -47.618 -27.689 43.327 1.00 32.84 320 GLY A N 1
ATOM 2533 C CA . GLY A 1 320 ? -47.011 -26.345 43.415 1.00 32.84 320 GLY A CA 1
ATOM 2534 C C . GLY A 1 320 ? -45.707 -26.238 44.228 1.00 32.84 320 GLY A C 1
ATOM 2535 O O . GLY A 1 320 ? -45.565 -26.841 45.276 1.00 32.84 320 GLY A O 1
ATOM 2536 N N . GLY A 1 321 ? -44.671 -25.489 43.848 1.00 33.22 321 GLY A N 1
ATOM 2537 C CA . GLY A 1 321 ? -44.487 -24.502 42.787 1.00 33.22 321 GLY A CA 1
ATOM 2538 C C . GLY A 1 321 ? -43.520 -23.406 43.278 1.00 33.22 321 GLY A C 1
ATOM 2539 O O . GLY A 1 321 ? -43.802 -22.806 44.306 1.00 33.22 321 GLY A O 1
ATOM 2540 N N . ALA A 1 322 ? -42.449 -23.148 42.502 1.00 34.19 322 ALA A N 1
ATOM 2541 C CA . ALA A 1 322 ? -41.480 -22.024 42.555 1.00 34.19 322 ALA A CA 1
ATOM 2542 C C . ALA A 1 322 ? -40.595 -21.916 43.835 1.00 34.19 322 ALA A C 1
ATOM 2544 O O . ALA A 1 322 ? -41.032 -22.247 44.923 1.00 34.19 322 ALA A O 1
ATOM 2545 N N . CYS A 1 323 ? -39.309 -21.527 43.817 1.00 34.19 323 CYS A N 1
ATOM 2546 C CA . CYS A 1 323 ? -38.631 -20.446 43.088 1.00 34.19 323 CYS A CA 1
ATOM 2547 C C . CYS A 1 323 ? -37.096 -20.688 43.004 1.00 34.19 323 CYS A C 1
ATOM 2549 O O . CYS A 1 323 ? -36.525 -21.278 43.915 1.00 34.19 323 CYS A O 1
ATOM 2551 N N . GLY A 1 324 ? -36.426 -20.116 41.988 1.00 33.25 324 GLY A N 1
ATOM 2552 C CA . GLY A 1 324 ? -35.015 -19.676 42.068 1.00 33.25 324 GLY A CA 1
ATOM 2553 C C . GLY A 1 324 ? -33.919 -20.643 41.589 1.00 33.25 324 GLY A C 1
ATOM 2554 O O . GLY A 1 324 ? -33.173 -21.178 42.401 1.00 33.25 324 GLY A O 1
ATOM 2555 N N . GLY A 1 325 ? -33.775 -20.831 40.272 1.00 31.84 325 GLY A N 1
ATOM 2556 C CA . GLY A 1 325 ? -32.671 -21.593 39.670 1.00 31.84 325 GLY A CA 1
ATOM 2557 C C . GLY A 1 325 ? -31.523 -20.701 39.182 1.00 31.84 325 GLY A C 1
ATOM 2558 O O . GLY A 1 325 ? -31.735 -19.834 38.338 1.00 31.84 325 GLY A O 1
ATOM 2559 N N . TYR A 1 326 ? -30.309 -20.954 39.671 1.00 38.09 326 TYR A N 1
ATOM 2560 C CA . TYR A 1 326 ? -29.058 -20.530 39.031 1.00 38.09 326 TYR A CA 1
ATOM 2561 C C . TYR A 1 326 ? -28.748 -21.454 37.832 1.00 38.09 326 TYR A C 1
ATOM 2563 O O . TYR A 1 326 ? -29.039 -22.653 37.918 1.00 38.09 326 TYR A O 1
ATOM 2571 N N . PRO A 1 327 ? -28.156 -20.964 36.723 1.00 38.06 327 PRO A N 1
ATOM 2572 C CA . PRO A 1 327 ? -27.852 -21.807 35.568 1.00 38.06 327 PRO A CA 1
ATOM 2573 C C . PRO A 1 327 ? -26.723 -22.795 35.878 1.00 38.06 327 PRO A C 1
ATOM 2575 O O . PRO A 1 327 ? -25.670 -22.419 36.394 1.00 38.06 327 PRO A O 1
ATOM 2578 N N . ARG A 1 328 ? -26.945 -24.071 35.546 1.00 42.06 328 ARG A N 1
ATOM 2579 C CA . ARG A 1 328 ? -25.927 -25.128 35.605 1.00 42.06 328 ARG A CA 1
ATOM 2580 C C . ARG A 1 328 ? -24.959 -25.028 34.410 1.00 42.06 328 ARG A C 1
ATOM 2582 O O . ARG A 1 328 ? -25.381 -24.615 33.333 1.00 42.06 328 ARG A O 1
ATOM 2589 N N . PRO A 1 329 ? -23.700 -25.474 34.562 1.00 42.53 329 PRO A N 1
ATOM 2590 C CA . PRO A 1 329 ? -22.667 -25.371 33.538 1.00 42.53 329 PRO A CA 1
ATOM 2591 C C . PRO A 1 329 ? -22.812 -26.505 32.523 1.00 42.53 329 PRO A C 1
ATOM 2593 O O . PRO A 1 329 ? -22.588 -27.658 32.876 1.00 42.53 329 PRO A O 1
ATOM 2596 N N . ASN A 1 330 ? -23.203 -26.180 31.290 1.00 39.44 330 ASN A N 1
ATOM 2597 C CA . ASN A 1 330 ? -23.008 -27.006 30.093 1.00 39.44 330 ASN A CA 1
ATOM 2598 C C . ASN A 1 330 ? -23.250 -26.146 28.833 1.00 39.44 330 ASN A C 1
ATOM 2600 O O . ASN A 1 330 ? -24.212 -26.371 28.117 1.00 39.44 330 ASN A O 1
ATOM 2604 N N . ASP A 1 331 ? -22.364 -25.177 28.575 1.00 35.84 331 ASP A N 1
ATOM 2605 C CA . ASP A 1 331 ? -22.290 -24.399 27.316 1.00 35.84 331 ASP A CA 1
ATOM 2606 C C . ASP A 1 331 ? -20.831 -24.299 26.814 1.00 35.84 331 ASP A C 1
ATOM 2608 O O . ASP A 1 331 ? -20.338 -23.269 26.367 1.00 35.84 331 ASP A O 1
ATOM 2612 N N . TRP A 1 332 ? -20.082 -25.403 26.907 1.00 39.88 332 TRP A N 1
ATOM 2613 C CA . TRP A 1 332 ? -18.660 -25.466 26.522 1.00 39.88 332 TRP A CA 1
ATOM 2614 C C . TRP A 1 332 ? -18.400 -25.974 25.091 1.00 39.88 332 TRP A C 1
ATOM 2616 O O . TRP A 1 332 ? -17.257 -26.262 24.731 1.00 39.88 332 TRP A O 1
ATOM 2626 N N . VAL A 1 333 ? -19.429 -26.075 24.243 1.00 39.62 333 VAL A N 1
ATOM 2627 C CA . VAL A 1 333 ? -19.277 -26.584 22.862 1.00 39.62 333 VAL A CA 1
ATOM 2628 C C . VAL A 1 333 ? -19.238 -25.461 21.810 1.00 39.62 333 VAL A C 1
ATOM 2630 O O . VAL A 1 333 ? -18.664 -25.655 20.742 1.00 39.62 333 VAL A O 1
ATOM 2633 N N . GLU A 1 334 ? -19.692 -24.246 22.126 1.00 38.19 334 GLU A N 1
ATOM 2634 C CA . GLU A 1 334 ? -19.787 -23.131 21.158 1.00 38.19 334 GLU A CA 1
ATOM 2635 C C . GLU A 1 334 ? -18.476 -22.316 21.000 1.00 38.19 334 GLU A C 1
ATOM 2637 O O . GLU A 1 334 ? -18.242 -21.608 20.014 1.00 38.19 334 GLU A O 1
ATOM 2642 N N . VAL A 1 335 ? -17.528 -22.480 21.930 1.00 39.06 335 VAL A N 1
ATOM 2643 C CA . VAL A 1 335 ? -16.240 -21.757 21.919 1.00 39.06 335 VAL A CA 1
ATOM 2644 C C . VAL A 1 335 ? -15.259 -22.327 20.881 1.00 39.06 335 VAL A C 1
ATOM 2646 O O . VAL A 1 335 ? -14.431 -21.597 20.332 1.00 39.06 335 VAL A O 1
ATOM 2649 N N . LYS A 1 336 ? -15.361 -23.618 20.535 1.00 39.28 336 LYS A N 1
ATOM 2650 C CA . LYS A 1 336 ? -14.472 -24.243 19.535 1.00 39.28 336 LYS A CA 1
ATOM 2651 C C . LYS A 1 336 ? -14.782 -23.804 18.103 1.00 39.28 336 LYS A C 1
ATOM 2653 O O . LYS A 1 336 ? -13.855 -23.648 17.308 1.00 39.28 336 LYS A O 1
ATOM 2658 N N . GLU A 1 337 ? -16.049 -23.556 17.793 1.00 38.97 337 GLU A N 1
ATOM 2659 C CA . GLU A 1 337 ? -16.487 -23.105 16.467 1.00 38.97 337 GLU A CA 1
ATOM 2660 C C . GLU A 1 337 ? -16.084 -21.640 16.217 1.00 38.97 337 GLU A C 1
ATOM 2662 O O . GLU A 1 337 ? -15.627 -21.277 15.133 1.00 38.97 337 GLU A O 1
ATOM 2667 N N . SER A 1 338 ? -16.086 -20.832 17.280 1.00 42.81 338 SER A N 1
ATOM 2668 C CA . SER A 1 338 ? -15.644 -19.433 17.277 1.00 42.81 338 SER A CA 1
ATOM 2669 C C . SER A 1 338 ? -14.141 -19.267 16.981 1.00 42.81 338 SER A C 1
ATOM 2671 O O . SER A 1 338 ? -13.735 -18.350 16.265 1.00 42.81 338 SER A O 1
ATOM 2673 N N . VAL A 1 339 ? -13.294 -20.183 17.470 1.00 46.38 339 VAL A N 1
ATOM 2674 C CA . VAL A 1 339 ? -11.835 -20.163 17.229 1.00 46.38 339 VAL A CA 1
ATOM 2675 C C . VAL A 1 339 ? -11.473 -20.694 15.835 1.00 46.38 339 VAL A C 1
ATOM 2677 O O . VAL A 1 339 ? -10.503 -20.229 15.231 1.00 46.38 339 VAL A O 1
ATOM 2680 N N . ALA A 1 340 ? -12.252 -21.636 15.294 1.00 43.00 340 ALA A N 1
ATOM 2681 C CA . ALA A 1 340 ? -12.093 -22.107 13.918 1.00 43.00 340 ALA A CA 1
ATOM 2682 C C . ALA A 1 340 ? -12.488 -21.020 12.899 1.00 43.00 340 ALA A C 1
ATOM 2684 O O . ALA A 1 340 ? -11.732 -20.760 11.963 1.00 43.00 340 ALA A O 1
ATOM 2685 N N . ASN A 1 341 ? -13.588 -20.305 13.158 1.00 44.97 341 ASN A N 1
ATOM 2686 C CA . ASN A 1 341 ? -14.057 -19.186 12.336 1.00 44.97 341 ASN A CA 1
ATOM 2687 C C . ASN A 1 341 ? -13.066 -18.000 12.349 1.00 44.97 341 ASN A C 1
ATOM 2689 O O . ASN A 1 341 ? -12.769 -17.407 11.314 1.00 44.97 341 ASN A O 1
ATOM 2693 N N . ALA A 1 342 ? -12.428 -17.721 13.493 1.00 43.19 342 ALA A N 1
ATOM 2694 C CA . ALA A 1 342 ? -11.365 -16.715 13.581 1.00 43.19 342 ALA A CA 1
ATOM 2695 C C . ALA A 1 342 ? -10.113 -17.076 12.750 1.00 43.19 342 ALA A C 1
ATOM 2697 O O . ALA A 1 342 ? -9.483 -16.196 12.164 1.00 43.19 342 ALA A O 1
ATOM 2698 N N . ARG A 1 343 ? -9.753 -18.364 12.654 1.00 46.94 343 ARG A N 1
ATOM 2699 C CA . ARG A 1 343 ? -8.626 -18.831 11.822 1.00 46.94 343 ARG A CA 1
ATOM 2700 C C . ARG A 1 343 ? -8.938 -18.756 10.325 1.00 46.94 343 ARG A C 1
ATOM 2702 O O . ARG A 1 343 ? -8.064 -18.394 9.541 1.00 46.94 343 ARG A O 1
ATOM 2709 N N . GLU A 1 344 ? -10.178 -19.037 9.939 1.00 40.00 344 GLU A N 1
ATOM 2710 C CA . GLU A 1 344 ? -10.653 -18.933 8.554 1.00 40.00 344 GLU A CA 1
ATOM 2711 C C . GLU A 1 344 ? -10.784 -17.462 8.097 1.00 40.00 344 GLU A C 1
ATOM 2713 O O . GLU A 1 344 ? -10.399 -17.103 6.980 1.00 40.00 344 GLU A O 1
ATOM 2718 N N . TRP A 1 345 ? -11.200 -16.562 8.995 1.00 45.38 345 TRP A N 1
ATOM 2719 C CA . TRP A 1 345 ? -11.228 -15.113 8.757 1.00 45.38 345 TRP A CA 1
ATOM 2720 C C . TRP A 1 345 ? -9.821 -14.511 8.550 1.00 45.38 345 TRP A C 1
ATOM 2722 O O . TRP A 1 345 ? -9.611 -13.690 7.655 1.00 45.38 345 TRP A O 1
ATOM 2732 N N . VAL A 1 346 ? -8.819 -14.975 9.307 1.00 48.88 346 VAL A N 1
ATOM 2733 C CA . VAL A 1 346 ? -7.414 -14.544 9.159 1.00 48.88 346 VAL A CA 1
ATOM 2734 C C . VAL A 1 346 ? -6.799 -15.002 7.825 1.00 48.88 346 VAL A C 1
ATOM 2736 O O . VAL A 1 346 ? -6.083 -14.229 7.182 1.00 48.88 346 VAL A O 1
ATOM 2739 N N . GLU A 1 347 ? -7.103 -16.215 7.353 1.00 46.38 347 GLU A N 1
ATOM 2740 C CA . GLU A 1 347 ? -6.607 -16.715 6.057 1.00 46.38 347 GLU A CA 1
ATOM 2741 C C . GLU A 1 347 ? -7.298 -16.037 4.857 1.00 46.38 347 GLU A C 1
ATOM 2743 O O . GLU A 1 347 ? -6.637 -15.682 3.878 1.00 46.38 347 GLU A O 1
ATOM 2748 N N . THR A 1 348 ? -8.596 -15.725 4.944 1.00 43.22 348 THR A N 1
ATOM 2749 C CA . THR A 1 348 ? -9.310 -15.000 3.871 1.00 43.22 348 THR A CA 1
ATOM 2750 C C . THR A 1 348 ? -8.859 -13.537 3.717 1.00 43.22 348 THR A C 1
ATOM 2752 O O . THR A 1 348 ? -8.948 -12.973 2.622 1.00 43.22 348 THR A O 1
ATOM 2755 N N . HIS A 1 349 ? -8.318 -12.913 4.771 1.00 47.25 349 HIS A N 1
ATOM 2756 C CA . HIS A 1 349 ? -7.834 -11.521 4.746 1.00 47.25 349 HIS A CA 1
ATOM 2757 C C . HIS A 1 349 ? -6.337 -11.371 4.431 1.00 47.25 349 HIS A C 1
ATOM 2759 O O . HIS A 1 349 ? -5.884 -10.289 4.045 1.00 47.25 349 HIS A O 1
ATOM 2765 N N . LYS A 1 350 ? -5.570 -12.464 4.464 1.00 40.88 350 LYS A N 1
ATOM 2766 C CA . LYS A 1 350 ? -4.179 -12.513 3.987 1.00 40.88 350 LYS A CA 1
ATOM 2767 C C . LYS A 1 350 ? -4.074 -12.315 2.468 1.00 40.88 350 LYS A C 1
ATOM 2769 O O . LYS A 1 350 ? -3.111 -11.710 1.994 1.00 40.88 350 LYS A O 1
ATOM 2774 N N . ASN A 1 351 ? -5.108 -12.718 1.723 1.00 36.97 351 ASN A N 1
ATOM 2775 C CA . ASN A 1 351 ? -5.165 -12.624 0.260 1.00 36.97 351 ASN A CA 1
ATOM 2776 C C . ASN A 1 351 ? -5.848 -11.350 -0.281 1.00 36.97 351 ASN A C 1
ATOM 2778 O O . ASN A 1 351 ? -5.888 -11.161 -1.495 1.00 36.97 351 ASN A O 1
ATOM 2782 N N . SER A 1 352 ? -6.326 -10.448 0.587 1.00 37.44 352 SER A N 1
ATOM 2783 C CA . SER A 1 352 ? -6.987 -9.187 0.189 1.00 37.44 352 SER A CA 1
ATOM 2784 C C . SER A 1 352 ? -6.191 -7.922 0.543 1.00 37.44 352 SER A C 1
ATOM 2786 O O . SER A 1 352 ? -6.753 -6.834 0.632 1.00 37.44 352 SER A O 1
ATOM 2788 N N . ARG A 1 353 ? -4.866 -8.026 0.719 1.00 33.50 353 ARG A N 1
ATOM 2789 C CA . ARG A 1 353 ? -3.980 -6.857 0.852 1.00 33.50 353 ARG A CA 1
ATOM 2790 C C . ARG A 1 353 ? -3.796 -6.158 -0.506 1.00 33.50 353 ARG A C 1
ATOM 2792 O O . ARG A 1 353 ? -3.072 -6.696 -1.345 1.00 33.50 353 ARG A O 1
ATOM 2799 N N . PRO A 1 354 ? -4.292 -4.927 -0.734 1.00 33.00 354 PRO A N 1
ATOM 2800 C CA . PRO A 1 354 ? -3.616 -4.043 -1.667 1.00 33.00 354 PRO A CA 1
ATOM 2801 C C . PRO A 1 354 ? -2.249 -3.702 -1.064 1.00 33.00 354 PRO A C 1
ATOM 2803 O O . PRO A 1 354 ? -2.135 -3.092 -0.003 1.00 33.00 354 PRO A O 1
ATOM 2806 N N . SER A 1 355 ? -1.188 -4.156 -1.726 1.00 37.97 355 SER A N 1
ATOM 2807 C CA . SER A 1 355 ? 0.175 -3.751 -1.403 1.00 37.97 355 SER A CA 1
ATOM 2808 C C . SER A 1 355 ? 0.327 -2.266 -1.738 1.00 37.97 355 SER A C 1
ATOM 2810 O O . SER A 1 355 ? 0.608 -1.906 -2.877 1.00 37.97 355 SER A O 1
ATOM 2812 N N . SER A 1 356 ? 0.124 -1.390 -0.756 1.00 32.75 356 SER A N 1
ATOM 2813 C CA . SER A 1 356 ? 0.524 0.008 -0.870 1.00 32.75 356 SER A CA 1
ATOM 2814 C C . SER A 1 356 ? 1.159 0.506 0.424 1.00 32.75 356 SER A C 1
ATOM 2816 O O . SER A 1 356 ? 0.488 0.939 1.351 1.00 32.75 356 SER A O 1
ATOM 2818 N N . LEU A 1 357 ? 2.489 0.461 0.398 1.00 38.47 357 LEU A N 1
ATOM 2819 C CA . LEU A 1 357 ? 3.391 1.513 0.861 1.00 38.47 357 LEU A CA 1
ATOM 2820 C C . LEU A 1 357 ? 3.401 1.850 2.356 1.00 38.47 357 LEU A C 1
ATOM 2822 O O . LEU A 1 357 ? 2.672 2.690 2.867 1.00 38.47 357 LEU A O 1
ATOM 2826 N N . ILE A 1 358 ? 4.420 1.265 2.980 1.00 35.69 358 ILE A N 1
ATOM 2827 C CA . ILE A 1 358 ? 5.185 1.791 4.107 1.00 35.69 358 ILE A CA 1
ATOM 2828 C C . ILE A 1 358 ? 5.437 3.302 3.948 1.00 35.69 358 ILE A C 1
ATOM 2830 O O . ILE A 1 358 ? 5.936 3.766 2.918 1.00 35.69 358 ILE A O 1
ATOM 2834 N N . SER A 1 359 ? 5.131 4.031 5.019 1.00 32.53 359 SER A N 1
ATOM 2835 C CA . SER A 1 359 ? 5.448 5.433 5.274 1.00 32.53 359 SER A CA 1
ATOM 2836 C C . SER A 1 359 ? 6.852 5.846 4.832 1.00 32.53 359 SER A C 1
ATOM 2838 O O . SER A 1 359 ? 7.855 5.293 5.279 1.00 32.53 359 SER A O 1
ATOM 2840 N N . LYS A 1 360 ? 6.922 6.928 4.054 1.00 35.31 360 LYS A N 1
ATOM 2841 C CA . LYS A 1 360 ? 8.055 7.856 4.077 1.00 35.31 360 LYS A CA 1
ATOM 2842 C C . LYS A 1 360 ? 7.508 9.269 4.224 1.00 35.31 360 LYS A C 1
ATOM 2844 O O . LYS A 1 360 ? 6.880 9.803 3.312 1.00 35.31 360 LYS A O 1
ATOM 2849 N N . SER A 1 361 ? 7.738 9.848 5.396 1.00 34.38 361 SER A N 1
ATOM 2850 C CA . SER A 1 361 ? 7.619 11.276 5.645 1.00 34.38 361 SER A CA 1
ATOM 2851 C C . SER A 1 361 ? 8.572 12.017 4.703 1.00 34.38 361 SER A C 1
ATOM 2853 O O . SER A 1 361 ? 9.788 11.856 4.762 1.00 34.38 361 SER A O 1
ATOM 2855 N N . VAL A 1 362 ? 8.015 12.824 3.803 1.00 34.38 362 VAL A N 1
ATOM 2856 C CA . VAL A 1 362 ? 8.778 13.798 3.020 1.00 34.38 362 VAL A CA 1
ATOM 2857 C C . VAL A 1 362 ? 8.270 15.174 3.409 1.00 34.38 362 VAL A C 1
ATOM 2859 O O . VAL A 1 362 ? 7.094 15.500 3.242 1.00 34.38 362 VAL A O 1
ATOM 2862 N N . ILE A 1 363 ? 9.186 15.954 3.973 1.00 35.25 363 ILE A N 1
ATOM 2863 C CA . ILE A 1 363 ? 9.022 17.356 4.337 1.00 35.25 363 ILE A CA 1
ATOM 2864 C C . ILE A 1 363 ? 8.517 18.131 3.116 1.00 35.25 363 ILE A C 1
ATOM 2866 O O . ILE A 1 363 ? 9.142 18.153 2.056 1.00 35.25 363 ILE A O 1
ATOM 2870 N N . ARG A 1 364 ? 7.350 18.758 3.270 1.00 30.69 364 ARG A N 1
ATOM 2871 C CA . ARG A 1 364 ? 6.714 19.595 2.254 1.00 30.69 364 ARG A CA 1
ATOM 2872 C C . ARG A 1 364 ? 7.317 20.998 2.310 1.00 30.69 364 ARG A C 1
ATOM 2874 O O . ARG A 1 364 ? 6.848 21.832 3.076 1.00 30.69 364 ARG A O 1
ATOM 2881 N N . SER A 1 365 ? 8.319 21.268 1.477 1.00 29.70 365 SER A N 1
ATOM 2882 C CA . SER A 1 365 ? 8.746 22.639 1.178 1.00 29.70 365 SER A CA 1
ATOM 2883 C C . SER A 1 365 ? 7.871 23.205 0.060 1.00 29.70 365 SER A C 1
ATOM 2885 O O . SER A 1 365 ? 7.971 22.810 -1.100 1.00 29.70 365 SER A O 1
ATOM 2887 N N . ASN A 1 366 ? 6.979 24.121 0.433 1.00 34.06 366 ASN A N 1
ATOM 2888 C CA . ASN A 1 366 ? 6.254 24.991 -0.486 1.00 34.06 366 ASN A CA 1
ATOM 2889 C C . ASN A 1 366 ? 7.230 26.015 -1.083 1.00 34.06 366 ASN A C 1
ATOM 2891 O O . ASN A 1 366 ? 7.616 26.949 -0.386 1.00 34.06 366 ASN A O 1
ATOM 2895 N N . THR A 1 367 ? 7.554 25.915 -2.370 1.00 34.47 367 THR A N 1
ATOM 2896 C CA . THR A 1 367 ? 8.063 27.057 -3.145 1.00 34.47 367 THR A CA 1
ATOM 2897 C C . THR A 1 367 ? 7.486 27.030 -4.558 1.00 34.47 367 THR A C 1
ATOM 2899 O O . THR A 1 367 ? 7.986 26.375 -5.468 1.00 34.47 367 THR A O 1
ATOM 2902 N N . TRP A 1 368 ? 6.403 27.779 -4.755 1.00 27.36 368 TRP A N 1
ATOM 2903 C CA . TRP A 1 368 ? 6.033 28.302 -6.065 1.00 27.36 368 TRP A CA 1
ATOM 2904 C C . TRP A 1 368 ? 6.004 29.830 -5.958 1.00 27.36 368 TRP A C 1
ATOM 2906 O O . TRP A 1 368 ? 5.470 30.365 -4.993 1.00 27.36 368 TRP A O 1
ATOM 2916 N N . ALA A 1 369 ? 6.581 30.485 -6.971 1.00 30.00 369 ALA A N 1
ATOM 2917 C CA . ALA A 1 369 ? 6.686 31.931 -7.202 1.00 30.00 369 ALA A CA 1
ATOM 2918 C C . ALA A 1 369 ? 7.821 32.689 -6.477 1.00 30.00 369 ALA A C 1
ATOM 2920 O O . ALA A 1 369 ? 7.694 33.110 -5.335 1.00 30.00 369 ALA A O 1
ATOM 2921 N N . THR A 1 370 ? 8.915 32.951 -7.202 1.00 33.16 370 THR A N 1
ATOM 2922 C CA . THR A 1 370 ? 9.330 34.289 -7.700 1.00 33.16 370 THR A CA 1
ATOM 2923 C C . THR A 1 370 ? 10.817 34.266 -8.066 1.00 33.16 370 THR A C 1
ATOM 2925 O O . THR A 1 370 ? 11.666 34.124 -7.198 1.00 33.16 370 THR A O 1
ATOM 2928 N N . SER A 1 371 ? 11.145 34.394 -9.356 1.00 29.91 371 SER A N 1
ATOM 2929 C CA . SER A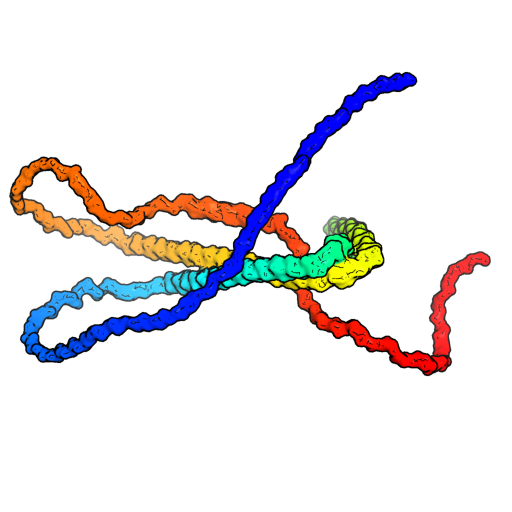 1 371 ? 12.411 34.974 -9.846 1.00 29.91 371 SER A CA 1
ATOM 2930 C C . SER A 1 371 ? 12.343 35.115 -11.366 1.00 29.91 371 SER A C 1
ATOM 2932 O O . SER A 1 371 ? 12.834 34.287 -12.125 1.00 29.91 371 SER A O 1
ATOM 2934 N N . ALA A 1 372 ? 11.676 36.180 -11.801 1.00 36.06 372 ALA A N 1
ATOM 2935 C CA . ALA A 1 372 ? 11.896 36.796 -13.097 1.00 36.06 372 ALA A CA 1
ATOM 2936 C C . ALA A 1 372 ? 12.443 38.194 -12.808 1.00 36.06 372 ALA A C 1
ATOM 2938 O O . ALA A 1 372 ? 11.670 39.121 -12.611 1.00 36.06 372 ALA A O 1
ATOM 2939 N N . ALA A 1 373 ? 13.764 38.307 -12.678 1.00 33.91 373 ALA A N 1
ATOM 2940 C CA . ALA A 1 373 ? 14.527 39.541 -12.841 1.00 33.91 373 ALA A CA 1
ATOM 2941 C C . ALA A 1 373 ? 16.012 39.244 -12.606 1.00 33.91 373 ALA A C 1
ATOM 2943 O O . ALA A 1 373 ? 16.363 38.631 -11.600 1.00 33.91 373 ALA A O 1
ATOM 2944 N N . THR A 1 374 ? 16.845 39.796 -13.490 1.00 31.59 374 THR A N 1
ATOM 2945 C CA . THR A 1 374 ? 18.265 40.158 -13.312 1.00 31.59 374 THR A CA 1
ATOM 2946 C C . THR A 1 374 ? 19.235 39.451 -14.267 1.00 31.59 374 THR A C 1
ATOM 2948 O O . THR A 1 374 ? 19.359 38.231 -14.296 1.00 31.59 374 THR A O 1
ATOM 2951 N N . SER A 1 375 ? 19.950 40.309 -15.002 1.00 32.75 375 SER A N 1
ATOM 2952 C CA . SER A 1 375 ? 21.203 40.094 -15.738 1.00 32.75 375 SER A CA 1
ATOM 2953 C C . SER A 1 375 ? 21.137 39.675 -17.207 1.00 32.75 375 SER A C 1
ATOM 2955 O O . SER A 1 375 ? 21.566 38.602 -17.618 1.00 32.75 375 SER A O 1
ATOM 2957 N N . VAL A 1 376 ? 20.736 40.652 -18.026 1.00 35.12 376 VAL A N 1
ATOM 2958 C CA . VAL A 1 376 ? 21.454 40.977 -19.267 1.00 35.12 376 VAL A CA 1
ATOM 2959 C C . VAL A 1 376 ? 22.809 41.603 -18.906 1.00 35.12 376 VAL A C 1
ATOM 2961 O O . VAL A 1 376 ? 22.887 42.425 -17.998 1.00 35.12 376 VAL A O 1
ATOM 2964 N N . SER A 1 377 ? 23.825 41.278 -19.710 1.00 33.28 377 SER A N 1
ATOM 2965 C CA . SER A 1 377 ? 25.139 41.931 -19.818 1.00 33.28 377 SER A CA 1
ATOM 2966 C C . SER A 1 377 ? 26.273 41.334 -18.981 1.00 33.28 377 SER A C 1
ATOM 2968 O O . SER A 1 377 ? 26.554 41.772 -17.873 1.00 33.28 377 SER A O 1
ATOM 2970 N N . GLN A 1 378 ? 27.008 40.396 -19.584 1.00 34.62 378 GLN A N 1
ATOM 2971 C CA . GLN A 1 378 ? 28.442 40.585 -19.831 1.00 34.62 378 GLN A CA 1
ATOM 2972 C C . GLN A 1 378 ? 28.950 39.528 -20.816 1.00 34.62 378 GLN A C 1
ATOM 2974 O O . GLN A 1 378 ? 28.894 38.325 -20.578 1.00 34.62 378 GLN A O 1
ATOM 2979 N N . GLY A 1 379 ? 29.418 40.007 -21.968 1.00 32.56 379 GLY A N 1
ATOM 2980 C CA . GLY A 1 379 ? 30.131 39.202 -22.946 1.00 32.56 379 GLY A CA 1
ATOM 2981 C C . GLY A 1 379 ? 31.613 39.036 -22.606 1.00 32.56 379 GLY A C 1
ATOM 2982 O O . GLY A 1 379 ? 32.160 39.743 -21.764 1.00 32.56 379 GLY A O 1
ATOM 2983 N N . LYS A 1 380 ? 32.249 38.170 -23.408 1.00 37.75 380 LYS A N 1
ATOM 2984 C CA . LYS A 1 380 ? 33.693 37.894 -23.547 1.00 37.75 380 LYS A CA 1
ATOM 2985 C C . LYS A 1 380 ? 34.317 36.942 -22.513 1.00 37.75 380 LYS A C 1
ATOM 2987 O O . LYS A 1 380 ? 34.828 37.386 -21.496 1.00 37.75 380 LYS A O 1
ATOM 2992 N N . LYS A 1 381 ? 34.505 35.673 -22.906 1.00 36.19 381 LYS A N 1
ATOM 2993 C CA . LYS A 1 381 ? 35.794 35.114 -23.395 1.00 36.19 381 LYS A CA 1
ATOM 2994 C C . LYS A 1 381 ? 35.776 33.574 -23.385 1.00 36.19 381 LYS A C 1
ATOM 2996 O O . LYS A 1 381 ? 35.759 32.979 -22.323 1.00 36.19 381 LYS A O 1
ATOM 3001 N N . GLY A 1 382 ? 35.964 32.989 -24.570 1.00 32.12 382 GLY A N 1
ATOM 3002 C CA . GLY A 1 382 ? 37.061 32.046 -24.821 1.00 32.12 382 GLY A CA 1
ATOM 3003 C C . GLY A 1 382 ? 36.875 30.551 -24.522 1.00 32.12 382 GLY A C 1
ATOM 3004 O O . GLY A 1 382 ? 36.627 30.170 -23.387 1.00 32.12 382 GLY A O 1
ATOM 3005 N N . ARG A 1 383 ? 37.262 29.767 -25.545 1.00 41.19 383 ARG A N 1
ATOM 3006 C CA . ARG A 1 383 ? 37.717 28.357 -25.563 1.00 41.19 383 ARG A CA 1
ATOM 3007 C C . ARG A 1 383 ? 36.581 27.325 -25.579 1.00 41.19 383 ARG A C 1
ATOM 3009 O O . ARG A 1 383 ? 35.853 27.190 -24.611 1.00 41.19 383 ARG A O 1
ATOM 3016 N N . GLU A 1 384 ? 36.233 26.720 -26.716 1.00 34.31 384 GLU A N 1
ATOM 3017 C CA . GLU A 1 384 ? 37.017 25.812 -27.583 1.00 34.31 384 GLU A CA 1
ATOM 3018 C C . GLU A 1 384 ? 37.367 24.496 -26.870 1.00 34.31 384 GLU A C 1
ATOM 3020 O O . GLU A 1 384 ? 37.975 24.537 -25.805 1.00 34.31 384 GLU A O 1
ATOM 3025 N N . MET A 1 385 ? 36.940 23.386 -27.499 1.00 37.97 385 MET A N 1
ATOM 3026 C CA . MET A 1 385 ? 37.114 21.935 -27.248 1.00 37.97 385 MET A CA 1
ATOM 3027 C C . MET A 1 385 ? 35.708 21.301 -27.284 1.00 37.97 385 MET A C 1
ATOM 3029 O O . MET A 1 385 ? 34.880 21.565 -26.426 1.00 37.97 385 MET A O 1
ATOM 3033 N N . GLY A 1 386 ? 35.280 20.527 -28.275 1.00 31.44 386 GLY A N 1
ATOM 3034 C CA . GLY A 1 386 ? 36.025 19.634 -29.149 1.00 31.44 386 GLY A CA 1
ATOM 3035 C C . GLY A 1 386 ? 35.280 18.300 -29.164 1.00 31.44 386 GLY A C 1
ATOM 3036 O O . GLY A 1 386 ? 35.692 17.373 -28.490 1.00 31.44 386 GLY A O 1
ATOM 3037 N N . TRP A 1 387 ? 34.159 18.220 -29.888 1.00 35.56 387 TRP A N 1
ATOM 3038 C CA . TRP A 1 387 ? 33.492 16.956 -30.222 1.00 35.56 387 TRP A CA 1
ATOM 3039 C C . TRP A 1 387 ? 32.950 17.062 -31.644 1.00 35.56 387 TRP A C 1
ATOM 3041 O O . TRP A 1 387 ? 31.860 17.581 -31.881 1.00 35.56 387 TRP A O 1
ATOM 3051 N N . ARG A 1 388 ? 33.738 16.605 -32.616 1.00 38.62 388 ARG A N 1
ATOM 3052 C CA . ARG A 1 388 ? 33.223 16.251 -33.939 1.00 38.62 388 ARG A CA 1
ATOM 3053 C C . ARG A 1 388 ? 34.046 15.095 -34.497 1.00 38.62 388 ARG A C 1
ATOM 3055 O O . ARG A 1 388 ? 35.104 15.281 -35.084 1.00 38.62 388 ARG A O 1
ATOM 3062 N N . MET A 1 389 ? 33.540 13.893 -34.239 1.00 36.00 389 MET A N 1
ATOM 3063 C CA . MET A 1 389 ? 33.880 12.674 -34.961 1.00 36.00 389 MET A CA 1
ATOM 3064 C C . MET A 1 389 ? 33.056 12.608 -36.259 1.00 36.00 389 MET A C 1
ATOM 3066 O O . MET A 1 389 ? 31.836 12.728 -36.214 1.00 36.00 389 MET A O 1
ATOM 3070 N N . ILE A 1 390 ? 33.770 12.372 -37.364 1.00 40.12 390 ILE A N 1
ATOM 3071 C CA . ILE A 1 390 ? 33.519 11.342 -38.394 1.00 40.12 390 ILE A CA 1
ATOM 3072 C C . ILE A 1 390 ? 32.260 11.461 -39.281 1.00 40.12 390 ILE A C 1
ATOM 3074 O O . ILE A 1 390 ? 31.142 11.204 -38.840 1.00 40.12 390 ILE A O 1
ATOM 3078 N N . LYS A 1 391 ? 32.515 11.713 -40.578 1.00 42.19 391 LYS A N 1
ATOM 3079 C CA . LYS A 1 391 ? 32.007 11.031 -41.803 1.00 42.19 391 LYS A CA 1
ATOM 3080 C C . LYS A 1 391 ? 32.685 11.723 -43.013 1.00 42.19 391 LYS A C 1
ATOM 3082 O O . LYS A 1 391 ? 32.651 12.947 -43.056 1.00 42.19 391 LYS A O 1
ATOM 3087 N N . SER A 1 392 ? 33.542 11.075 -43.822 1.00 44.44 392 SER A N 1
ATOM 3088 C CA . SER A 1 392 ? 33.226 10.161 -44.955 1.00 44.44 392 SER A CA 1
ATOM 3089 C C . SER A 1 392 ? 32.158 10.789 -45.860 1.00 44.44 392 SER A C 1
ATOM 3091 O O . SER A 1 392 ? 31.064 11.029 -45.363 1.00 44.44 392 SER A O 1
ATOM 3093 N N . GLU A 1 393 ? 32.371 11.157 -47.123 1.00 43.81 393 GLU A N 1
ATOM 3094 C CA . GLU A 1 393 ? 33.282 10.750 -48.213 1.00 43.81 393 GLU A CA 1
ATOM 3095 C C . GLU A 1 393 ? 33.801 11.962 -49.006 1.00 43.81 393 GLU A C 1
ATOM 3097 O O . GLU A 1 393 ? 33.178 13.046 -48.902 1.00 43.81 393 GLU A O 1
#

Sequence (393 aa):
MDPAVLRESPAGSGAPSVEESGGNQPEEVTDDSREADGESEETEMEGKDSERSKSQDEDSLHEELTEEELDPRIQEELERLNEASEEINKMELELQEVRSSHRRIMNESVLKLKAKSSELGSCIEKARPYYEARRKAKEAQQETQKAALSFERAVSMHSAAREMVHVAEQGLTAVKTLDPTWQEMLNHATSKVNEAEEERMKSEREHMRVTQRCQEAEARVQELQKSLKRSIIKSKSYFELKAQFNDILEEHKSKILLLEERISKAKLNYSSTLRHLEQISEEIHAQREQDQPKNGPIKPCGGRSPPVGAETVNSTGTEGGACGGYPRPNDWVEVKESVANAREWVETHKNSRPSSLISKSVIRSNTWATSAATSVSQGKKGREMGWRMIKSE

InterPro domains:
  IPR007940 SH3-binding 5 [PF05276] (68-293)
  IPR007940 SH3-binding 5 [PTHR19423] (59-353)

Foldseek 3Di:
DDDDDDDDDDDDDDDDDDDDDDDDDDDDDDDDDDDDDDDDDDDDDDDDDDDDDDDDPPPPDPPPPPPPPPDVLLVVLVVLLVVLVVLLVVLVVVLVVLVVVLVVLVVVLVVVLVVLCVVQPCLQVLCVVLVVLVVQLVVLVVQLVVLVVQLVVLVVQLVVLVVQLVVLVVVCVVVVDDDVVSVVSNVVSVVSNVVSVVSNVVSVVSSVVSVVVSVVSVVSSVVSCVVSVVSCVSCVVSVVSVVVSVVVSVVSVVSSVVSVVVSVVSVVSSVVSVVVSVVVVVVVVVVVVVPPDPDDDDDPPDPDDDDDDDDDDDDDDDDDDDDDDDDDDDPPPVVVVVVVVVVVVVVVVVVVDPDDDDDDDDDDDDDDDDDDDDDDDDDDDDDDDDDDDDDDD

Radius of gyration: 44.1 Å; chains: 1; bounding box: 101×90×138 Å

Secondary structure (DSSP, 8-state):
-----------------------------------------------------------SSS---------HHHHHHHHHHHHHHHHHHHHHHHHHHHHHHHHHHHHHHHHHHHHHHHHHTTHHHHHHHHHHHHHHHHHHHHHHHHHHHHHHHHHHHHHHHHHHHHHHHHHHHHH----HHHHHHHHHHHHHHHHHHHHHHHHHHHHHHHHHHHHHHHHHHHHHHHHTHHHHHHHHHHHHHHHHHHHHHHHHHHHHHHHHHHHHHHHHHHHHHHHHHHHHHHHHHHHHHHSS-S------------------------------PPPPS---SHHHHHHHHHHHHHHHHHT------------------------------------------

pLDDT: mean 70.17, std 28.59, range [27.12, 98.56]

Organism: Cyprinus carpio (NCBI:txid7962)